Protein AF-A0A8S9LBD4-F1 (afdb_monomer)

Radius of gyration: 28.99 Å; Cα contacts (8 Å, |Δi|>4): 837; chains: 1; bounding box: 68×79×69 Å

Structure (mmCIF, N/CA/C/O backbone):
data_AF-A0A8S9LBD4-F1
#
_entry.id   AF-A0A8S9LBD4-F1
#
loop_
_atom_site.group_PDB
_atom_site.id
_atom_site.type_symbol
_atom_site.label_atom_id
_atom_site.label_alt_id
_atom_site.label_comp_id
_atom_site.label_asym_id
_atom_site.label_entity_id
_atom_site.label_seq_id
_atom_site.pdbx_PDB_ins_code
_atom_site.Cartn_x
_atom_site.Cartn_y
_atom_site.Cartn_z
_atom_site.occupancy
_atom_site.B_iso_or_equiv
_atom_site.auth_seq_id
_atom_site.auth_comp_id
_atom_site.auth_asym_id
_atom_site.auth_atom_id
_atom_site.pdbx_PDB_model_num
ATOM 1 N N . MET A 1 1 ? -2.105 35.391 16.575 1.00 26.83 1 MET A N 1
ATOM 2 C CA . MET A 1 1 ? -0.748 35.578 17.140 1.00 26.83 1 MET A CA 1
ATOM 3 C C . MET A 1 1 ? 0.187 34.602 16.438 1.00 26.83 1 MET A C 1
ATOM 5 O O . MET A 1 1 ? -0.119 33.423 16.373 1.00 26.83 1 MET A O 1
ATOM 9 N N . SER A 1 2 ? 1.217 35.132 15.777 1.00 24.03 2 SER A N 1
ATOM 10 C CA . SER A 1 2 ? 1.951 34.497 14.670 1.00 24.03 2 SER A CA 1
ATOM 11 C C . SER A 1 2 ? 3.018 33.499 15.145 1.00 24.03 2 SER A C 1
ATOM 13 O O . SER A 1 2 ? 4.108 33.903 15.542 1.00 24.03 2 SER A O 1
ATOM 15 N N . SER A 1 3 ? 2.739 32.202 15.018 1.00 24.92 3 SER A N 1
ATOM 16 C CA . SER A 1 3 ? 3.696 31.099 15.156 1.00 24.92 3 SER A CA 1
ATOM 17 C C . SER A 1 3 ? 4.493 30.901 13.858 1.00 24.92 3 SER A C 1
ATOM 19 O O . SER A 1 3 ? 3.936 30.475 12.848 1.00 24.92 3 SER A O 1
ATOM 21 N N . LYS A 1 4 ? 5.800 31.189 13.864 1.00 27.20 4 LYS A N 1
ATOM 22 C CA . LYS A 1 4 ? 6.712 30.855 12.754 1.00 27.20 4 LYS A CA 1
ATOM 23 C C . LYS A 1 4 ? 7.588 29.658 13.120 1.00 27.20 4 LYS A C 1
ATOM 25 O O . LYS A 1 4 ? 8.697 29.818 13.617 1.00 27.20 4 LYS A O 1
ATOM 30 N N . GLU A 1 5 ? 7.110 28.459 12.808 1.00 26.88 5 GLU A N 1
ATOM 31 C CA . GLU A 1 5 ? 7.973 27.298 12.575 1.00 26.88 5 GLU A CA 1
ATOM 32 C C . GLU A 1 5 ? 8.529 27.398 11.143 1.00 26.88 5 GLU A C 1
ATOM 34 O O . GLU A 1 5 ? 7.774 27.359 10.175 1.00 26.88 5 GLU A O 1
ATOM 39 N N . THR A 1 6 ? 9.847 27.552 10.971 1.00 31.50 6 THR A N 1
ATOM 40 C CA . THR A 1 6 ? 10.478 27.497 9.638 1.00 31.50 6 THR A CA 1
ATOM 41 C C . THR A 1 6 ? 11.090 26.119 9.400 1.00 31.50 6 THR A C 1
ATOM 43 O O . THR A 1 6 ? 12.230 25.822 9.760 1.00 31.50 6 THR A O 1
ATOM 46 N N . SER A 1 7 ? 10.307 25.252 8.760 1.00 35.59 7 SER A N 1
ATOM 47 C CA . SER A 1 7 ? 10.798 24.042 8.105 1.00 35.59 7 SER A CA 1
ATOM 48 C C . SER A 1 7 ? 11.838 24.414 7.033 1.00 35.59 7 SER A C 1
ATOM 50 O O . SER A 1 7 ? 11.731 25.431 6.346 1.00 35.59 7 SER A O 1
ATOM 52 N N . LYS A 1 8 ? 12.905 23.613 6.889 1.00 43.72 8 LYS A N 1
ATOM 53 C CA . LYS A 1 8 ? 13.851 23.773 5.771 1.00 43.72 8 LYS A CA 1
ATOM 54 C C . LYS A 1 8 ? 13.081 23.471 4.485 1.00 43.72 8 LYS A C 1
ATOM 56 O O . LYS A 1 8 ? 12.710 22.323 4.278 1.00 43.72 8 LYS A O 1
ATOM 61 N N . THR A 1 9 ? 12.847 24.471 3.643 1.00 56.12 9 THR A N 1
ATOM 62 C CA . THR A 1 9 ? 12.199 24.262 2.344 1.00 56.12 9 THR A CA 1
ATOM 63 C C . THR A 1 9 ? 13.124 23.460 1.431 1.00 56.12 9 THR A C 1
ATOM 65 O O . THR A 1 9 ? 14.187 23.942 1.031 1.00 56.12 9 THR A O 1
ATOM 68 N N . GLU A 1 10 ? 12.741 22.224 1.129 1.00 59.53 10 GLU A N 1
ATOM 69 C CA . GLU A 1 10 ? 13.382 21.409 0.103 1.00 59.53 10 GLU A CA 1
ATOM 70 C C . GLU A 1 10 ? 12.871 21.866 -1.269 1.00 59.53 10 GLU A C 1
ATOM 72 O O . GLU A 1 10 ? 11.694 21.721 -1.589 1.00 59.53 10 GLU A O 1
ATOM 77 N N . TRP A 1 11 ? 13.746 22.503 -2.049 1.00 63.91 11 TRP A N 1
ATOM 78 C CA . TRP A 1 11 ? 13.403 23.013 -3.376 1.00 63.91 11 TRP A CA 1
ATOM 79 C C . TRP A 1 11 ? 13.355 21.866 -4.380 1.00 63.91 11 T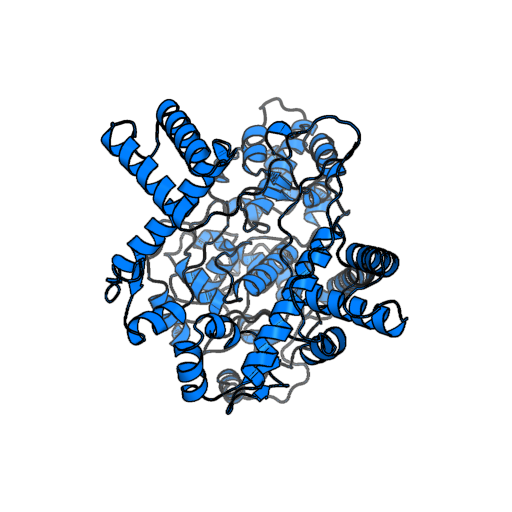RP A C 1
ATOM 81 O O . TRP A 1 11 ? 14.366 21.200 -4.605 1.00 63.91 11 TRP A O 1
ATOM 91 N N . THR A 1 12 ? 12.189 21.661 -4.987 1.00 71.31 12 THR A N 1
ATOM 92 C CA . THR A 1 12 ? 12.002 20.688 -6.068 1.00 71.31 12 THR A CA 1
ATOM 93 C C . THR A 1 12 ? 12.305 21.327 -7.431 1.00 71.31 12 THR A C 1
ATOM 95 O O . THR A 1 12 ? 12.162 22.543 -7.573 1.00 71.31 12 THR A O 1
ATOM 98 N N . PRO A 1 13 ? 12.643 20.540 -8.471 1.00 62.47 13 PRO A N 1
ATOM 99 C CA . PRO A 1 13 ? 12.842 21.072 -9.824 1.00 62.47 13 PRO A CA 1
ATOM 100 C C . PRO A 1 13 ? 11.643 21.871 -10.365 1.00 62.47 13 PRO A C 1
ATOM 102 O O . PRO A 1 13 ? 11.821 22.834 -11.100 1.00 62.47 13 PRO A O 1
ATOM 105 N N . VAL A 1 14 ? 10.417 21.525 -9.953 1.00 57.00 14 VAL A N 1
ATOM 106 C CA . VAL A 1 14 ? 9.185 22.239 -10.344 1.00 57.00 14 VAL A CA 1
ATOM 107 C C . VAL A 1 14 ? 9.097 23.619 -9.683 1.00 57.00 14 VAL A C 1
ATOM 109 O O . VAL A 1 14 ? 8.653 24.583 -10.306 1.00 57.00 14 VAL A O 1
ATOM 112 N N . MET A 1 15 ? 9.548 23.737 -8.429 1.00 73.38 15 MET A N 1
ATOM 113 C CA . MET A 1 15 ? 9.652 25.027 -7.740 1.00 73.38 15 MET A CA 1
ATOM 114 C C . MET A 1 15 ? 10.699 25.926 -8.396 1.00 73.38 15 MET A C 1
ATOM 116 O O . MET A 1 15 ? 10.463 27.124 -8.533 1.00 73.38 15 MET A O 1
ATOM 120 N N . ASP A 1 16 ? 11.821 25.352 -8.834 1.00 73.25 16 ASP A N 1
ATOM 121 C CA . ASP A 1 16 ? 12.862 26.083 -9.558 1.00 73.25 16 ASP A CA 1
ATOM 122 C C . ASP A 1 16 ? 12.362 26.623 -10.894 1.00 73.25 16 ASP A C 1
ATOM 124 O O . ASP A 1 16 ? 12.447 27.824 -11.125 1.00 73.25 16 ASP A O 1
ATOM 128 N N . GLN A 1 17 ? 11.766 25.768 -11.727 1.00 65.44 17 GLN A N 1
ATOM 129 C CA . GLN A 1 17 ? 11.216 26.168 -13.025 1.00 65.44 17 GLN A CA 1
ATOM 130 C C . GLN A 1 17 ? 10.155 27.263 -12.888 1.00 65.44 17 GLN A C 1
ATOM 132 O O . GLN A 1 17 ? 10.180 28.251 -13.621 1.00 65.44 17 GLN A O 1
ATOM 137 N N . TYR A 1 18 ? 9.241 27.136 -11.919 1.00 76.12 18 TYR A N 1
ATOM 138 C CA . TYR A 1 18 ? 8.234 28.175 -11.725 1.00 76.12 18 TYR A CA 1
ATOM 139 C C . TYR A 1 18 ? 8.850 29.485 -11.241 1.00 76.12 18 TYR A C 1
ATOM 141 O O . TYR A 1 18 ? 8.509 30.547 -11.754 1.00 76.12 18 TYR A O 1
ATOM 149 N N . PHE A 1 19 ? 9.782 29.428 -10.292 1.00 82.44 19 PHE A N 1
ATOM 150 C CA . PHE A 1 19 ? 10.445 30.630 -9.809 1.00 82.44 19 PHE A CA 1
ATOM 151 C C . PHE A 1 19 ? 11.251 31.328 -10.917 1.00 82.44 19 PHE A C 1
ATOM 153 O O . PHE A 1 19 ? 11.205 32.551 -11.013 1.00 82.44 19 PHE A O 1
ATOM 160 N N . ILE A 1 20 ? 11.902 30.566 -11.801 1.00 74.88 20 ILE A N 1
ATOM 161 C CA . ILE A 1 20 ? 12.574 31.069 -13.011 1.00 74.88 20 ILE A CA 1
ATOM 162 C C . ILE A 1 20 ? 11.575 31.750 -13.954 1.00 74.88 20 ILE A C 1
ATOM 164 O O . ILE A 1 20 ? 11.807 32.888 -14.358 1.00 74.88 20 ILE A O 1
ATOM 168 N N . SER A 1 21 ? 10.418 31.133 -14.216 1.00 70.06 21 SER A N 1
ATOM 169 C CA . SER A 1 21 ? 9.375 31.746 -15.054 1.00 70.06 21 SER A CA 1
ATOM 170 C C . SER A 1 21 ? 8.825 33.056 -14.475 1.00 70.06 21 SER A C 1
ATOM 172 O O . SER A 1 21 ? 8.585 34.007 -15.214 1.00 70.06 21 SER A O 1
ATOM 174 N N . LEU A 1 22 ? 8.687 33.145 -13.145 1.00 78.38 22 LEU A N 1
ATOM 175 C CA . LEU A 1 22 ? 8.265 34.371 -12.466 1.00 78.38 22 LEU A CA 1
ATOM 176 C C . LEU A 1 22 ? 9.316 35.480 -12.600 1.00 78.38 22 LEU A C 1
ATOM 178 O O . LEU A 1 22 ? 8.964 36.641 -12.786 1.00 78.38 22 LEU A O 1
ATOM 182 N N . MET A 1 23 ? 10.603 35.132 -12.537 1.00 82.12 23 MET A N 1
ATOM 183 C CA . MET A 1 23 ? 11.691 36.088 -12.753 1.00 82.12 23 MET A CA 1
ATOM 184 C C . MET A 1 23 ? 11.703 36.620 -14.189 1.00 82.12 23 MET A C 1
ATOM 186 O O . MET A 1 23 ? 11.861 37.825 -14.376 1.00 82.12 23 MET A O 1
ATOM 190 N N . LEU A 1 24 ? 11.481 35.759 -15.185 1.00 71.31 24 LEU A N 1
ATOM 191 C CA . LEU A 1 24 ? 11.379 36.159 -16.592 1.00 71.31 24 LEU A CA 1
ATOM 192 C C . LEU A 1 24 ? 10.167 37.064 -16.861 1.00 71.31 24 LEU A C 1
ATOM 194 O O . LEU A 1 24 ? 10.316 38.089 -17.521 1.00 71.31 24 LEU A O 1
ATOM 198 N N . ASP A 1 25 ? 8.994 36.752 -16.300 1.00 69.50 25 ASP A N 1
ATOM 199 C CA . ASP A 1 25 ? 7.799 37.610 -16.401 1.00 69.50 25 ASP A CA 1
ATOM 200 C C . ASP A 1 25 ? 8.057 39.007 -15.810 1.00 69.50 25 ASP A C 1
ATOM 202 O O . ASP A 1 25 ? 7.722 40.023 -16.419 1.00 69.50 25 ASP A O 1
ATOM 206 N N . GLN A 1 26 ? 8.728 39.086 -14.658 1.00 76.62 26 GLN A N 1
ATOM 207 C CA . GLN A 1 26 ? 9.081 40.371 -14.051 1.00 76.62 26 GLN A CA 1
ATOM 208 C C . GLN A 1 26 ? 10.144 41.144 -14.845 1.00 76.62 26 GLN A C 1
ATOM 210 O O . GLN A 1 26 ? 10.111 42.375 -14.852 1.00 76.62 26 GLN A O 1
ATOM 215 N N . ILE A 1 27 ? 11.059 40.453 -15.534 1.00 72.44 27 ILE A N 1
ATOM 216 C CA . ILE A 1 27 ? 11.998 41.074 -16.482 1.00 72.44 27 ILE A CA 1
ATOM 217 C C . ILE A 1 27 ? 11.238 41.655 -17.679 1.00 72.44 27 ILE A C 1
ATOM 219 O O . ILE A 1 27 ? 11.457 42.816 -18.017 1.00 72.44 27 ILE A O 1
ATOM 223 N N . GLY A 1 28 ? 10.298 40.902 -18.263 1.00 61.56 28 GLY A N 1
ATOM 224 C CA . GLY A 1 28 ? 9.462 41.363 -19.380 1.00 61.56 28 GLY A CA 1
ATOM 225 C C . GLY A 1 28 ? 8.595 42.581 -19.039 1.00 61.56 28 GLY A C 1
ATOM 226 O O . GLY A 1 28 ? 8.307 43.400 -19.906 1.00 61.56 28 GLY A O 1
ATOM 227 N N . ARG A 1 29 ? 8.238 42.750 -17.760 1.00 70.38 29 ARG A N 1
ATOM 228 C CA . ARG A 1 29 ? 7.522 43.927 -17.232 1.00 70.38 29 ARG A CA 1
ATOM 229 C C . ARG A 1 29 ? 8.433 45.108 -16.871 1.00 70.38 29 ARG A C 1
ATOM 231 O O . ARG A 1 29 ? 7.943 46.106 -16.355 1.00 70.38 29 ARG A O 1
ATOM 238 N N . GLY A 1 30 ? 9.746 44.997 -17.085 1.00 70.81 30 GLY A N 1
ATOM 239 C CA . GLY A 1 30 ? 10.717 46.050 -16.771 1.00 70.81 30 GLY A CA 1
ATOM 240 C C . GLY A 1 30 ? 11.035 46.209 -15.279 1.00 70.81 30 GLY A C 1
ATOM 241 O O . GLY A 1 30 ? 11.653 47.191 -14.879 1.00 70.81 30 GLY A O 1
ATOM 242 N N . ASN A 1 31 ? 10.663 45.246 -14.429 1.00 74.75 31 ASN A N 1
ATOM 243 C CA . ASN A 1 31 ? 10.801 45.362 -12.971 1.00 74.75 31 ASN A CA 1
ATOM 244 C C . ASN A 1 31 ? 12.176 44.922 -12.427 1.00 74.75 31 ASN A C 1
ATOM 246 O O . ASN A 1 31 ? 12.338 44.719 -11.213 1.00 74.75 31 ASN A O 1
ATOM 250 N N . LYS A 1 32 ? 13.169 44.766 -13.310 1.00 78.06 32 LYS A N 1
ATOM 251 C CA . LYS A 1 32 ? 14.560 44.447 -12.975 1.00 78.06 32 LYS A CA 1
ATOM 252 C C . LYS A 1 32 ? 15.476 45.567 -13.459 1.00 78.06 32 LYS A C 1
ATOM 254 O O . LYS A 1 32 ? 15.553 45.829 -14.654 1.00 78.06 32 LYS A O 1
ATOM 259 N N . THR A 1 33 ? 16.204 46.184 -12.533 1.00 66.69 33 THR A N 1
ATOM 260 C CA . THR A 1 33 ? 17.199 47.223 -12.823 1.00 66.69 33 THR A CA 1
ATOM 261 C C . THR A 1 33 ? 18.586 46.718 -12.438 1.00 66.69 33 THR A C 1
ATOM 263 O O . THR A 1 33 ? 18.824 46.275 -11.311 1.00 66.69 33 THR A O 1
ATOM 266 N N . GLY A 1 34 ? 19.513 46.709 -13.400 1.00 67.31 34 GLY A N 1
ATOM 267 C CA . GLY A 1 34 ? 20.832 46.097 -13.216 1.00 67.31 34 GLY A CA 1
ATOM 268 C C . GLY A 1 34 ? 20.711 44.644 -12.739 1.00 67.31 34 GLY A C 1
ATOM 269 O O . GLY A 1 34 ? 20.073 43.817 -13.392 1.00 67.31 34 GLY A O 1
ATOM 270 N N . ASN A 1 35 ? 21.265 44.336 -11.564 1.00 66.31 35 ASN A N 1
ATOM 271 C CA . ASN A 1 35 ? 21.275 42.985 -10.985 1.00 66.31 35 ASN A CA 1
ATOM 272 C C . ASN A 1 35 ? 20.148 42.702 -9.973 1.00 66.31 35 ASN A C 1
ATOM 274 O O . ASN A 1 35 ? 20.094 41.597 -9.423 1.00 66.31 35 ASN A O 1
ATOM 278 N N . ALA A 1 36 ? 19.239 43.654 -9.736 1.00 72.94 36 ALA A N 1
ATOM 279 C CA . ALA A 1 36 ? 18.235 43.559 -8.680 1.00 72.94 36 ALA A CA 1
ATOM 280 C C . ALA A 1 36 ? 16.794 43.681 -9.204 1.00 72.94 36 ALA A C 1
ATOM 282 O O . ALA A 1 36 ? 16.464 44.541 -10.015 1.00 72.94 36 ALA A O 1
ATOM 283 N N . PHE A 1 37 ? 15.913 42.822 -8.688 1.00 80.81 37 PHE A N 1
ATOM 284 C CA . PHE A 1 37 ? 14.464 42.969 -8.843 1.00 80.81 37 PHE A CA 1
ATOM 285 C C . PHE A 1 37 ? 13.914 44.001 -7.856 1.00 80.81 37 PHE A C 1
ATOM 287 O O . PHE A 1 37 ? 14.336 44.038 -6.692 1.00 80.81 37 PHE A O 1
ATOM 294 N N . SER A 1 38 ? 12.930 44.789 -8.296 1.00 80.38 38 SER A N 1
ATOM 295 C CA . SER A 1 38 ? 12.268 45.790 -7.458 1.00 80.38 38 SER A CA 1
ATOM 296 C C . SER A 1 38 ? 11.583 45.165 -6.232 1.00 80.38 38 SER A C 1
ATOM 298 O O . SER A 1 38 ? 11.265 43.970 -6.179 1.00 80.38 38 SER A O 1
ATOM 300 N N . LYS A 1 39 ? 11.322 45.981 -5.200 1.00 80.50 39 LYS A N 1
ATOM 301 C CA . LYS A 1 39 ? 10.609 45.524 -3.992 1.00 80.50 39 LYS A CA 1
ATOM 302 C C . LYS A 1 39 ? 9.214 44.986 -4.328 1.00 80.50 39 LYS A C 1
ATOM 304 O O . LYS A 1 39 ? 8.790 44.026 -3.678 1.00 80.50 39 LYS A O 1
ATOM 309 N N . GLN A 1 40 ? 8.556 45.580 -5.329 1.00 74.88 40 GLN A N 1
ATOM 310 C CA . GLN A 1 40 ? 7.250 45.161 -5.830 1.00 74.88 40 GLN A CA 1
ATOM 311 C C . GLN A 1 40 ? 7.341 43.817 -6.558 1.00 74.88 40 GLN A C 1
ATOM 313 O O . GLN A 1 40 ? 6.625 42.898 -6.178 1.00 74.88 40 GLN A O 1
ATOM 318 N N . ALA A 1 41 ? 8.323 43.631 -7.446 1.00 76.56 41 ALA A N 1
ATOM 319 C CA . ALA A 1 41 ? 8.556 42.346 -8.109 1.00 76.56 41 ALA A CA 1
ATOM 320 C C . ALA A 1 41 ? 8.779 41.204 -7.107 1.00 76.56 41 ALA A C 1
ATOM 322 O O . ALA A 1 41 ? 8.206 40.130 -7.242 1.00 76.56 41 ALA A O 1
ATOM 323 N N . TRP A 1 42 ? 9.547 41.429 -6.034 1.00 83.94 42 TRP A N 1
ATOM 324 C CA . TRP A 1 42 ? 9.699 40.427 -4.969 1.00 83.94 42 TRP A CA 1
ATOM 325 C C . TRP A 1 42 ? 8.411 40.150 -4.184 1.00 83.94 42 TRP A C 1
ATOM 327 O O . TRP A 1 42 ? 8.286 39.078 -3.592 1.00 83.94 42 TRP A O 1
ATOM 337 N N . THR A 1 43 ? 7.493 41.116 -4.090 1.00 82.44 43 THR A N 1
ATOM 338 C CA . THR A 1 43 ? 6.165 40.906 -3.491 1.00 82.44 43 THR A CA 1
ATOM 339 C C . THR A 1 43 ? 5.301 40.059 -4.413 1.00 82.44 43 THR A C 1
ATOM 341 O O . THR A 1 43 ? 4.760 39.056 -3.957 1.00 82.44 43 THR A O 1
ATOM 344 N N . ASP A 1 44 ? 5.250 40.410 -5.695 1.00 75.69 44 ASP A N 1
ATOM 345 C CA . ASP A 1 44 ? 4.396 39.761 -6.689 1.00 75.69 44 ASP A CA 1
ATOM 346 C C . ASP A 1 44 ? 4.857 38.326 -6.954 1.00 75.69 44 ASP A C 1
ATOM 348 O O . ASP A 1 44 ? 4.060 37.392 -6.879 1.00 75.69 44 ASP A O 1
ATOM 352 N N . MET A 1 45 ? 6.168 38.119 -7.130 1.00 85.50 45 MET A N 1
ATOM 353 C CA . MET A 1 45 ? 6.746 36.780 -7.253 1.00 85.50 45 MET A CA 1
ATOM 354 C C . MET A 1 45 ? 6.460 35.927 -6.018 1.00 85.50 45 MET A C 1
ATOM 356 O O . MET A 1 45 ? 6.149 34.752 -6.159 1.00 85.50 45 MET A O 1
ATOM 360 N N . LEU A 1 46 ? 6.535 36.489 -4.804 1.00 85.56 46 LEU A N 1
ATOM 361 C CA . LEU A 1 46 ? 6.230 35.727 -3.592 1.00 85.56 46 LEU A CA 1
ATOM 362 C C . LEU A 1 46 ? 4.743 35.372 -3.499 1.00 85.56 46 LEU A C 1
ATOM 364 O O . LEU A 1 46 ? 4.418 34.248 -3.125 1.00 85.56 46 LEU A O 1
ATOM 368 N N . ALA A 1 47 ? 3.855 36.313 -3.824 1.00 80.62 47 ALA A N 1
ATOM 369 C CA . ALA A 1 47 ? 2.414 36.090 -3.803 1.00 80.62 47 ALA A CA 1
ATOM 370 C C . ALA A 1 47 ? 2.021 34.977 -4.785 1.00 80.62 47 ALA A C 1
ATOM 372 O O . ALA A 1 47 ? 1.335 34.030 -4.401 1.00 80.62 47 ALA A O 1
ATOM 373 N N . LEU A 1 48 ? 2.540 35.032 -6.014 1.00 74.81 48 LEU A N 1
ATOM 374 C CA . LEU A 1 48 ? 2.317 34.010 -7.038 1.00 74.81 48 LEU A CA 1
ATOM 375 C C . LEU A 1 48 ? 2.961 32.666 -6.660 1.00 74.81 48 LEU A C 1
ATOM 377 O O . LEU A 1 48 ? 2.335 31.616 -6.801 1.00 74.81 48 LEU A O 1
ATOM 381 N N . PHE A 1 49 ? 4.178 32.681 -6.108 1.00 80.38 49 PHE A N 1
ATOM 382 C CA . PHE A 1 49 ? 4.873 31.473 -5.654 1.00 80.38 49 PHE A CA 1
ATOM 383 C C . PHE A 1 49 ? 4.139 30.766 -4.505 1.00 80.38 49 PHE A C 1
ATOM 385 O O . PHE A 1 49 ? 3.952 29.550 -4.551 1.00 80.38 49 PHE A O 1
ATOM 392 N N . ASN A 1 50 ? 3.669 31.512 -3.500 1.00 81.12 50 ASN A N 1
ATOM 393 C CA . ASN A 1 50 ? 2.900 30.959 -2.380 1.00 81.12 50 ASN A CA 1
ATOM 394 C C . ASN A 1 50 ? 1.499 30.508 -2.806 1.00 81.12 50 ASN A C 1
ATOM 396 O O . ASN A 1 50 ? 1.025 29.489 -2.309 1.00 81.12 50 ASN A O 1
ATOM 400 N N . SER A 1 51 ? 0.868 31.218 -3.749 1.00 78.56 51 SER A N 1
ATOM 401 C CA . SER A 1 51 ? -0.406 30.808 -4.350 1.00 78.56 51 SER A CA 1
ATOM 402 C C . SER A 1 51 ? -0.285 29.445 -5.043 1.00 78.56 51 SER A C 1
ATOM 404 O O . SER A 1 51 ? -1.118 28.566 -4.835 1.00 78.56 51 SER A O 1
ATOM 406 N N . ARG A 1 52 ? 0.808 29.211 -5.786 1.00 66.50 52 ARG A N 1
ATOM 407 C CA . ARG A 1 52 ? 1.026 27.943 -6.503 1.00 66.50 52 ARG A CA 1
ATOM 408 C C . ARG A 1 52 ? 1.417 26.770 -5.605 1.00 66.50 52 ARG A C 1
ATOM 410 O O . ARG A 1 52 ? 1.036 25.641 -5.897 1.00 66.50 52 ARG A O 1
ATOM 417 N N . PHE A 1 53 ? 2.215 27.004 -4.565 1.00 75.00 53 PHE A N 1
ATOM 418 C CA . PHE A 1 53 ? 2.791 25.924 -3.752 1.00 75.00 53 PHE A CA 1
ATOM 419 C C . PHE A 1 53 ? 2.196 25.807 -2.341 1.00 75.00 53 PHE A C 1
ATOM 421 O O . PHE A 1 53 ? 2.724 25.048 -1.532 1.00 75.00 53 PHE A O 1
ATOM 428 N N . SER A 1 54 ? 1.115 26.546 -2.049 1.00 58.41 54 SER A N 1
ATOM 429 C CA . SER A 1 54 ? 0.330 26.516 -0.797 1.00 58.41 54 SER A CA 1
ATOM 430 C C . SER A 1 54 ? 1.166 26.563 0.494 1.00 58.41 54 SER A C 1
ATOM 432 O O . SER A 1 54 ? 0.739 26.088 1.544 1.00 58.41 54 SER A O 1
ATOM 434 N N . GLY A 1 55 ? 2.375 27.125 0.426 1.00 60.09 55 GLY A N 1
ATOM 435 C CA . GLY A 1 55 ? 3.304 27.239 1.544 1.00 60.09 55 GLY A CA 1
ATOM 436 C C . GLY A 1 55 ? 3.404 28.678 2.033 1.00 60.09 55 GLY A C 1
ATOM 437 O O . GLY A 1 55 ? 3.372 29.618 1.242 1.00 60.09 55 GLY A O 1
ATOM 438 N N . GLN A 1 56 ? 3.573 28.872 3.343 1.00 63.34 56 GLN A N 1
ATOM 439 C CA . GLN A 1 56 ? 3.857 30.189 3.924 1.00 63.34 56 GLN A CA 1
ATOM 440 C C . GLN A 1 56 ? 5.343 30.556 3.750 1.00 63.34 56 GLN A C 1
ATOM 442 O O . GLN A 1 56 ? 6.069 30.771 4.725 1.00 63.34 56 GLN A O 1
ATOM 447 N N . TYR A 1 57 ? 5.840 30.591 2.507 1.00 72.81 57 TYR A N 1
ATOM 448 C CA . TYR A 1 57 ? 7.232 30.964 2.262 1.00 72.81 57 TYR A CA 1
ATOM 449 C C . TYR A 1 57 ? 7.417 32.470 2.460 1.00 72.81 57 TYR A C 1
ATOM 451 O O . TYR A 1 57 ? 6.555 33.287 2.135 1.00 72.81 57 TYR A O 1
ATOM 459 N N . GLY A 1 58 ? 8.563 32.853 3.020 1.00 72.62 58 GLY A N 1
ATOM 460 C CA . GLY A 1 58 ? 8.959 34.254 3.141 1.00 72.62 58 GLY A CA 1
ATOM 461 C C . GLY A 1 58 ? 9.851 34.690 1.980 1.00 72.62 58 GLY A C 1
ATOM 462 O O . GLY A 1 58 ? 10.558 33.869 1.396 1.00 72.62 58 GLY A O 1
ATOM 463 N N . LYS A 1 59 ? 9.938 36.005 1.718 1.00 72.75 59 LYS A N 1
ATOM 464 C CA . LYS A 1 59 ? 10.846 36.579 0.695 1.00 72.75 59 LYS A CA 1
ATOM 465 C C . LYS A 1 59 ? 12.298 36.103 0.847 1.00 72.75 59 LYS A C 1
ATOM 467 O O . LYS A 1 59 ? 13.008 35.960 -0.142 1.00 72.75 59 LYS A O 1
ATOM 472 N N . ARG A 1 60 ? 12.736 35.821 2.082 1.00 71.75 60 ARG A N 1
ATOM 473 C CA . ARG A 1 60 ? 14.073 35.280 2.391 1.00 71.75 60 ARG A CA 1
ATOM 474 C C . ARG A 1 60 ? 14.329 33.910 1.740 1.00 71.75 60 ARG A C 1
ATOM 476 O O . ARG A 1 60 ? 15.455 33.655 1.331 1.00 71.75 60 ARG A O 1
ATOM 483 N N . VAL A 1 61 ? 13.305 33.062 1.596 1.00 75.50 61 VAL A N 1
ATOM 484 C CA . VAL A 1 61 ? 13.418 31.724 0.985 1.00 75.50 61 VAL A CA 1
ATOM 485 C C . VAL A 1 61 ? 13.666 31.836 -0.521 1.00 75.50 61 VAL A C 1
ATOM 487 O O . VAL A 1 61 ? 14.605 31.226 -1.030 1.00 75.50 61 VAL A O 1
ATOM 490 N N . LEU A 1 62 ? 12.890 32.675 -1.215 1.00 73.00 62 LEU A N 1
ATOM 491 C CA . LEU A 1 62 ? 13.058 32.931 -2.650 1.00 73.00 62 LEU A CA 1
ATOM 492 C C . LEU A 1 62 ? 14.390 33.636 -2.942 1.00 73.00 62 LEU A C 1
ATOM 494 O O . LEU A 1 62 ? 15.101 33.241 -3.860 1.00 73.00 62 LEU A O 1
ATOM 498 N N . ARG A 1 63 ? 14.796 34.613 -2.117 1.00 78.19 63 ARG A N 1
ATOM 499 C CA . ARG A 1 63 ? 16.104 35.286 -2.255 1.00 78.19 63 ARG A CA 1
ATOM 500 C C . ARG A 1 63 ? 17.281 34.335 -2.061 1.00 78.19 63 ARG A C 1
ATOM 502 O O . ARG A 1 63 ? 18.238 34.372 -2.828 1.00 78.19 63 ARG A O 1
ATOM 509 N N . HIS A 1 64 ? 17.209 33.452 -1.065 1.00 75.69 64 HIS A N 1
ATOM 510 C CA . HIS A 1 64 ? 18.250 32.447 -0.864 1.00 75.69 64 HIS A CA 1
ATOM 511 C C . HIS A 1 64 ? 18.365 31.517 -2.077 1.00 75.69 64 HIS A C 1
ATOM 513 O O . HIS A 1 64 ? 19.472 31.179 -2.500 1.00 75.69 64 HIS A O 1
ATOM 519 N N . ARG A 1 65 ? 17.231 31.142 -2.680 1.00 81.69 65 ARG A N 1
ATOM 520 C CA . ARG A 1 65 ? 17.244 30.324 -3.890 1.00 81.69 65 ARG A CA 1
ATOM 521 C C . ARG A 1 65 ? 17.758 31.073 -5.114 1.00 81.69 65 ARG A C 1
ATOM 523 O O . ARG A 1 65 ? 18.556 30.502 -5.848 1.00 81.69 65 ARG A O 1
ATOM 530 N N . TYR A 1 66 ? 17.377 32.333 -5.293 1.00 80.94 66 TYR A N 1
ATOM 531 C CA . TYR A 1 66 ? 17.894 33.208 -6.347 1.00 80.94 66 TYR A CA 1
ATOM 532 C C . TYR A 1 66 ? 19.423 33.269 -6.335 1.00 80.94 66 TYR A C 1
ATOM 534 O O . TYR A 1 66 ? 20.058 33.025 -7.356 1.00 80.94 66 TYR A O 1
ATOM 542 N N . ASN A 1 67 ? 20.022 33.471 -5.158 1.00 78.44 67 ASN A N 1
ATOM 543 C CA . ASN A 1 67 ? 21.479 33.492 -5.010 1.00 78.44 67 ASN A CA 1
ATOM 544 C C . ASN A 1 67 ? 22.118 32.144 -5.379 1.00 78.44 67 ASN A C 1
ATOM 546 O O . ASN A 1 67 ? 23.193 32.100 -5.972 1.00 78.44 67 ASN A O 1
ATOM 550 N N . LYS A 1 68 ? 21.446 31.034 -5.057 1.00 77.81 68 LYS A N 1
ATOM 551 C CA . LYS A 1 68 ? 21.912 29.686 -5.395 1.00 77.81 68 LYS A CA 1
ATOM 552 C C . LYS A 1 68 ? 21.830 29.397 -6.900 1.00 77.81 68 LYS A C 1
ATOM 554 O O . LYS A 1 68 ? 22.767 28.821 -7.437 1.00 77.81 68 LYS A O 1
ATOM 559 N N . LEU A 1 69 ? 20.759 29.826 -7.571 1.00 73.94 69 LEU A N 1
ATOM 560 C CA . LEU A 1 69 ? 20.613 29.731 -9.031 1.00 73.94 69 LEU A CA 1
ATOM 561 C C . LEU A 1 69 ? 21.623 30.630 -9.760 1.00 73.94 69 LEU A C 1
ATOM 563 O O . LEU A 1 69 ? 22.246 30.185 -10.716 1.00 73.94 69 LEU A O 1
ATOM 567 N N . SER A 1 70 ? 21.859 31.844 -9.253 1.00 76.75 70 SER A N 1
ATOM 568 C CA . SER A 1 70 ? 22.903 32.756 -9.745 1.00 76.75 70 SER A CA 1
ATOM 569 C C . SER A 1 70 ? 24.294 32.121 -9.648 1.00 76.75 70 SER A C 1
ATOM 571 O O . SER A 1 70 ? 25.071 32.171 -10.599 1.00 76.75 70 SER A O 1
ATOM 573 N N . LYS A 1 71 ? 24.597 31.441 -8.531 1.00 80.25 71 LYS A N 1
ATOM 574 C CA . LYS A 1 71 ? 25.847 30.684 -8.379 1.00 80.25 71 LYS A CA 1
ATOM 575 C C . LYS A 1 71 ? 25.954 29.535 -9.387 1.00 80.25 71 LYS A C 1
ATOM 577 O O . LYS A 1 71 ? 27.001 29.386 -10.000 1.00 80.25 71 LYS A O 1
ATOM 582 N N . TYR A 1 72 ? 24.887 28.760 -9.587 1.00 74.94 72 TYR A N 1
ATOM 583 C CA . TYR A 1 72 ? 24.887 27.683 -10.584 1.00 74.94 72 TYR A CA 1
ATOM 584 C C . TYR A 1 72 ? 25.142 28.201 -11.995 1.00 74.94 72 TYR A C 1
ATOM 586 O O . TYR A 1 72 ? 25.987 27.648 -12.685 1.00 74.94 72 TYR A O 1
ATOM 594 N N . HIS A 1 73 ? 24.500 29.301 -12.387 1.00 75.94 73 HIS A N 1
ATOM 595 C CA . HIS A 1 73 ? 24.754 29.935 -13.676 1.00 75.94 73 HIS A CA 1
ATOM 596 C C . HIS A 1 73 ? 26.227 30.357 -13.843 1.00 75.94 73 HIS A C 1
ATOM 598 O O . HIS A 1 73 ? 26.829 30.070 -14.874 1.00 75.94 73 HIS A O 1
ATOM 604 N N . LYS A 1 74 ? 26.836 30.974 -12.816 1.00 79.38 74 LYS A N 1
ATOM 605 C CA . LYS A 1 74 ? 28.259 31.370 -12.841 1.00 79.38 74 LYS A CA 1
ATOM 606 C C . LYS A 1 74 ? 29.203 30.181 -12.962 1.00 79.38 74 LYS A C 1
ATOM 608 O O . LYS A 1 74 ? 30.086 30.196 -13.813 1.00 79.38 74 LYS A O 1
ATOM 613 N N . ASP A 1 75 ? 29.009 29.169 -12.119 1.00 77.75 75 ASP A N 1
ATOM 614 C CA . ASP A 1 75 ? 29.859 27.979 -12.097 1.00 77.75 75 ASP A CA 1
ATOM 615 C C . ASP A 1 75 ? 29.761 27.234 -13.443 1.00 77.75 75 ASP A C 1
ATOM 617 O O . ASP A 1 75 ? 30.775 26.835 -14.005 1.00 77.75 75 ASP A O 1
ATOM 621 N N . MET A 1 76 ? 28.557 27.118 -14.013 1.00 74.00 76 MET A N 1
ATOM 622 C CA . MET A 1 76 ? 28.345 26.495 -15.324 1.00 74.00 76 MET A CA 1
ATOM 623 C C . MET A 1 76 ? 28.951 27.308 -16.466 1.00 74.00 76 MET A C 1
ATOM 625 O O . MET A 1 76 ? 29.622 26.738 -17.319 1.00 74.00 76 MET A O 1
ATOM 629 N N . GLY A 1 77 ? 28.776 28.632 -16.459 1.00 76.00 77 GLY A N 1
ATOM 630 C CA . GLY A 1 77 ? 29.397 29.508 -17.450 1.00 76.00 77 GLY A CA 1
ATOM 631 C C . GLY A 1 77 ? 30.927 29.468 -17.400 1.00 76.00 77 GLY A C 1
ATOM 632 O O . GLY A 1 77 ? 31.573 29.657 -18.422 1.00 76.00 77 GLY A O 1
ATOM 633 N N . ALA A 1 78 ? 31.525 29.192 -16.237 1.00 80.88 78 ALA A N 1
ATOM 634 C CA . ALA A 1 78 ? 32.967 28.984 -16.119 1.00 80.88 78 ALA A CA 1
ATOM 635 C C . ALA A 1 78 ? 33.425 27.630 -16.691 1.00 80.88 78 ALA A C 1
ATOM 637 O O . ALA A 1 78 ? 34.510 27.562 -17.264 1.00 80.88 78 ALA A O 1
ATOM 638 N N . ILE A 1 79 ? 32.606 26.578 -16.560 1.00 81.19 79 ILE A N 1
ATOM 639 C CA . ILE A 1 79 ? 32.884 25.240 -17.111 1.00 81.19 79 ILE A CA 1
ATOM 640 C C . ILE A 1 79 ? 32.709 25.232 -18.634 1.00 81.19 79 ILE A C 1
ATOM 642 O O . ILE A 1 79 ? 33.584 24.756 -19.342 1.00 81.19 79 ILE A O 1
ATOM 646 N N . LEU A 1 80 ? 31.618 25.804 -19.151 1.00 79.12 80 LEU A N 1
ATOM 647 C CA . LEU A 1 80 ? 31.315 25.843 -20.590 1.00 79.12 80 LEU A CA 1
ATOM 648 C C . LEU A 1 80 ? 32.272 26.733 -21.400 1.00 79.12 80 LEU A C 1
ATOM 650 O O . LEU A 1 80 ? 32.288 26.660 -22.622 1.00 79.12 80 LEU A O 1
ATOM 654 N N . LYS A 1 81 ? 33.074 27.569 -20.729 1.00 81.88 81 LYS A N 1
ATOM 655 C CA . LYS A 1 81 ? 34.165 28.341 -21.344 1.00 81.88 81 LYS A CA 1
ATOM 656 C C . LYS A 1 81 ? 35.465 27.547 -21.500 1.00 81.88 81 LYS A C 1
ATOM 658 O O . LYS A 1 81 ? 36.399 28.075 -22.091 1.00 81.88 81 LYS A O 1
ATOM 663 N N . GLN A 1 82 ? 35.559 26.349 -20.922 1.00 81.50 82 GLN A N 1
ATOM 664 C CA . GLN A 1 82 ? 36.732 25.489 -21.060 1.00 81.50 82 GLN A CA 1
ATOM 665 C C . GLN A 1 82 ? 36.634 24.654 -22.334 1.00 81.50 82 GLN A C 1
ATOM 667 O O . GLN A 1 82 ? 35.562 24.149 -22.675 1.00 81.50 82 GLN A O 1
ATOM 672 N N . ASP A 1 83 ? 37.769 24.459 -22.998 1.00 76.19 83 ASP A N 1
ATOM 673 C CA . ASP A 1 83 ? 37.834 23.673 -24.225 1.00 76.19 83 ASP A CA 1
ATOM 674 C C . ASP A 1 83 ? 37.414 22.215 -23.974 1.00 76.19 83 ASP A C 1
ATOM 676 O O . ASP A 1 83 ? 37.850 21.567 -23.019 1.00 76.19 83 ASP A O 1
ATOM 680 N N . GLY A 1 84 ? 36.540 21.697 -24.841 1.00 77.69 84 GLY A N 1
ATOM 681 C CA . GLY A 1 84 ? 36.014 20.330 -24.760 1.00 77.69 84 GLY A CA 1
ATOM 682 C C . GLY A 1 84 ? 34.729 20.166 -23.940 1.00 77.69 84 GLY A C 1
ATOM 683 O O . GLY A 1 84 ? 34.208 19.053 -23.872 1.00 77.69 84 GLY A O 1
ATOM 684 N N . PHE A 1 85 ? 34.186 21.241 -23.358 1.00 82.50 85 PHE A N 1
ATOM 685 C CA . PHE A 1 85 ? 32.867 21.242 -22.721 1.00 82.50 85 PHE A CA 1
ATOM 686 C C . PHE A 1 85 ? 31.800 21.861 -23.625 1.00 82.50 85 PHE A C 1
ATOM 688 O O . PHE A 1 85 ? 32.016 22.879 -24.273 1.00 82.50 85 PHE A O 1
ATOM 695 N N . SER A 1 86 ? 30.617 21.254 -23.641 1.00 78.00 86 SER A N 1
ATOM 696 C CA . SER A 1 86 ? 29.454 21.709 -24.405 1.00 78.00 86 SER A CA 1
ATOM 697 C C . SER A 1 86 ? 28.173 21.565 -23.586 1.00 78.00 86 SER A C 1
ATOM 699 O O . SER A 1 86 ? 28.141 20.889 -22.554 1.00 78.00 86 SER A O 1
ATOM 701 N N . TRP A 1 87 ? 27.106 22.232 -24.018 1.00 79.44 87 TRP A N 1
ATOM 702 C CA . TRP A 1 87 ? 25.786 22.070 -23.421 1.00 79.44 87 TRP A CA 1
ATOM 703 C C . TRP A 1 87 ? 24.981 21.031 -24.205 1.00 79.44 87 TRP A C 1
ATOM 705 O O . TRP A 1 87 ? 24.768 21.192 -25.405 1.00 79.44 87 TRP A O 1
ATOM 715 N N . ASP A 1 88 ? 24.515 19.982 -23.527 1.00 70.88 88 ASP A N 1
ATOM 716 C CA . ASP A 1 88 ? 23.583 19.014 -24.103 1.00 70.88 88 ASP A CA 1
ATOM 717 C C . ASP A 1 88 ? 22.147 19.496 -23.870 1.00 70.88 88 ASP A C 1
ATOM 719 O O . ASP A 1 88 ? 21.605 19.414 -22.761 1.00 70.88 88 ASP A O 1
ATOM 723 N N . GLU A 1 89 ? 21.516 19.996 -24.934 1.00 59.59 89 GLU A N 1
ATOM 724 C CA . GLU A 1 89 ? 20.133 20.475 -24.900 1.00 59.59 89 GLU A CA 1
ATOM 725 C C . GLU A 1 89 ? 19.113 19.360 -24.621 1.00 59.59 89 GLU A C 1
ATOM 727 O O . GLU A 1 89 ? 18.068 19.625 -24.022 1.00 59.59 89 GLU A O 1
ATOM 732 N N . THR A 1 90 ? 19.412 18.111 -24.989 1.00 57.84 90 THR A N 1
ATOM 733 C CA . THR A 1 90 ? 18.509 16.963 -24.812 1.00 57.84 90 THR A CA 1
ATOM 734 C C . THR A 1 90 ? 18.511 16.479 -23.363 1.00 57.84 90 THR A C 1
ATOM 736 O O . THR A 1 90 ? 17.459 16.166 -22.801 1.00 57.84 90 THR A O 1
ATOM 739 N N . LEU A 1 91 ? 19.687 16.447 -22.732 1.00 55.06 91 LEU A N 1
ATOM 740 C CA . LEU A 1 91 ? 19.872 15.994 -21.350 1.00 55.06 91 LEU A CA 1
ATOM 741 C C . LEU A 1 91 ? 19.850 17.142 -20.321 1.00 55.06 91 LEU A C 1
ATOM 743 O O . LEU A 1 91 ? 19.760 16.892 -19.111 1.00 55.06 91 LEU A O 1
ATOM 747 N N . GLN A 1 92 ? 19.866 18.397 -20.788 1.00 59.38 92 GLN A N 1
ATOM 748 C CA . GLN A 1 92 ? 19.905 19.622 -19.978 1.00 59.38 92 GLN A CA 1
ATOM 749 C C . GLN A 1 92 ? 21.056 19.590 -18.960 1.00 59.38 92 GLN A C 1
ATOM 751 O O . GLN A 1 92 ? 20.857 19.774 -17.751 1.00 59.38 92 GLN A O 1
ATOM 756 N N . MET A 1 93 ? 22.260 19.285 -19.447 1.00 75.56 93 MET A N 1
ATOM 757 C CA . MET A 1 93 ? 23.472 19.173 -18.637 1.00 75.56 93 MET A CA 1
ATOM 758 C C . MET A 1 93 ? 24.735 19.493 -19.444 1.00 75.56 93 MET A C 1
ATOM 760 O O . MET A 1 93 ? 24.709 19.561 -20.668 1.00 75.56 93 MET A O 1
ATOM 764 N N . ILE A 1 94 ? 25.854 19.680 -18.742 1.00 74.69 94 ILE A N 1
ATOM 765 C CA . ILE A 1 94 ? 27.160 19.901 -19.369 1.00 74.69 94 ILE A CA 1
ATOM 766 C C . ILE A 1 94 ? 27.710 18.556 -19.861 1.00 74.69 94 ILE A C 1
ATOM 768 O O . ILE A 1 94 ? 27.892 17.634 -19.062 1.00 74.69 94 ILE A O 1
ATOM 772 N N . ALA A 1 95 ? 28.001 18.471 -21.155 1.00 75.19 95 ALA A N 1
ATOM 773 C CA . ALA A 1 95 ? 28.565 17.307 -21.821 1.00 75.19 95 ALA A CA 1
ATOM 774 C C . ALA A 1 95 ? 30.029 17.547 -22.203 1.00 75.19 95 ALA A C 1
ATOM 776 O O . ALA A 1 95 ? 30.392 18.599 -22.728 1.00 75.19 95 ALA A O 1
ATOM 777 N N . ALA A 1 96 ? 30.863 16.554 -21.921 1.00 80.62 96 ALA A N 1
ATOM 778 C CA . ALA A 1 96 ? 32.263 16.483 -22.317 1.00 80.62 96 ALA A CA 1
ATOM 779 C C . ALA A 1 96 ? 32.719 15.026 -22.211 1.00 80.62 96 ALA A C 1
ATOM 781 O O . ALA A 1 96 ? 32.129 14.254 -21.446 1.00 80.62 96 ALA A O 1
ATOM 782 N N . ASP A 1 97 ? 33.790 14.671 -22.915 1.00 77.56 97 ASP A N 1
ATOM 783 C CA . ASP A 1 97 ? 34.405 13.354 -22.783 1.00 77.56 97 ASP A CA 1
ATOM 784 C C . ASP A 1 97 ? 34.968 13.136 -21.374 1.00 77.56 97 ASP A C 1
ATOM 786 O O . ASP A 1 97 ? 35.394 14.066 -20.680 1.00 77.56 97 ASP A O 1
ATOM 790 N N . ASP A 1 98 ? 35.025 11.876 -20.948 1.00 74.25 98 ASP A N 1
ATOM 791 C CA . ASP A 1 98 ? 35.461 11.521 -19.597 1.00 74.25 98 ASP A CA 1
ATOM 792 C C . ASP A 1 98 ? 36.890 11.989 -19.291 1.00 74.25 98 ASP A C 1
ATOM 794 O O . ASP A 1 98 ? 37.179 12.390 -18.162 1.00 74.25 98 ASP A O 1
ATOM 798 N N . ALA A 1 99 ? 37.773 12.004 -20.293 1.00 73.94 99 ALA A N 1
ATOM 799 C CA . ALA A 1 99 ? 39.131 12.529 -20.157 1.00 73.94 99 ALA A CA 1
ATOM 800 C C . ALA A 1 99 ? 39.141 14.037 -19.841 1.00 73.94 99 ALA A C 1
ATOM 802 O O . ALA A 1 99 ? 39.891 14.483 -18.970 1.00 73.94 99 ALA A O 1
ATOM 803 N N . VAL A 1 100 ? 38.254 14.801 -20.486 1.00 77.00 100 VAL A N 1
ATOM 804 C CA . VAL A 1 100 ? 38.103 16.251 -20.308 1.00 77.00 100 VAL A CA 1
ATOM 805 C C . VAL A 1 100 ? 37.522 16.558 -18.922 1.00 77.00 100 VAL A C 1
ATOM 807 O O . VAL A 1 100 ? 38.081 17.367 -18.176 1.00 77.00 100 VAL A O 1
ATOM 810 N N . TRP A 1 101 ? 36.482 15.826 -18.500 1.00 80.56 101 TRP A N 1
ATOM 811 C CA . TRP A 1 101 ? 35.934 15.925 -17.140 1.00 80.56 101 TRP A CA 1
ATOM 812 C C . TRP A 1 101 ? 36.962 15.573 -16.064 1.00 80.56 101 TRP A C 1
ATOM 814 O O . TRP A 1 101 ? 37.041 16.258 -15.045 1.00 80.56 101 TRP A O 1
ATOM 824 N N . ASN A 1 102 ? 37.739 14.506 -16.258 1.00 78.94 102 ASN A N 1
ATOM 825 C CA . ASN A 1 102 ? 38.720 14.055 -15.273 1.00 78.94 102 ASN A CA 1
ATOM 826 C C . ASN A 1 102 ? 39.873 15.057 -15.117 1.00 78.94 102 ASN A C 1
ATOM 828 O O . ASN A 1 102 ? 40.294 15.316 -13.988 1.00 78.94 102 ASN A O 1
ATOM 832 N N . SER A 1 103 ? 40.336 15.662 -16.216 1.00 79.12 103 SER A N 1
ATOM 833 C CA . SER A 1 103 ? 41.341 16.730 -16.172 1.00 79.12 103 SER A CA 1
ATOM 834 C C . SER A 1 103 ? 40.803 17.972 -15.455 1.00 79.12 103 SER A C 1
ATOM 836 O O . SER A 1 103 ? 41.421 18.457 -14.510 1.00 79.12 103 SER A O 1
ATOM 838 N N . TYR A 1 104 ? 39.597 18.426 -15.811 1.00 75.19 104 TYR A N 1
ATOM 839 C CA . TYR A 1 104 ? 38.972 19.593 -15.185 1.00 75.19 104 TYR A CA 1
ATOM 840 C C . TYR A 1 104 ? 38.690 19.390 -13.689 1.00 75.19 104 TYR A C 1
ATOM 842 O O . TYR A 1 104 ? 38.940 20.278 -12.880 1.00 75.19 104 TYR A O 1
ATOM 850 N N . ILE A 1 105 ? 38.204 18.212 -13.280 1.00 79.19 105 ILE A N 1
ATOM 851 C CA . ILE A 1 105 ? 37.898 17.909 -11.869 1.00 79.19 105 ILE A CA 1
ATOM 852 C C . ILE A 1 105 ? 39.172 17.811 -11.022 1.00 79.19 105 ILE A C 1
ATOM 854 O O . ILE A 1 105 ? 39.137 18.149 -9.837 1.00 79.19 105 ILE A O 1
ATOM 858 N N . LYS A 1 106 ? 40.290 17.369 -11.609 1.00 78.62 106 LYS A N 1
ATOM 859 C CA . LYS A 1 106 ? 41.587 17.320 -10.924 1.00 78.62 106 LYS A CA 1
ATOM 860 C C . LYS A 1 106 ? 42.044 18.715 -10.485 1.00 78.62 106 LYS A C 1
ATOM 862 O O . LYS A 1 106 ? 42.593 18.850 -9.395 1.00 78.62 106 LYS A O 1
ATOM 867 N N . GLU A 1 107 ? 41.778 19.732 -11.300 1.00 67.62 107 GLU A N 1
ATOM 868 C CA . GLU A 1 107 ? 42.140 21.131 -11.026 1.00 67.62 107 GLU A CA 1
ATOM 869 C C . GLU A 1 107 ? 41.022 21.900 -10.301 1.00 67.62 107 GLU A C 1
ATOM 871 O O . GLU A 1 107 ? 41.284 22.788 -9.488 1.00 67.62 107 GLU A O 1
ATOM 876 N N . HIS A 1 108 ? 39.764 21.500 -10.510 1.00 74.69 108 HIS A N 1
ATOM 877 C CA . HIS A 1 108 ? 38.575 22.105 -9.916 1.00 74.69 108 HIS A CA 1
ATOM 878 C C . HIS A 1 108 ? 37.668 21.043 -9.265 1.00 74.69 108 HIS A C 1
ATOM 880 O O . HIS A 1 108 ? 36.629 20.673 -9.824 1.00 74.69 108 HIS A O 1
ATOM 886 N N . PRO A 1 109 ? 37.981 20.585 -8.034 1.00 72.50 109 PRO A N 1
ATOM 887 C CA . PRO A 1 109 ? 37.271 19.478 -7.378 1.00 72.50 109 PRO A CA 1
ATOM 888 C C . PRO A 1 109 ? 35.754 19.675 -7.229 1.00 72.50 109 PRO A C 1
ATOM 890 O O . PRO A 1 109 ? 34.983 18.713 -7.264 1.00 72.50 109 PRO A O 1
ATOM 893 N N . LEU A 1 110 ? 35.294 20.927 -7.109 1.00 63.94 110 LEU A N 1
ATOM 894 C CA . LEU A 1 110 ? 33.866 21.265 -7.031 1.00 63.94 110 LEU A CA 1
ATOM 895 C C . LEU A 1 110 ? 33.111 21.016 -8.351 1.00 63.94 110 LEU A C 1
ATOM 897 O O . LEU A 1 110 ? 31.888 20.840 -8.319 1.00 63.94 110 LEU A O 1
ATOM 901 N N . GLY A 1 111 ? 33.823 20.918 -9.479 1.00 62.38 111 GLY A N 1
ATOM 902 C CA . GLY A 1 111 ? 33.292 20.601 -10.807 1.00 62.38 111 GLY A CA 1
ATOM 903 C C . GLY A 1 111 ? 32.592 19.242 -10.877 1.00 62.38 111 GLY A C 1
ATOM 904 O O . GLY A 1 111 ? 31.610 19.090 -11.604 1.00 62.38 111 GLY A O 1
ATOM 905 N N . ARG A 1 112 ? 32.985 18.278 -10.025 1.00 71.06 112 ARG A N 1
ATOM 906 C CA . ARG A 1 112 ? 32.348 16.946 -9.943 1.00 71.06 112 ARG A CA 1
ATOM 907 C C . ARG A 1 112 ? 30.848 17.030 -9.647 1.00 71.06 112 ARG A C 1
ATOM 909 O O . ARG A 1 112 ? 30.081 16.178 -10.086 1.00 71.06 112 ARG A O 1
ATOM 916 N N . THR A 1 113 ? 30.420 18.080 -8.945 1.00 68.31 113 THR A N 1
ATOM 917 C CA . THR A 1 113 ? 29.011 18.330 -8.602 1.00 68.31 113 THR A CA 1
ATOM 918 C C . THR A 1 113 ? 28.137 18.625 -9.826 1.00 68.31 113 THR A C 1
ATOM 920 O O . THR A 1 113 ? 26.915 18.529 -9.723 1.00 68.31 113 THR A O 1
ATOM 923 N N . TYR A 1 114 ? 28.740 18.993 -10.961 1.00 70.88 114 TYR A N 1
ATOM 924 C CA . TYR A 1 114 ? 28.044 19.382 -12.189 1.00 70.88 114 TYR A CA 1
ATOM 925 C C . TYR A 1 114 ? 28.051 18.283 -13.267 1.00 70.88 114 TYR A C 1
ATOM 927 O O . TYR A 1 114 ? 27.151 18.270 -14.098 1.00 70.88 114 TYR A O 1
ATOM 935 N N . ARG A 1 115 ? 28.961 17.297 -13.184 1.00 68.88 115 ARG A N 1
ATOM 936 C CA . ARG A 1 115 ? 29.117 16.202 -14.169 1.00 68.88 115 ARG A CA 1
ATOM 937 C C . ARG A 1 115 ? 27.863 15.352 -14.396 1.00 68.88 115 ARG A C 1
ATOM 939 O O . ARG A 1 115 ? 27.628 14.899 -15.501 1.00 68.88 115 ARG A O 1
ATOM 946 N N . MET A 1 116 ? 27.057 15.133 -13.357 1.00 57.28 116 MET A N 1
ATOM 947 C CA . MET A 1 116 ? 25.831 14.312 -13.422 1.00 57.28 116 MET A CA 1
ATOM 948 C C . MET A 1 116 ? 24.567 15.123 -13.121 1.00 57.28 116 MET A C 1
ATOM 950 O O . MET A 1 116 ? 23.512 14.568 -12.802 1.00 57.28 116 MET A O 1
ATOM 954 N N . ARG A 1 117 ? 24.679 16.454 -13.119 1.00 59.03 117 ARG A N 1
ATOM 955 C CA . ARG A 1 117 ? 23.610 17.324 -12.641 1.00 59.03 117 ARG A CA 1
ATOM 956 C C . ARG A 1 117 ? 22.807 17.865 -13.813 1.00 59.03 117 ARG A C 1
ATOM 958 O O . ARG A 1 117 ? 23.219 18.822 -14.453 1.00 59.03 117 ARG A O 1
ATOM 965 N N . SER A 1 118 ? 21.626 17.288 -14.019 1.00 56.47 118 SER A N 1
ATOM 966 C CA . SER A 1 118 ? 20.612 17.883 -14.890 1.00 56.47 118 SER A CA 1
ATOM 967 C C . SER A 1 118 ? 20.037 19.135 -14.223 1.00 56.47 118 SER A C 1
ATOM 969 O O . SER A 1 118 ? 19.573 19.089 -13.075 1.00 56.47 118 SER A O 1
ATOM 971 N N . LEU A 1 119 ? 20.112 20.263 -14.925 1.00 60.50 119 LEU A N 1
ATOM 972 C CA . LEU A 1 119 ? 19.572 21.555 -14.507 1.00 60.50 119 LEU A CA 1
ATOM 973 C C . LEU A 1 119 ? 18.721 22.105 -15.655 1.00 60.50 119 LEU A C 1
ATOM 975 O O . LEU A 1 119 ? 19.234 22.833 -16.502 1.00 60.50 119 LEU A O 1
ATOM 979 N N . PRO A 1 120 ? 17.422 21.760 -15.692 1.00 51.16 120 PRO A N 1
ATOM 980 C CA . PRO A 1 120 ? 16.502 22.331 -16.665 1.00 51.16 120 PRO A CA 1
ATOM 981 C C . PRO A 1 120 ? 16.531 23.862 -16.590 1.00 51.16 120 PRO A C 1
ATOM 983 O O . PRO A 1 120 ? 16.607 24.399 -15.481 1.00 51.16 120 PRO A O 1
ATOM 986 N N . SER A 1 121 ? 16.411 24.536 -17.739 1.00 56.69 121 SER A N 1
ATOM 987 C CA . SER A 1 121 ? 16.318 26.004 -17.854 1.00 56.69 121 SER A CA 1
ATOM 988 C C . SER A 1 121 ? 17.643 26.779 -17.744 1.00 56.69 121 SER A C 1
ATOM 990 O O . SER A 1 121 ? 17.632 27.940 -17.343 1.00 56.69 121 SER A O 1
ATOM 992 N N . TYR A 1 122 ? 18.790 26.199 -18.126 1.00 64.06 122 TYR A N 1
ATOM 993 C CA . TYR A 1 122 ? 20.063 26.948 -18.185 1.00 64.06 122 TYR A CA 1
ATOM 994 C C . TYR A 1 122 ? 19.979 28.194 -19.086 1.00 64.06 122 TYR A C 1
ATOM 996 O O . TYR A 1 122 ? 20.341 29.279 -18.637 1.00 64.06 122 TYR A O 1
ATOM 1004 N N . ASN A 1 123 ? 19.390 28.068 -20.279 1.00 62.81 123 ASN A N 1
ATOM 1005 C CA . ASN A 1 123 ? 19.186 29.186 -21.213 1.00 62.81 123 ASN A CA 1
ATOM 1006 C C . ASN A 1 123 ? 18.312 30.303 -20.598 1.00 62.81 123 ASN A C 1
ATOM 1008 O O . ASN A 1 123 ? 18.549 31.488 -20.813 1.00 62.81 123 ASN A O 1
ATOM 1012 N N . ASP A 1 124 ? 17.337 29.945 -19.756 1.00 63.88 124 ASP A N 1
ATOM 1013 C CA . ASP A 1 124 ? 16.515 30.920 -19.029 1.00 63.88 124 ASP A CA 1
ATOM 1014 C C . ASP A 1 124 ? 17.313 31.621 -17.917 1.00 63.88 124 ASP A C 1
ATOM 1016 O O . ASP A 1 124 ? 17.129 32.810 -17.660 1.00 63.88 124 ASP A O 1
ATOM 1020 N N . LEU A 1 125 ? 18.212 30.896 -17.239 1.00 71.38 125 LEU A N 1
ATOM 1021 C CA . LEU A 1 125 ? 19.115 31.478 -16.244 1.00 71.38 125 LEU A CA 1
ATOM 1022 C C . LEU A 1 125 ? 20.118 32.431 -16.895 1.00 71.38 125 LEU A C 1
ATOM 1024 O O . LEU A 1 125 ? 20.428 33.463 -16.300 1.00 71.38 125 LEU A O 1
ATOM 1028 N N . GLU A 1 126 ? 20.575 32.120 -18.105 1.00 67.31 126 GLU A N 1
ATOM 1029 C CA . GLU A 1 126 ? 21.400 33.013 -18.912 1.00 67.31 126 GLU A CA 1
ATOM 1030 C C . GLU A 1 126 ? 20.657 34.318 -19.209 1.00 67.31 126 GLU A C 1
ATOM 1032 O O . GLU A 1 126 ? 21.154 35.389 -18.869 1.00 67.31 126 GLU A O 1
ATOM 1037 N N . LEU A 1 127 ? 19.402 34.264 -19.661 1.00 67.88 127 LEU A N 1
ATOM 1038 C CA . LEU A 1 127 ? 18.573 35.464 -19.856 1.00 67.88 127 LEU A CA 1
ATOM 1039 C C . LEU A 1 127 ? 18.359 36.284 -18.565 1.00 67.88 127 LEU A C 1
ATOM 1041 O O . LEU A 1 127 ? 18.273 37.512 -18.607 1.00 67.88 127 LEU A O 1
ATOM 1045 N N . ILE A 1 128 ? 18.298 35.633 -17.399 1.00 70.62 128 ILE A N 1
ATOM 1046 C CA . ILE A 1 128 ? 18.120 36.306 -16.099 1.00 70.62 128 ILE A CA 1
ATOM 1047 C C . ILE A 1 128 ? 19.428 36.943 -15.591 1.00 70.62 128 ILE A C 1
ATOM 1049 O O . ILE A 1 128 ? 19.390 37.987 -14.920 1.00 70.62 128 ILE A O 1
ATOM 1053 N N . PHE A 1 129 ? 20.582 36.327 -15.877 1.00 77.25 129 PHE A N 1
ATOM 1054 C CA . PHE A 1 129 ? 21.864 36.628 -15.229 1.00 77.25 129 PHE A CA 1
ATOM 1055 C C . PHE A 1 129 ? 22.997 37.105 -16.156 1.00 77.25 129 PHE A C 1
ATOM 1057 O O . PHE A 1 129 ? 24.027 37.525 -15.625 1.00 77.25 129 PHE A O 1
ATOM 1064 N N . ALA A 1 130 ? 22.832 37.104 -17.482 1.00 57.44 130 ALA A N 1
ATOM 1065 C CA . ALA A 1 130 ? 23.885 37.409 -18.465 1.00 57.44 130 ALA A CA 1
ATOM 1066 C C . ALA A 1 130 ? 24.559 38.786 -18.293 1.00 57.44 130 ALA A C 1
ATOM 1068 O O . ALA A 1 130 ? 25.732 38.933 -18.619 1.00 57.44 130 ALA A O 1
ATOM 1069 N N . ASN A 1 131 ? 23.882 39.778 -17.704 1.00 51.84 131 ASN A N 1
ATOM 1070 C CA . ASN A 1 131 ? 24.413 41.145 -17.551 1.00 51.84 131 ASN A CA 1
ATOM 1071 C C . ASN A 1 131 ? 25.152 41.416 -16.221 1.00 51.84 131 ASN A C 1
ATOM 1073 O O . ASN A 1 131 ? 25.250 42.566 -15.787 1.00 51.84 131 ASN A O 1
ATOM 1077 N N . GLN A 1 132 ? 25.679 40.391 -15.543 1.00 50.84 132 GLN A N 1
ATOM 1078 C CA . GLN A 1 132 ? 26.493 40.598 -14.339 1.00 50.84 132 GLN A CA 1
ATOM 1079 C C . GLN A 1 132 ? 27.924 41.027 -14.699 1.00 50.84 132 GLN A C 1
ATOM 1081 O O . GLN A 1 132 ? 28.808 40.189 -14.853 1.00 50.84 132 GLN A O 1
ATOM 1086 N N . VAL A 1 133 ? 28.167 42.337 -14.800 1.00 36.44 133 VAL A N 1
ATOM 1087 C CA . VAL A 1 133 ? 29.532 42.877 -14.915 1.00 36.44 133 VAL A CA 1
ATOM 1088 C C . VAL A 1 133 ? 30.305 42.603 -13.620 1.00 36.44 133 VAL A C 1
ATOM 1090 O O . VAL A 1 133 ? 29.800 42.803 -12.514 1.00 36.44 133 VAL A O 1
ATOM 1093 N N . GLN A 1 134 ? 31.529 42.107 -13.775 1.00 40.25 134 GLN A N 1
ATOM 1094 C CA . GLN A 1 134 ? 32.421 41.683 -12.703 1.00 40.25 134 GLN A CA 1
ATOM 1095 C C . GLN A 1 134 ? 33.055 42.915 -12.033 1.00 40.25 134 GLN A C 1
ATOM 1097 O O . GLN A 1 134 ? 33.946 43.546 -12.592 1.00 40.25 134 GLN A O 1
ATOM 1102 N N . GLY A 1 135 ? 32.569 43.271 -10.843 1.00 27.47 135 GLY A N 1
ATOM 1103 C CA . GLY A 1 135 ? 33.063 44.378 -10.021 1.00 27.47 135 GLY A CA 1
ATOM 1104 C C . GLY A 1 135 ? 32.852 44.078 -8.534 1.00 27.47 135 GLY A C 1
ATOM 1105 O O . GLY A 1 135 ? 31.907 43.376 -8.189 1.00 27.47 135 GLY A O 1
ATOM 1106 N N . LYS A 1 136 ? 33.801 44.543 -7.713 1.00 29.77 136 LYS A N 1
ATOM 1107 C CA . LYS A 1 136 ? 34.045 44.258 -6.285 1.00 29.77 136 LYS A CA 1
ATOM 1108 C C . LYS A 1 136 ? 32.807 44.199 -5.379 1.00 29.77 136 LYS A C 1
ATOM 1110 O O . LYS A 1 136 ? 31.798 44.839 -5.638 1.00 29.77 136 LYS A O 1
ATOM 1115 N N . ASP A 1 137 ? 32.969 43.449 -4.283 1.00 36.66 137 ASP A N 1
ATOM 1116 C CA . ASP A 1 137 ? 32.101 43.415 -3.104 1.00 36.66 137 ASP A CA 1
ATOM 1117 C C . ASP A 1 137 ? 31.770 44.827 -2.593 1.00 36.66 137 ASP A C 1
ATOM 1119 O O . ASP A 1 137 ? 32.435 45.351 -1.702 1.00 36.66 137 ASP A O 1
ATOM 1123 N N . ASP A 1 138 ? 30.708 45.427 -3.119 1.00 27.75 138 ASP A N 1
ATOM 1124 C CA . ASP A 1 138 ? 30.067 46.566 -2.478 1.00 27.75 138 ASP A CA 1
ATOM 1125 C C . ASP A 1 138 ? 29.026 46.021 -1.501 1.00 27.75 138 ASP A C 1
ATOM 1127 O O . ASP A 1 138 ? 27.876 45.709 -1.834 1.00 27.75 138 ASP A O 1
ATOM 1131 N N . ALA A 1 139 ? 29.484 45.859 -0.260 1.00 36.94 139 ALA A N 1
ATOM 1132 C CA . ALA A 1 139 ? 28.620 45.780 0.899 1.00 36.94 139 ALA A CA 1
ATOM 1133 C C . ALA A 1 139 ? 27.665 46.983 0.878 1.00 36.94 139 ALA A C 1
ATOM 1135 O O . ALA A 1 139 ? 28.093 48.136 0.874 1.00 36.94 139 ALA A O 1
ATOM 1136 N N . VAL A 1 140 ? 26.359 46.718 0.865 1.00 30.94 140 VAL A N 1
ATOM 1137 C CA . VAL A 1 140 ? 25.368 47.771 1.108 1.00 30.94 140 VAL A CA 1
ATOM 1138 C C . VAL A 1 140 ? 25.451 48.143 2.596 1.00 30.94 140 VAL A C 1
ATOM 1140 O O . VAL A 1 140 ? 25.447 47.220 3.416 1.00 30.94 140 VAL A O 1
ATOM 1143 N N . PRO A 1 141 ? 25.544 49.438 2.959 1.00 28.81 141 PRO A N 1
ATOM 1144 C CA . PRO A 1 141 ? 25.901 49.858 4.310 1.00 28.81 141 PRO A CA 1
ATOM 1145 C C . PRO A 1 141 ? 24.820 49.530 5.336 1.00 28.81 141 PRO A C 1
ATOM 1147 O O . PRO A 1 141 ? 23.621 49.652 5.070 1.00 28.81 141 PRO A O 1
ATOM 1150 N N . ASP A 1 142 ? 25.291 49.149 6.518 1.00 30.48 142 ASP A N 1
ATOM 1151 C CA . ASP A 1 142 ? 24.529 49.027 7.751 1.00 30.48 142 ASP A CA 1
ATOM 1152 C C . ASP A 1 142 ? 24.611 50.364 8.502 1.00 30.48 142 ASP A C 1
ATOM 1154 O O . ASP A 1 142 ? 25.709 50.824 8.810 1.00 30.48 142 ASP A O 1
ATOM 1158 N N . GLU A 1 143 ? 23.469 50.979 8.810 1.00 26.48 143 GLU A N 1
ATOM 1159 C CA . GLU A 1 143 ? 23.379 51.975 9.880 1.00 26.48 143 GLU A CA 1
ATOM 1160 C C . GLU A 1 143 ? 22.224 51.617 10.826 1.00 26.48 143 GLU A C 1
ATOM 1162 O O . GLU A 1 143 ? 21.034 51.786 10.549 1.00 26.48 143 GLU A O 1
ATOM 1167 N N . THR A 1 144 ? 22.652 51.078 11.969 1.00 28.08 144 THR A N 1
ATOM 1168 C CA . THR A 1 144 ? 22.062 51.159 13.318 1.00 28.08 144 THR A CA 1
ATOM 1169 C C . THR A 1 144 ? 21.588 52.591 13.656 1.00 28.08 144 THR A C 1
ATOM 1171 O O . THR A 1 144 ? 22.085 53.545 13.082 1.00 28.08 144 THR A O 1
ATOM 1174 N N . ASN A 1 145 ? 20.699 52.919 14.597 1.00 27.98 145 ASN A N 1
ATOM 1175 C CA . ASN A 1 145 ? 19.907 52.237 15.618 1.00 27.98 145 ASN A CA 1
ATOM 1176 C C . ASN A 1 145 ? 18.901 53.285 16.144 1.00 27.98 145 ASN A C 1
ATOM 1178 O O . ASN A 1 145 ? 19.281 54.441 16.309 1.00 27.98 145 ASN A O 1
ATOM 1182 N N . ALA A 1 146 ? 17.697 52.876 16.551 1.00 23.72 146 ALA A N 1
ATOM 1183 C CA . ALA A 1 146 ? 17.047 53.459 17.730 1.00 23.72 146 ALA A CA 1
ATOM 1184 C C . ALA A 1 146 ? 15.988 52.501 18.304 1.00 23.72 146 ALA A C 1
ATOM 1186 O O . ALA A 1 146 ? 14.880 52.382 17.786 1.00 23.72 146 ALA A O 1
ATOM 1187 N N . SER A 1 147 ? 16.380 51.895 19.430 1.00 24.80 147 SER A N 1
ATOM 1188 C CA . SER A 1 147 ? 15.549 51.512 20.583 1.00 24.80 147 SER A CA 1
ATOM 1189 C C . SER A 1 147 ? 14.808 50.154 20.574 1.00 24.80 147 SER A C 1
ATOM 1191 O O . SER A 1 147 ? 13.831 49.938 19.869 1.00 24.80 147 SER A O 1
ATOM 1193 N N . GLN A 1 148 ? 15.334 49.279 21.452 1.00 31.09 148 GLN A N 1
ATOM 1194 C CA . GLN A 1 148 ? 14.917 47.968 22.013 1.00 31.09 148 GLN A CA 1
ATOM 1195 C C . GLN A 1 148 ? 13.392 47.717 22.213 1.00 31.09 148 GLN A C 1
ATOM 1197 O O . GLN A 1 148 ? 12.660 48.702 22.256 1.00 31.09 148 GLN A O 1
ATOM 1202 N N . PRO A 1 149 ? 12.885 46.466 22.464 1.00 37.66 149 PRO A N 1
ATOM 1203 C CA . PRO A 1 149 ? 13.570 45.310 23.088 1.00 37.66 149 PRO A CA 1
ATOM 1204 C C . PRO A 1 149 ? 13.266 43.876 22.559 1.00 37.66 149 PRO A C 1
ATOM 1206 O O . PRO A 1 149 ? 12.291 43.613 21.868 1.00 37.66 149 PRO A O 1
ATOM 1209 N N . GLN A 1 150 ? 14.119 42.945 23.021 1.00 32.62 150 GLN A N 1
ATOM 1210 C CA . GLN A 1 150 ? 13.899 41.517 23.337 1.00 32.62 150 GLN A CA 1
ATOM 1211 C C . GLN A 1 150 ? 13.300 40.541 22.301 1.00 32.62 150 GLN A C 1
ATOM 1213 O O . GLN A 1 150 ? 12.111 40.548 22.011 1.00 32.62 150 GLN A O 1
ATOM 1218 N N . SER A 1 151 ? 14.112 39.542 21.929 1.00 26.81 151 SER A N 1
ATOM 1219 C CA . SER A 1 151 ? 13.762 38.106 21.905 1.00 26.81 151 SER A CA 1
ATOM 1220 C C . SER A 1 151 ? 14.962 37.317 21.369 1.00 26.81 151 SER A C 1
ATOM 1222 O O . SER A 1 151 ? 15.479 37.620 20.295 1.00 26.81 151 SER A O 1
ATOM 1224 N N . SER A 1 152 ? 15.444 36.335 22.131 1.00 32.34 152 SER A N 1
ATOM 1225 C CA . SER A 1 152 ? 16.560 35.460 21.766 1.00 32.34 152 SER A CA 1
ATOM 1226 C C . SER A 1 152 ? 16.156 34.499 20.641 1.00 32.34 152 SER A C 1
ATOM 1228 O O . SER A 1 152 ? 15.680 33.383 20.854 1.00 32.34 152 SER A O 1
ATOM 1230 N N . ASP A 1 153 ? 16.346 34.969 19.412 1.00 26.81 153 ASP A N 1
ATOM 1231 C CA . ASP A 1 153 ? 16.084 34.251 18.169 1.00 26.81 153 ASP A CA 1
ATOM 1232 C C . ASP A 1 153 ? 17.109 33.109 18.005 1.00 26.81 153 ASP A C 1
ATOM 1234 O O . ASP A 1 153 ? 18.304 33.334 17.795 1.00 26.81 153 ASP A O 1
ATOM 1238 N N . ARG A 1 154 ? 16.666 31.852 18.161 1.00 35.28 154 ARG A N 1
ATOM 1239 C CA . ARG A 1 154 ? 17.516 30.657 18.010 1.00 35.28 154 ARG A CA 1
ATOM 1240 C C . ARG A 1 154 ? 17.958 30.507 16.552 1.00 35.28 154 ARG A C 1
ATOM 1242 O O . ARG A 1 154 ? 17.252 29.942 15.716 1.00 35.28 154 ARG A O 1
ATOM 1249 N N . THR A 1 155 ? 19.165 30.973 16.269 1.00 33.94 155 THR A N 1
ATOM 1250 C CA . THR A 1 155 ? 19.903 30.779 15.022 1.00 33.94 155 THR A CA 1
ATOM 1251 C C . THR A 1 155 ? 20.099 29.292 14.710 1.00 33.94 155 THR A C 1
ATOM 1253 O O . THR A 1 155 ? 20.518 28.487 15.541 1.00 33.94 155 THR A O 1
ATOM 1256 N N . ARG A 1 156 ? 19.806 28.905 13.464 1.00 39.28 156 ARG A N 1
ATOM 1257 C CA . ARG A 1 156 ? 20.089 27.568 12.934 1.00 39.28 156 ARG A CA 1
ATOM 1258 C C . ARG A 1 156 ? 21.603 27.391 12.783 1.00 39.28 156 ARG A C 1
ATOM 1260 O O . ARG A 1 156 ? 22.198 28.004 11.903 1.00 39.28 156 ARG A O 1
ATOM 1267 N N . THR A 1 157 ? 22.202 26.534 13.606 1.00 44.31 157 THR A N 1
ATOM 1268 C CA . THR A 1 157 ? 23.648 26.260 13.607 1.00 44.31 157 THR A CA 1
ATOM 1269 C C . THR A 1 157 ? 24.120 25.616 12.304 1.00 44.31 157 THR A C 1
ATOM 1271 O O . THR A 1 157 ? 23.647 24.538 11.929 1.00 44.31 157 THR A O 1
ATOM 1274 N N . PHE A 1 158 ? 25.086 26.246 11.638 1.00 41.59 158 PHE A N 1
ATOM 1275 C CA . PHE A 1 158 ? 25.867 25.637 10.564 1.00 41.59 158 PHE A CA 1
ATOM 1276 C C . PHE A 1 158 ? 27.076 24.936 11.184 1.00 41.59 158 PHE A C 1
ATOM 1278 O O . PHE A 1 158 ? 27.957 25.591 11.724 1.00 41.59 158 PHE A O 1
ATOM 1285 N N . TRP A 1 159 ? 27.090 23.604 11.137 1.00 48.78 159 TRP A N 1
ATOM 1286 C CA . TRP A 1 159 ? 28.215 22.807 11.623 1.00 48.78 159 TRP A CA 1
ATOM 1287 C C . TRP A 1 159 ? 29.335 22.801 10.588 1.00 48.78 159 TRP A C 1
ATOM 1289 O O . TRP A 1 159 ? 29.097 22.470 9.425 1.00 48.78 159 TRP A O 1
ATOM 1299 N N . THR A 1 160 ? 30.535 23.170 11.020 1.00 51.00 160 THR A N 1
ATOM 1300 C CA . THR A 1 160 ? 31.758 23.141 10.213 1.00 51.00 160 THR A CA 1
ATOM 1301 C C . THR A 1 160 ? 32.644 21.962 10.640 1.00 51.00 160 THR A C 1
ATOM 1303 O O . THR A 1 160 ? 32.530 21.507 11.779 1.00 51.00 160 THR A O 1
ATOM 1306 N N . PRO A 1 161 ? 33.557 21.470 9.784 1.00 50.12 161 PRO A N 1
ATOM 1307 C CA . PRO A 1 161 ? 34.485 20.404 10.173 1.00 50.12 161 PRO A CA 1
ATOM 1308 C C . PRO A 1 161 ? 35.298 20.703 11.456 1.00 50.12 161 PRO A C 1
ATOM 1310 O O . PRO A 1 161 ? 35.400 19.820 12.303 1.00 50.12 161 PRO A O 1
ATOM 1313 N N . PRO A 1 162 ? 35.779 21.942 11.711 1.00 50.72 162 PRO A N 1
ATOM 1314 C CA . PRO A 1 162 ? 36.402 22.289 12.995 1.00 50.72 162 PRO A CA 1
ATOM 1315 C C . PRO A 1 162 ? 35.471 22.156 14.211 1.00 50.72 162 PRO A C 1
ATOM 1317 O O . PRO A 1 162 ? 35.917 21.772 15.292 1.00 50.72 162 PRO A O 1
ATOM 1320 N N . MET A 1 163 ? 34.177 22.456 14.047 1.00 65.06 163 MET A N 1
ATOM 1321 C CA . MET A 1 163 ? 33.165 22.264 15.091 1.00 65.06 163 MET A CA 1
ATOM 1322 C C . MET A 1 163 ? 32.904 20.783 15.365 1.00 65.06 163 MET A C 1
ATOM 1324 O O . MET A 1 163 ? 32.732 20.398 16.518 1.00 65.06 163 MET A O 1
ATOM 1328 N N . ASP A 1 164 ? 32.894 19.947 14.326 1.00 60.31 164 ASP A N 1
ATOM 1329 C CA . ASP A 1 164 ? 32.761 18.498 14.485 1.00 60.31 164 ASP A CA 1
ATOM 1330 C C . ASP A 1 164 ? 33.942 17.896 15.227 1.00 60.31 164 ASP A C 1
ATOM 1332 O O . ASP A 1 164 ? 33.732 17.188 16.209 1.00 60.31 164 ASP A O 1
ATOM 1336 N N . ASN A 1 165 ? 35.161 18.234 14.805 1.00 61.47 165 ASN A N 1
ATOM 1337 C CA . ASN A 1 165 ? 36.382 17.737 15.428 1.00 61.47 165 ASN A CA 1
ATOM 1338 C C . ASN A 1 165 ? 36.424 18.113 16.909 1.00 61.47 165 ASN A C 1
ATOM 1340 O O . ASN A 1 165 ? 36.607 17.249 17.757 1.00 61.47 165 ASN A O 1
ATOM 1344 N N . TYR A 1 166 ? 36.102 19.365 17.245 1.00 71.31 166 TYR A N 1
ATOM 1345 C CA . TYR A 1 166 ? 36.093 19.765 18.647 1.00 71.31 166 TYR A CA 1
ATOM 1346 C C . TYR A 1 166 ? 34.986 19.103 19.472 1.00 71.31 166 TYR A C 1
ATOM 1348 O O . TYR A 1 166 ? 35.194 18.781 20.638 1.00 71.31 166 TYR A O 1
ATOM 1356 N N . LEU A 1 167 ? 33.797 18.883 18.899 1.00 76.75 167 LEU A N 1
ATOM 1357 C CA . LEU A 1 167 ? 32.762 18.124 19.599 1.00 76.75 167 LEU A CA 1
ATOM 1358 C C . LEU A 1 167 ? 33.209 16.674 19.836 1.00 76.75 167 LEU A C 1
ATOM 1360 O O . LEU A 1 167 ? 32.909 16.120 20.890 1.00 76.75 167 LEU A O 1
ATOM 1364 N N . ILE A 1 168 ? 33.904 16.063 18.874 1.00 74.88 168 ILE A N 1
ATOM 1365 C CA . ILE A 1 168 ? 34.464 14.713 18.999 1.00 74.88 168 ILE A CA 1
ATOM 1366 C C . ILE A 1 168 ? 35.517 14.672 20.112 1.00 74.88 168 ILE A C 1
ATOM 1368 O O . ILE A 1 168 ? 35.431 13.782 20.956 1.00 74.88 168 ILE A O 1
ATOM 1372 N N . ASP A 1 169 ? 36.414 15.658 20.183 1.00 74.44 169 ASP A N 1
ATOM 1373 C CA . ASP A 1 169 ? 37.412 15.780 21.256 1.00 74.44 169 ASP A CA 1
ATOM 1374 C C . ASP A 1 169 ? 36.740 15.880 22.632 1.00 74.44 169 ASP A C 1
ATOM 1376 O O . ASP A 1 169 ? 37.051 15.124 23.549 1.00 74.44 169 ASP A O 1
ATOM 1380 N N . LEU A 1 170 ? 35.727 16.743 22.761 1.00 83.44 170 LEU A N 1
ATOM 1381 C CA . LEU A 1 170 ? 34.960 16.889 24.000 1.00 83.44 170 LEU A CA 1
ATOM 1382 C C . LEU A 1 170 ? 34.249 15.589 24.405 1.00 83.44 170 LEU A C 1
ATOM 1384 O O . LEU A 1 170 ? 34.206 15.239 25.586 1.00 83.44 170 LEU A O 1
ATOM 1388 N N . LEU A 1 171 ? 33.683 14.860 23.439 1.00 82.88 171 LEU A N 1
ATOM 1389 C CA . LEU A 1 171 ? 33.059 13.558 23.685 1.00 82.88 171 LEU A CA 1
ATOM 1390 C C . LEU A 1 171 ? 34.098 12.524 24.131 1.00 82.88 171 LEU A C 1
ATOM 1392 O O . LEU A 1 171 ? 33.813 11.737 25.033 1.00 82.88 171 LEU A O 1
ATOM 1396 N N . TYR A 1 172 ? 35.280 12.525 23.517 1.00 77.44 172 TYR A N 1
ATOM 1397 C CA . TYR A 1 172 ? 36.394 11.642 23.849 1.00 77.44 172 TYR A CA 1
ATOM 1398 C C . TYR A 1 172 ? 36.923 11.909 25.266 1.00 77.44 172 TYR A C 1
ATOM 1400 O O . TYR A 1 172 ? 37.027 10.982 26.071 1.00 77.44 172 TYR A O 1
ATOM 1408 N N . ASP A 1 173 ? 37.114 13.174 25.633 1.00 81.19 173 ASP A N 1
ATOM 1409 C CA . ASP A 1 173 ? 37.525 13.583 26.978 1.00 81.19 173 ASP A CA 1
ATOM 1410 C C . ASP A 1 173 ? 36.526 13.134 28.050 1.00 81.19 173 ASP A C 1
ATOM 1412 O O . ASP A 1 173 ? 36.910 12.646 29.114 1.00 81.19 173 ASP A O 1
ATOM 1416 N N . GLN A 1 174 ? 35.224 13.245 27.771 1.00 84.69 174 GLN A N 1
ATOM 1417 C CA . GLN A 1 174 ? 34.186 12.782 28.695 1.00 84.69 174 GLN A CA 1
ATOM 1418 C C . GLN A 1 174 ? 34.136 11.253 28.822 1.00 84.69 174 GLN A C 1
ATOM 1420 O O . GLN A 1 174 ? 33.759 10.745 29.880 1.00 84.69 174 GLN A O 1
ATOM 1425 N N . VAL A 1 175 ? 34.525 10.507 27.781 1.00 78.81 175 VAL A N 1
ATOM 1426 C CA . VAL A 1 175 ? 34.708 9.049 27.879 1.00 78.81 175 VAL A CA 1
ATOM 1427 C C . VAL A 1 175 ? 35.886 8.724 28.797 1.00 78.81 175 VAL A C 1
ATOM 1429 O O . VAL A 1 175 ? 35.722 7.901 29.695 1.00 78.81 175 VAL A O 1
ATOM 1432 N N . ASN A 1 176 ? 37.023 9.408 28.642 1.00 78.81 176 ASN A N 1
ATOM 1433 C CA . ASN A 1 176 ? 38.214 9.192 29.474 1.00 78.81 176 ASN A CA 1
ATOM 1434 C C . ASN A 1 176 ? 37.985 9.553 30.949 1.00 78.81 176 ASN A C 1
ATOM 1436 O O . ASN A 1 176 ? 38.533 8.909 31.838 1.00 78.81 176 ASN A O 1
ATOM 1440 N N . LYS A 1 177 ? 37.113 10.531 31.221 1.00 81.94 177 LYS A N 1
ATOM 1441 C CA . LYS A 1 177 ? 36.663 10.896 32.576 1.00 81.94 177 LYS A CA 1
ATOM 1442 C C . LYS A 1 177 ? 35.680 9.891 33.204 1.00 81.94 177 LYS A C 1
ATOM 1444 O O . LYS A 1 177 ? 35.231 10.111 34.323 1.00 81.94 177 LYS A O 1
ATOM 1449 N N . GLY A 1 178 ? 35.296 8.819 32.501 1.00 81.19 178 GLY A N 1
ATOM 1450 C CA . GLY A 1 178 ? 34.349 7.812 32.999 1.00 81.19 178 GLY A CA 1
ATOM 1451 C C . GLY A 1 178 ? 32.882 8.261 32.996 1.00 81.19 178 GLY A C 1
ATOM 1452 O O . GLY A 1 178 ? 32.013 7.570 33.520 1.00 81.19 178 GLY A O 1
ATOM 1453 N N . ASN A 1 179 ? 32.559 9.389 32.357 1.00 82.75 179 ASN A N 1
ATOM 1454 C CA . ASN A 1 179 ? 31.229 10.004 32.407 1.00 82.75 179 ASN A CA 1
ATOM 1455 C C . ASN A 1 179 ? 30.227 9.418 31.388 1.00 82.75 179 ASN A C 1
ATOM 1457 O O . ASN A 1 179 ? 29.205 10.035 31.045 1.00 82.75 179 ASN A O 1
ATOM 1461 N N . ARG A 1 180 ? 30.507 8.211 30.885 1.00 79.06 180 ARG A N 1
ATOM 1462 C CA . ARG A 1 180 ? 29.675 7.483 29.925 1.00 79.06 180 ARG A CA 1
ATOM 1463 C C . ARG A 1 180 ? 29.166 6.185 30.546 1.00 79.06 180 ARG A C 1
ATOM 1465 O O . ARG A 1 180 ? 29.940 5.284 30.842 1.00 79.06 180 ARG A O 1
ATOM 1472 N N . VAL A 1 181 ? 27.844 6.061 30.644 1.00 69.56 181 VAL A N 1
ATOM 1473 C CA . VAL A 1 181 ? 27.162 4.847 31.113 1.00 69.56 181 VAL A CA 1
ATOM 1474 C C . VAL A 1 181 ? 26.523 4.163 29.905 1.00 69.56 181 VAL A C 1
ATOM 1476 O O . VAL A 1 181 ? 25.610 4.702 29.270 1.00 69.56 181 VAL A O 1
ATOM 1479 N N . GLY A 1 182 ? 27.055 2.998 29.527 1.00 66.44 182 GLY A N 1
ATOM 1480 C CA . GLY A 1 182 ? 26.648 2.269 28.324 1.00 66.44 182 GLY A CA 1
ATOM 1481 C C . GLY A 1 182 ? 26.829 3.094 27.041 1.00 66.44 182 GLY A C 1
ATOM 1482 O O . GLY A 1 182 ? 27.939 3.442 26.631 1.00 66.44 182 GLY A O 1
ATOM 1483 N N . GLN A 1 183 ? 25.724 3.421 26.368 1.00 65.12 183 GLN A N 1
ATOM 1484 C CA . GLN A 1 183 ? 25.733 4.208 25.126 1.00 65.12 183 GLN A CA 1
ATOM 1485 C C . GLN A 1 183 ? 25.357 5.687 25.321 1.00 65.12 183 GLN A C 1
ATOM 1487 O O . GLN A 1 183 ? 25.085 6.378 24.338 1.00 65.12 183 GLN A O 1
ATOM 1492 N N . THR A 1 184 ? 25.329 6.182 26.561 1.00 67.44 184 THR A N 1
ATOM 1493 C CA . THR A 1 184 ? 24.867 7.542 26.883 1.00 67.44 184 THR A CA 1
ATOM 1494 C C . THR A 1 184 ? 25.798 8.271 27.850 1.00 67.44 184 THR A C 1
ATOM 1496 O O . THR A 1 184 ? 26.295 7.680 28.804 1.00 67.44 184 THR A O 1
ATOM 1499 N N . PHE A 1 185 ? 26.004 9.571 27.625 1.00 78.81 185 PHE A N 1
ATOM 1500 C CA . PHE A 1 185 ? 26.717 10.458 28.554 1.00 78.81 185 PHE A CA 1
ATOM 1501 C C . PHE A 1 185 ? 25.779 10.996 29.637 1.00 78.81 185 PHE A C 1
ATOM 1503 O O . PHE A 1 185 ? 24.629 11.347 29.338 1.00 78.81 185 PHE A O 1
ATOM 1510 N N . ILE A 1 186 ? 26.287 11.105 30.868 1.00 81.12 186 ILE A N 1
ATOM 1511 C CA . ILE A 1 186 ? 25.546 11.656 32.010 1.00 81.12 186 ILE A CA 1
ATOM 1512 C C . ILE A 1 186 ? 25.237 13.150 31.826 1.00 81.12 186 ILE A C 1
ATOM 1514 O O . ILE A 1 186 ? 25.819 13.854 30.998 1.00 81.12 186 ILE A O 1
ATOM 1518 N N . THR A 1 187 ? 24.271 13.656 32.592 1.00 82.38 187 THR A N 1
ATOM 1519 C CA . THR A 1 187 ? 23.769 15.029 32.441 1.00 82.38 187 THR A CA 1
ATOM 1520 C C . THR A 1 187 ? 24.846 16.088 32.678 1.00 82.38 187 THR A C 1
ATOM 1522 O O . THR A 1 187 ? 24.863 17.058 31.917 1.00 82.38 187 THR A O 1
ATOM 1525 N N . SER A 1 188 ? 25.725 15.892 33.667 1.00 82.19 188 SER A N 1
ATOM 1526 C CA . SER A 1 188 ? 26.840 16.795 33.991 1.00 82.19 188 SER A CA 1
ATOM 1527 C C . SER A 1 188 ? 27.851 16.890 32.848 1.00 82.19 188 SER A C 1
ATOM 1529 O O . SER A 1 188 ? 28.180 17.999 32.439 1.00 82.19 188 SER A O 1
ATOM 1531 N N . ALA A 1 189 ? 28.227 15.760 32.242 1.00 83.56 189 ALA A N 1
ATOM 1532 C CA . ALA A 1 189 ? 29.121 15.714 31.083 1.00 83.56 189 ALA A CA 1
ATOM 1533 C C . ALA A 1 189 ? 28.589 16.516 29.894 1.00 83.56 189 ALA A C 1
ATOM 1535 O O . ALA A 1 189 ? 29.322 17.269 29.265 1.00 83.56 189 ALA A O 1
ATOM 1536 N N . TRP A 1 190 ? 27.288 16.414 29.599 1.00 85.06 190 TRP A N 1
ATOM 1537 C CA . TRP A 1 190 ? 26.690 17.246 28.552 1.00 85.06 190 TRP A CA 1
ATOM 1538 C C . TRP A 1 190 ? 26.760 18.735 28.868 1.00 85.06 190 TRP A C 1
ATOM 1540 O O . TRP A 1 190 ? 26.957 19.522 27.952 1.00 85.06 190 TRP A O 1
ATOM 1550 N N . ASN A 1 191 ? 26.559 19.123 30.126 1.00 85.44 191 ASN A N 1
ATOM 1551 C CA . ASN A 1 191 ? 26.591 20.530 30.507 1.00 85.44 191 ASN A CA 1
ATOM 1552 C C . ASN A 1 191 ? 28.014 21.092 30.374 1.00 85.44 191 ASN A C 1
ATOM 1554 O O . ASN A 1 191 ? 28.175 22.165 29.807 1.00 85.44 191 ASN A O 1
ATOM 1558 N N . GLU A 1 192 ? 29.030 20.335 30.796 1.00 86.38 192 GLU A N 1
ATOM 1559 C CA . GLU A 1 192 ? 30.442 20.696 30.619 1.00 86.38 192 GLU A CA 1
ATOM 1560 C C . GLU A 1 192 ? 30.806 20.830 29.132 1.00 86.38 192 GLU A C 1
ATOM 1562 O O . GLU A 1 192 ? 31.318 21.867 28.721 1.00 86.38 192 GLU A O 1
ATOM 1567 N N . MET A 1 193 ? 30.443 19.842 28.301 1.00 87.88 193 MET A N 1
ATOM 1568 C CA . MET A 1 193 ? 30.697 19.898 26.855 1.00 87.88 193 MET A CA 1
ATOM 1569 C C . MET A 1 193 ? 30.029 21.104 26.187 1.00 87.88 193 MET A C 1
ATOM 1571 O O . MET A 1 193 ? 30.633 21.721 25.320 1.00 87.88 193 MET A O 1
ATOM 1575 N N . ILE A 1 194 ? 28.800 21.463 26.574 1.00 87.19 194 ILE A N 1
ATOM 1576 C CA . ILE A 1 194 ? 28.108 22.638 26.018 1.00 87.19 194 ILE A CA 1
ATOM 1577 C C . ILE A 1 194 ? 28.837 23.921 26.397 1.00 87.19 194 ILE A C 1
ATOM 1579 O O . ILE A 1 194 ? 29.045 24.765 25.530 1.00 87.19 194 ILE A O 1
ATOM 1583 N N . THR A 1 195 ? 29.230 24.060 27.665 1.00 87.94 195 THR A N 1
ATOM 1584 C CA . THR A 1 195 ? 29.980 25.227 28.136 1.00 87.94 195 THR A CA 1
ATOM 1585 C C . THR A 1 195 ? 31.281 25.369 27.352 1.00 87.94 195 THR A C 1
ATOM 1587 O O . THR A 1 195 ? 31.510 26.413 26.752 1.00 87.94 195 THR A O 1
ATOM 1590 N N . SER A 1 196 ? 32.085 24.306 27.258 1.00 84.25 196 SER A N 1
ATOM 1591 C CA . SER A 1 196 ? 33.348 24.325 26.510 1.00 84.25 196 SER A CA 1
ATOM 1592 C C . SER A 1 196 ? 33.148 24.603 25.016 1.00 84.25 196 SER A C 1
ATOM 1594 O O . SER A 1 196 ? 33.882 25.396 24.429 1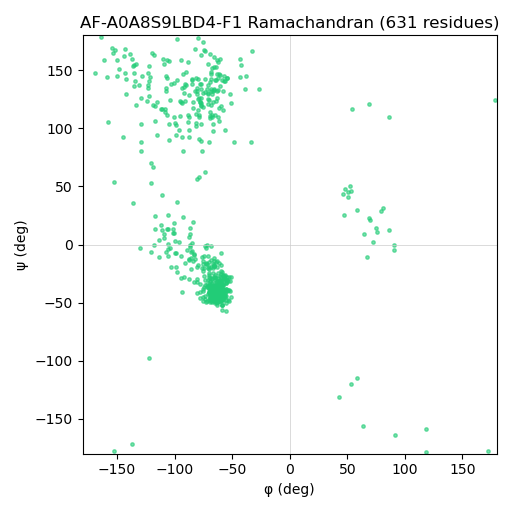.00 84.25 196 SER A O 1
ATOM 1596 N N . PHE A 1 197 ? 32.131 23.997 24.397 1.00 83.56 197 PHE A N 1
ATOM 1597 C CA . PHE A 1 197 ? 31.807 24.193 22.983 1.00 83.56 197 PHE A CA 1
ATOM 1598 C C . PHE A 1 197 ? 31.393 25.634 22.669 1.00 83.56 197 PHE A C 1
ATOM 1600 O O . PHE A 1 197 ? 31.879 26.229 21.707 1.00 83.56 197 PHE A O 1
ATOM 1607 N N . ASN A 1 198 ? 30.516 26.203 23.494 1.00 84.00 198 ASN A N 1
ATOM 1608 C CA . ASN A 1 198 ? 30.019 27.563 23.324 1.00 84.00 198 ASN A CA 1
ATOM 1609 C C . ASN A 1 198 ? 31.118 28.603 23.555 1.00 84.00 198 ASN A C 1
ATOM 1611 O O . ASN A 1 198 ? 31.215 29.544 22.772 1.00 84.00 198 ASN A O 1
ATOM 1615 N N . THR A 1 199 ? 31.984 28.391 24.552 1.00 88.25 199 THR A N 1
ATOM 1616 C CA . THR A 1 199 ? 33.151 29.249 24.795 1.00 88.25 199 THR A CA 1
ATOM 1617 C C . THR A 1 199 ? 34.126 29.227 23.618 1.00 88.25 199 THR A C 1
ATOM 1619 O O . THR A 1 199 ? 34.587 30.284 23.205 1.00 88.25 199 THR A O 1
ATOM 1622 N N . LYS A 1 200 ? 34.426 28.054 23.035 1.00 76.88 200 LYS A N 1
ATOM 1623 C CA . LYS A 1 200 ? 35.407 27.959 21.937 1.00 76.88 200 LYS A CA 1
ATOM 1624 C C . LYS A 1 200 ? 34.938 28.604 20.631 1.00 76.88 200 LYS A C 1
ATOM 1626 O O . LYS A 1 200 ? 35.760 29.138 19.896 1.00 76.88 200 LYS A O 1
ATOM 1631 N N . PHE A 1 201 ? 33.649 28.509 20.315 1.00 75.31 201 PHE A N 1
ATOM 1632 C CA . PHE A 1 201 ? 33.097 28.999 19.046 1.00 75.31 201 PHE A CA 1
ATOM 1633 C C . PHE A 1 201 ? 32.273 30.280 19.192 1.00 75.31 201 PHE A C 1
ATOM 1635 O O . PHE A 1 201 ? 31.520 30.606 18.277 1.00 75.31 201 PHE A O 1
ATOM 1642 N N . GLU A 1 202 ? 32.363 30.953 20.345 1.00 74.19 202 GLU A N 1
ATOM 1643 C CA . GLU A 1 202 ? 31.595 32.166 20.672 1.00 74.19 202 GLU A CA 1
ATOM 1644 C C . GLU A 1 202 ? 30.104 32.019 20.320 1.00 74.19 202 GLU A C 1
ATOM 1646 O O . GLU A 1 202 ? 29.464 32.882 19.720 1.00 74.19 202 GLU A O 1
ATOM 1651 N N . SER A 1 203 ? 29.547 30.855 20.657 1.00 71.94 203 SER A N 1
ATOM 1652 C CA . SER A 1 203 ? 28.217 30.433 20.223 1.00 71.94 203 SER A CA 1
ATOM 1653 C C . SER A 1 203 ? 27.271 30.228 21.403 1.00 71.94 203 SER A C 1
ATOM 1655 O O . SER A 1 203 ? 27.686 30.121 22.552 1.00 71.94 203 SER A O 1
ATOM 1657 N N . GLN A 1 204 ? 25.964 30.188 21.134 1.00 70.75 204 GLN A N 1
ATOM 1658 C CA . GLN A 1 204 ? 24.928 29.980 22.155 1.00 70.75 204 GLN A CA 1
ATOM 1659 C C . GLN A 1 204 ? 24.097 28.731 21.847 1.00 70.75 204 GLN A C 1
ATOM 1661 O O . GLN A 1 204 ? 22.870 28.776 21.724 1.00 70.75 204 GLN A O 1
ATOM 1666 N N . HIS A 1 205 ? 24.758 27.591 21.649 1.00 71.44 205 HIS A N 1
ATOM 1667 C CA . HIS A 1 205 ? 24.065 26.353 21.316 1.00 71.44 205 HIS A CA 1
ATOM 1668 C C . HIS A 1 205 ? 23.479 25.667 22.548 1.00 71.44 205 HIS A C 1
ATOM 1670 O O . HIS A 1 205 ? 24.126 25.512 23.584 1.00 71.44 205 HIS A O 1
ATOM 1676 N N . GLY A 1 206 ? 22.227 25.226 22.407 1.00 72.88 206 GLY A N 1
ATOM 1677 C CA . GLY A 1 206 ? 21.532 24.425 23.406 1.00 72.88 206 GLY A CA 1
ATOM 1678 C C . GLY A 1 206 ? 21.969 22.958 23.404 1.00 72.88 206 GLY A C 1
ATOM 1679 O O . GLY A 1 206 ? 22.532 22.435 22.438 1.00 72.88 206 GLY A O 1
ATOM 1680 N N . LYS A 1 207 ? 21.642 22.254 24.493 1.00 75.44 207 LYS A N 1
ATOM 1681 C CA . LYS A 1 207 ? 21.924 20.819 24.691 1.00 75.44 207 LYS A CA 1
ATOM 1682 C C . LYS A 1 207 ? 21.371 19.923 23.584 1.00 75.44 207 LYS A C 1
ATOM 1684 O O . LYS A 1 207 ? 21.948 18.886 23.268 1.00 75.44 207 LYS A O 1
ATOM 1689 N N . ASP A 1 208 ? 20.238 20.302 23.013 1.00 67.06 208 ASP A N 1
ATOM 1690 C CA . ASP A 1 208 ? 19.574 19.626 21.904 1.00 67.06 208 ASP A CA 1
ATOM 1691 C C . ASP A 1 208 ? 20.380 19.700 20.599 1.00 67.06 208 ASP A C 1
ATOM 1693 O O . ASP A 1 208 ? 20.440 18.707 19.872 1.00 67.06 208 ASP A O 1
ATOM 1697 N N . VAL A 1 209 ? 21.060 20.819 20.333 1.00 66.56 209 VAL A N 1
ATOM 1698 C CA . VAL A 1 209 ? 21.874 21.029 19.124 1.00 66.56 209 VAL A CA 1
ATOM 1699 C C . VAL A 1 209 ? 23.064 20.063 19.097 1.00 66.56 209 VAL A C 1
ATOM 1701 O O . VAL A 1 209 ? 23.231 19.321 18.125 1.00 66.56 209 VAL A O 1
ATOM 1704 N N . LEU A 1 210 ? 23.831 19.988 20.189 1.00 73.31 210 LEU A N 1
ATOM 1705 C CA . LEU A 1 210 ? 24.976 19.075 20.312 1.00 73.31 210 LEU A CA 1
ATOM 1706 C C . LEU A 1 210 ? 24.532 17.604 20.365 1.00 73.31 210 LEU A C 1
ATOM 1708 O O . LEU A 1 210 ? 25.134 16.755 19.708 1.00 73.31 210 LEU A O 1
ATOM 1712 N N . LYS A 1 211 ? 23.428 17.283 21.059 1.00 73.81 211 LYS A N 1
ATOM 1713 C CA . LYS A 1 211 ? 22.870 15.916 21.070 1.00 73.81 211 LYS A CA 1
ATOM 1714 C C . LYS A 1 211 ? 22.412 15.458 19.686 1.00 73.81 211 LYS A C 1
ATOM 1716 O O . LYS A 1 211 ? 22.604 14.295 19.327 1.00 73.81 211 LYS A O 1
ATOM 1721 N N . ASN A 1 212 ? 21.797 16.343 18.905 1.00 62.41 212 ASN A N 1
ATOM 1722 C CA . ASN A 1 212 ? 21.389 16.034 17.537 1.00 62.41 212 ASN A CA 1
ATOM 1723 C C . ASN A 1 212 ? 22.603 15.826 16.626 1.00 62.41 212 ASN A C 1
ATOM 1725 O O . ASN A 1 212 ? 22.586 14.903 15.807 1.00 62.41 212 ASN A O 1
ATOM 1729 N N . ARG A 1 213 ? 23.671 16.616 16.805 1.00 73.38 213 ARG A N 1
ATOM 1730 C CA . ARG A 1 213 ? 24.920 16.414 16.067 1.00 73.38 213 ARG A CA 1
ATOM 1731 C C . ARG A 1 213 ? 25.605 15.102 16.439 1.00 73.38 213 ARG A C 1
ATOM 1733 O O . ARG A 1 213 ? 25.939 14.335 15.545 1.00 73.38 213 ARG A O 1
ATOM 1740 N N . TYR A 1 214 ? 25.673 14.768 17.725 1.00 71.25 214 TYR A N 1
ATOM 1741 C CA . TYR A 1 214 ? 26.161 13.472 18.205 1.00 71.25 214 TYR A CA 1
ATOM 1742 C C . TYR A 1 214 ? 25.408 12.285 17.578 1.00 71.25 214 TYR A C 1
ATOM 1744 O O . TYR A 1 214 ? 26.029 11.341 17.093 1.00 71.25 214 TYR A O 1
ATOM 1752 N N . LYS A 1 215 ? 24.069 12.341 17.492 1.00 65.88 215 LYS A N 1
ATOM 1753 C CA . LYS A 1 215 ? 23.269 11.308 16.800 1.00 65.88 215 LYS A CA 1
ATOM 1754 C C . LYS A 1 215 ? 23.600 11.190 15.310 1.00 65.88 215 LYS A C 1
ATOM 1756 O O . LYS A 1 215 ? 23.418 10.124 14.727 1.00 65.88 215 LYS A O 1
ATOM 1761 N N . HIS A 1 216 ? 23.996 12.281 14.663 1.00 58.09 216 HIS A N 1
ATOM 1762 C CA . HIS A 1 216 ? 24.415 12.264 13.265 1.00 58.09 216 HIS A CA 1
ATOM 1763 C C . HIS A 1 216 ? 25.818 11.670 13.106 1.00 58.09 216 HIS A C 1
ATOM 1765 O O . HIS A 1 216 ? 25.962 10.736 12.328 1.00 58.09 216 HIS A O 1
ATOM 1771 N N . LEU A 1 217 ? 26.796 12.118 13.900 1.00 59.22 217 LEU A N 1
ATOM 1772 C CA . LEU A 1 217 ? 28.158 11.568 13.912 1.00 59.22 217 LEU A CA 1
ATOM 1773 C C . LEU A 1 217 ? 28.162 10.067 14.221 1.00 59.22 217 LEU A C 1
ATOM 1775 O O . LEU A 1 217 ? 28.854 9.294 13.573 1.00 59.22 217 LEU A O 1
ATOM 1779 N N . ARG A 1 218 ? 27.301 9.622 15.143 1.00 61.78 218 ARG A N 1
ATOM 1780 C CA . ARG A 1 218 ? 27.128 8.199 15.450 1.00 61.78 218 ARG A CA 1
ATOM 1781 C C . ARG A 1 218 ? 26.561 7.387 14.279 1.00 61.78 218 ARG A C 1
ATOM 1783 O O . ARG A 1 218 ? 26.942 6.235 14.115 1.00 61.78 218 ARG A O 1
ATOM 1790 N N . ARG A 1 219 ? 25.647 7.959 13.484 1.00 58.69 219 ARG A N 1
ATOM 1791 C CA . ARG A 1 219 ? 25.150 7.304 12.261 1.00 58.69 219 ARG A CA 1
ATOM 1792 C C . ARG A 1 219 ? 26.261 7.188 11.224 1.00 58.69 219 ARG A C 1
ATOM 1794 O O . ARG A 1 219 ? 26.493 6.088 10.756 1.00 58.69 219 ARG A O 1
ATOM 1801 N N . LEU A 1 220 ? 26.997 8.275 10.985 1.00 49.69 220 LEU A N 1
ATOM 1802 C CA . LEU A 1 220 ? 28.148 8.272 10.079 1.00 49.69 220 LEU A CA 1
ATOM 1803 C C . LEU A 1 220 ? 29.203 7.239 10.493 1.00 49.69 220 LEU A C 1
ATOM 1805 O O . LEU A 1 220 ? 29.676 6.496 9.647 1.00 49.69 220 LEU A O 1
ATOM 1809 N N . TYR A 1 221 ? 29.522 7.135 11.786 1.00 63.22 221 TYR A N 1
ATOM 1810 C CA . TYR A 1 221 ? 30.431 6.104 12.291 1.00 63.22 221 TYR A CA 1
ATOM 1811 C C . TYR A 1 221 ? 29.916 4.689 12.014 1.00 63.22 221 TYR A C 1
ATOM 1813 O O . TYR A 1 221 ? 30.692 3.837 11.604 1.00 63.22 221 TYR A O 1
ATOM 1821 N N . ASN A 1 222 ? 28.623 4.425 12.222 1.00 57.72 222 ASN A N 1
ATOM 1822 C CA . ASN A 1 222 ? 28.052 3.111 11.932 1.00 57.72 222 ASN A CA 1
ATOM 1823 C C . ASN A 1 222 ? 28.082 2.797 10.429 1.00 57.72 222 ASN A C 1
ATOM 1825 O O . ASN A 1 222 ? 28.374 1.664 10.069 1.00 57.72 222 ASN A O 1
ATOM 1829 N N . ASP A 1 223 ? 27.809 3.788 9.576 1.00 51.16 223 ASP A N 1
ATOM 1830 C CA . ASP A 1 223 ? 27.857 3.641 8.118 1.00 51.16 223 ASP A CA 1
ATOM 1831 C C . ASP A 1 223 ? 29.299 3.356 7.652 1.00 51.16 223 ASP A C 1
ATOM 1833 O O . ASP A 1 223 ? 29.538 2.424 6.891 1.00 51.16 223 ASP A O 1
ATOM 1837 N N . ILE A 1 224 ? 30.279 4.103 8.175 1.00 56.03 224 ILE A N 1
ATOM 1838 C CA . ILE A 1 224 ? 31.715 3.903 7.916 1.00 56.03 224 ILE A CA 1
ATOM 1839 C C . ILE A 1 224 ? 32.175 2.537 8.423 1.00 56.03 224 ILE A C 1
ATOM 1841 O O . ILE A 1 224 ? 32.839 1.804 7.702 1.00 56.03 224 ILE A O 1
ATOM 1845 N N . ARG A 1 225 ? 31.808 2.173 9.653 1.00 61.78 225 ARG A N 1
ATOM 1846 C CA . ARG A 1 225 ? 32.153 0.883 10.250 1.00 61.78 225 ARG A CA 1
ATOM 1847 C C . ARG A 1 225 ? 31.601 -0.272 9.422 1.00 61.78 225 ARG A C 1
ATOM 1849 O O . ARG A 1 225 ? 32.333 -1.215 9.173 1.00 61.78 225 ARG A O 1
ATOM 1856 N N . PHE A 1 226 ? 30.345 -0.183 8.992 1.00 57.59 226 PHE A N 1
ATOM 1857 C CA . PHE A 1 226 ? 29.725 -1.207 8.158 1.00 57.59 226 PHE A CA 1
ATOM 1858 C C . PHE A 1 226 ? 30.461 -1.372 6.825 1.00 57.59 226 PHE A C 1
ATOM 1860 O O . PHE A 1 226 ? 30.709 -2.500 6.416 1.00 57.59 226 PHE A O 1
ATOM 1867 N N . LEU A 1 227 ? 30.851 -0.265 6.181 1.00 54.94 227 LEU A N 1
ATOM 1868 C CA . LEU A 1 227 ? 31.665 -0.305 4.964 1.00 54.94 227 LEU A CA 1
ATOM 1869 C C . LEU A 1 227 ? 33.024 -0.967 5.213 1.00 54.94 227 LEU A C 1
ATOM 1871 O O . LEU A 1 227 ? 33.421 -1.819 4.437 1.00 54.94 227 LEU A O 1
ATOM 1875 N N . LEU A 1 228 ? 33.709 -0.620 6.306 1.00 66.25 228 LEU A N 1
ATOM 1876 C CA . LEU A 1 228 ? 35.010 -1.200 6.671 1.00 66.25 228 LEU A CA 1
ATOM 1877 C C . LEU A 1 228 ? 34.932 -2.673 7.117 1.00 66.25 228 LEU A C 1
ATOM 1879 O O . LEU A 1 228 ? 35.963 -3.330 7.204 1.00 66.25 228 LEU A O 1
ATOM 1883 N N . GLU A 1 229 ? 33.736 -3.182 7.421 1.00 71.75 229 GLU A N 1
ATOM 1884 C CA . GLU A 1 229 ? 33.477 -4.606 7.678 1.00 71.75 229 GLU A CA 1
ATOM 1885 C C . GLU A 1 229 ? 33.274 -5.407 6.371 1.00 71.75 229 GLU A C 1
ATOM 1887 O O . GLU A 1 229 ? 33.202 -6.632 6.431 1.00 71.75 229 GLU A O 1
ATOM 1892 N N . GLN A 1 230 ? 33.176 -4.747 5.206 1.00 60.69 230 GLN A N 1
ATOM 1893 C CA . GLN A 1 230 ? 33.074 -5.398 3.893 1.00 60.69 230 GLN A CA 1
ATOM 1894 C C . GLN A 1 230 ? 34.451 -5.590 3.241 1.00 60.69 230 GLN A C 1
ATOM 1896 O O . GLN A 1 230 ? 35.335 -4.737 3.352 1.00 60.69 230 GLN A O 1
ATOM 1901 N N . ASP A 1 231 ? 34.602 -6.674 2.478 1.00 70.38 231 ASP A N 1
ATOM 1902 C CA . ASP A 1 231 ? 35.833 -6.960 1.740 1.00 70.38 231 ASP A CA 1
ATOM 1903 C C . ASP A 1 231 ? 36.117 -5.887 0.673 1.00 70.38 231 ASP A C 1
ATOM 1905 O O . ASP A 1 231 ? 35.251 -5.509 -0.116 1.00 70.38 231 ASP A O 1
ATOM 1909 N N . GLY A 1 232 ? 37.359 -5.394 0.643 1.00 72.12 232 GLY A N 1
ATOM 1910 C CA . GLY A 1 232 ? 37.831 -4.420 -0.350 1.00 72.12 232 GLY A CA 1
ATOM 1911 C C . GLY A 1 232 ? 37.666 -2.943 0.031 1.00 72.12 232 GLY A C 1
ATOM 1912 O O . GLY A 1 232 ? 38.173 -2.083 -0.691 1.00 72.12 232 GLY A O 1
ATOM 1913 N N . PHE A 1 233 ? 37.033 -2.631 1.166 1.00 71.69 233 PHE A N 1
ATOM 1914 C CA . PHE A 1 233 ? 36.964 -1.273 1.715 1.00 71.69 233 PHE A CA 1
ATOM 1915 C C . PHE A 1 233 ? 38.025 -1.052 2.803 1.00 71.69 233 PHE A C 1
ATOM 1917 O O . PHE A 1 233 ? 38.302 -1.918 3.627 1.00 71.69 233 PHE A O 1
ATOM 1924 N N . SER A 1 234 ? 38.624 0.138 2.828 1.00 67.25 234 SER A N 1
ATOM 1925 C CA . SER A 1 234 ? 39.660 0.522 3.795 1.00 67.25 234 SER A CA 1
ATOM 1926 C C . SER A 1 234 ? 39.540 1.996 4.190 1.00 67.25 234 SER A C 1
ATOM 1928 O O . SER A 1 234 ? 38.857 2.772 3.526 1.00 67.25 234 SER A O 1
ATOM 1930 N N . TRP A 1 235 ? 40.160 2.400 5.301 1.00 75.88 235 TRP A N 1
ATOM 1931 C CA . TRP A 1 235 ? 40.146 3.795 5.754 1.00 75.88 235 TRP A CA 1
ATOM 1932 C C . TRP A 1 235 ? 41.379 4.544 5.241 1.00 75.88 235 TRP A C 1
ATOM 1934 O O . TRP A 1 235 ? 42.509 4.173 5.559 1.00 75.88 235 TRP A O 1
ATOM 1944 N N . ASP A 1 236 ? 41.173 5.628 4.492 1.00 60.38 236 ASP A N 1
ATOM 1945 C CA . ASP A 1 236 ? 42.236 6.555 4.106 1.00 60.38 236 ASP A CA 1
ATOM 1946 C C . ASP A 1 236 ? 42.404 7.626 5.187 1.00 60.38 236 ASP A C 1
ATOM 1948 O O . ASP A 1 236 ? 41.693 8.633 5.221 1.00 60.38 236 ASP A O 1
ATOM 1952 N N . ALA A 1 237 ? 43.391 7.417 6.058 1.00 49.97 237 ALA A N 1
ATOM 1953 C CA . ALA A 1 237 ? 43.719 8.331 7.148 1.00 49.97 237 ALA A CA 1
ATOM 1954 C C . ALA A 1 237 ? 44.239 9.706 6.684 1.00 49.97 237 ALA A C 1
ATOM 1956 O O . ALA A 1 237 ? 44.300 10.628 7.489 1.00 49.97 237 ALA A O 1
ATOM 1957 N N . ARG A 1 238 ? 44.631 9.875 5.410 1.00 43.22 238 ARG A N 1
ATOM 1958 C CA . ARG A 1 238 ? 45.051 11.184 4.873 1.00 43.22 238 ARG A CA 1
ATOM 1959 C C . ARG A 1 238 ? 43.870 12.014 4.379 1.00 43.22 238 ARG A C 1
ATOM 1961 O O . ARG A 1 238 ? 44.005 13.225 4.230 1.00 43.22 238 ARG A O 1
ATOM 1968 N N . ARG A 1 239 ? 42.744 11.365 4.074 1.00 40.09 239 ARG A N 1
ATOM 1969 C CA . ARG A 1 239 ? 41.546 11.990 3.493 1.00 40.09 239 ARG A CA 1
ATOM 1970 C C . ARG A 1 239 ? 40.309 11.893 4.390 1.00 40.09 239 ARG A C 1
ATOM 1972 O O . ARG A 1 239 ? 39.258 12.387 3.995 1.00 40.09 239 ARG A O 1
ATOM 1979 N N . ASP A 1 240 ? 40.437 11.263 5.558 1.00 46.22 240 ASP A N 1
ATOM 1980 C CA . ASP A 1 240 ? 39.362 10.986 6.517 1.00 46.22 240 ASP A CA 1
ATOM 1981 C C . ASP A 1 240 ? 38.114 10.370 5.871 1.00 46.22 240 ASP A C 1
ATOM 1983 O O . ASP A 1 240 ? 36.977 10.806 6.082 1.00 46.22 240 ASP A O 1
ATOM 1987 N N . MET A 1 241 ? 38.320 9.346 5.041 1.00 49.09 241 MET A N 1
ATOM 1988 C CA . MET A 1 241 ? 37.223 8.691 4.336 1.00 49.09 241 MET A CA 1
ATOM 1989 C C . MET A 1 241 ? 37.483 7.214 4.061 1.00 49.09 241 MET A C 1
ATOM 1991 O O . MET A 1 241 ? 38.622 6.758 4.002 1.00 49.09 241 MET A O 1
ATOM 1995 N N . VAL A 1 242 ? 36.401 6.473 3.828 1.00 47.12 242 VAL A N 1
ATOM 1996 C CA . VAL A 1 242 ? 36.480 5.104 3.319 1.00 47.12 242 VAL A CA 1
ATOM 1997 C C . VAL A 1 242 ? 36.860 5.140 1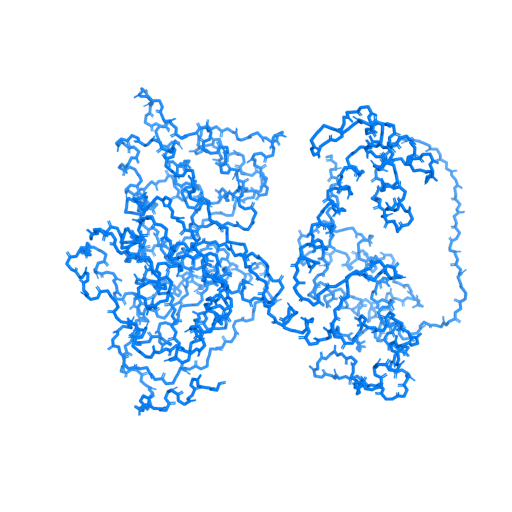.838 1.00 47.12 242 VAL A C 1
ATOM 1999 O O . VAL A 1 242 ? 36.247 5.868 1.053 1.00 47.12 242 VAL A O 1
ATOM 2002 N N . VAL A 1 243 ? 37.849 4.338 1.460 1.00 53.06 243 VAL A N 1
ATOM 2003 C CA . VAL A 1 243 ? 38.321 4.145 0.089 1.00 53.06 243 VAL A CA 1
ATOM 2004 C C . VAL A 1 243 ? 38.253 2.670 -0.291 1.00 53.06 243 VAL A C 1
ATOM 2006 O O . VAL A 1 243 ? 38.425 1.783 0.543 1.00 53.06 243 VAL A O 1
ATOM 2009 N N . ALA A 1 244 ? 37.996 2.421 -1.566 1.00 62.12 244 ALA A N 1
ATOM 2010 C CA . ALA A 1 244 ? 37.998 1.109 -2.195 1.00 62.12 244 ALA A CA 1
ATOM 2011 C C . ALA A 1 244 ? 38.327 1.311 -3.680 1.00 62.12 244 ALA A C 1
ATOM 2013 O O . ALA A 1 244 ? 38.263 2.445 -4.169 1.00 62.12 244 ALA A O 1
ATOM 2014 N N . ASP A 1 245 ? 38.685 0.239 -4.381 1.00 66.50 245 ASP A N 1
ATOM 2015 C CA . ASP A 1 245 ? 38.835 0.281 -5.836 1.00 66.50 245 ASP A CA 1
ATOM 2016 C C . ASP A 1 245 ? 37.480 0.529 -6.516 1.00 66.50 245 ASP A C 1
ATOM 2018 O O . ASP A 1 245 ? 36.426 0.164 -5.988 1.00 66.50 245 ASP A O 1
ATOM 2022 N N . ASP A 1 246 ? 37.495 1.126 -7.704 1.00 46.44 246 ASP A N 1
ATOM 2023 C CA . ASP A 1 246 ? 36.284 1.370 -8.485 1.00 46.44 246 ASP A CA 1
ATOM 2024 C C . ASP A 1 246 ? 35.531 0.060 -8.783 1.00 46.44 246 ASP A C 1
ATOM 2026 O O . ASP A 1 246 ? 34.306 0.039 -8.732 1.00 46.44 246 ASP A O 1
ATOM 2030 N N . SER A 1 247 ? 36.221 -1.065 -8.993 1.00 57.31 247 SER A N 1
ATOM 2031 C CA . SER A 1 247 ? 35.594 -2.387 -9.164 1.00 57.31 247 SER A CA 1
ATOM 2032 C C . SER A 1 247 ? 34.868 -2.910 -7.916 1.00 57.31 247 SER A C 1
ATOM 2034 O O . SER A 1 247 ? 33.997 -3.768 -8.044 1.00 57.31 247 SER A O 1
ATOM 2036 N N . VAL A 1 248 ? 35.167 -2.366 -6.731 1.00 58.81 248 VAL A N 1
ATOM 2037 C CA . VAL A 1 248 ? 34.478 -2.644 -5.457 1.00 58.81 248 VAL A CA 1
ATOM 2038 C C . VAL A 1 248 ? 33.369 -1.610 -5.211 1.00 58.81 248 VAL A C 1
ATOM 2040 O O . VAL A 1 248 ? 32.253 -1.957 -4.819 1.00 58.81 248 VAL A O 1
ATOM 2043 N N . TRP A 1 249 ? 33.630 -0.334 -5.520 1.00 51.06 249 TRP A N 1
ATOM 2044 C CA . TRP A 1 249 ? 32.650 0.750 -5.415 1.00 51.06 249 TRP A CA 1
ATOM 2045 C C . TRP A 1 249 ? 31.506 0.627 -6.428 1.00 51.06 249 TRP A C 1
ATOM 2047 O O . TRP A 1 249 ? 30.360 0.884 -6.069 1.00 51.06 249 TRP A O 1
ATOM 2057 N N . TYR A 1 250 ? 31.769 0.252 -7.683 1.00 47.56 250 TYR A N 1
ATOM 2058 C CA . TYR A 1 250 ? 30.767 0.222 -8.752 1.00 47.56 250 TYR A CA 1
ATOM 2059 C C . TYR A 1 250 ? 29.649 -0.795 -8.503 1.00 47.56 250 TYR A C 1
ATOM 2061 O O . TYR A 1 250 ? 28.497 -0.391 -8.638 1.00 47.56 250 TYR A O 1
ATOM 2069 N N . PRO A 1 251 ? 29.902 -2.057 -8.109 1.00 51.47 251 PRO A N 1
ATOM 2070 C CA . PRO A 1 251 ? 28.841 -2.980 -7.706 1.00 51.47 251 PRO A CA 1
ATOM 2071 C C . PRO A 1 251 ? 28.048 -2.449 -6.507 1.00 51.47 251 PRO A C 1
ATOM 2073 O O . PRO A 1 251 ? 26.823 -2.407 -6.565 1.00 51.47 251 PRO A O 1
ATOM 2076 N N . TYR A 1 252 ? 28.725 -1.913 -5.485 1.00 49.34 252 TYR A N 1
ATOM 2077 C CA . TYR A 1 252 ? 28.081 -1.341 -4.296 1.00 49.34 252 TYR A CA 1
ATOM 2078 C C . TYR A 1 252 ? 27.214 -0.098 -4.598 1.00 49.34 252 TYR A C 1
ATOM 2080 O O . TYR A 1 252 ? 26.164 0.099 -3.991 1.00 49.34 252 TYR A O 1
ATOM 2088 N N . ILE A 1 253 ? 27.629 0.751 -5.546 1.00 48.09 253 ILE A N 1
ATOM 2089 C CA . ILE A 1 253 ? 26.910 1.970 -5.968 1.00 48.09 253 ILE A CA 1
ATOM 2090 C C . ILE A 1 253 ? 25.817 1.657 -7.005 1.00 48.09 253 ILE A C 1
ATOM 2092 O O . ILE A 1 253 ? 24.799 2.354 -7.066 1.00 48.09 253 ILE A O 1
ATOM 2096 N N . LYS A 1 254 ? 26.024 0.644 -7.856 1.00 48.09 254 LYS A N 1
ATOM 2097 C CA . LYS A 1 254 ? 25.089 0.231 -8.915 1.00 48.09 254 LYS A CA 1
ATOM 2098 C C . LYS A 1 254 ? 23.965 -0.639 -8.362 1.00 48.09 254 LYS A C 1
ATOM 2100 O O . LYS A 1 254 ? 22.848 -0.570 -8.878 1.00 48.09 254 LYS A O 1
ATOM 2105 N N . GLU A 1 255 ? 24.224 -1.397 -7.304 1.00 57.09 255 GLU A N 1
ATOM 2106 C CA . GLU A 1 255 ? 23.199 -2.139 -6.594 1.00 57.09 255 GLU A CA 1
ATOM 2107 C C . GLU A 1 255 ? 22.430 -1.250 -5.623 1.00 57.09 255 GLU A C 1
ATOM 2109 O O . GLU A 1 255 ? 22.963 -0.519 -4.791 1.00 57.09 255 GLU A O 1
ATOM 2114 N N . ARG A 1 256 ? 21.108 -1.316 -5.730 1.00 68.81 256 ARG A N 1
ATOM 2115 C CA . ARG A 1 256 ? 20.222 -0.640 -4.800 1.00 68.81 256 ARG A CA 1
ATOM 2116 C C . ARG A 1 256 ? 20.346 -1.286 -3.413 1.00 68.81 256 ARG A C 1
ATOM 2118 O O . ARG A 1 256 ? 20.198 -2.493 -3.280 1.00 68.81 256 ARG A O 1
ATOM 2125 N N . GLY A 1 257 ? 20.549 -0.502 -2.360 1.00 71.75 257 GLY A N 1
ATOM 2126 C CA . GLY A 1 257 ? 20.517 -1.040 -0.995 1.00 71.75 257 GLY A CA 1
ATOM 2127 C C . GLY A 1 257 ? 19.147 -1.622 -0.604 1.00 71.75 257 GLY A C 1
ATOM 2128 O O . GLY A 1 257 ? 18.111 -1.235 -1.154 1.00 71.75 257 GLY A O 1
ATOM 2129 N N . LEU A 1 258 ? 19.143 -2.521 0.385 1.00 83.56 258 LEU A N 1
ATOM 2130 C CA . LEU A 1 258 ? 17.937 -3.135 0.952 1.00 83.56 258 LEU A CA 1
ATOM 2131 C C . LEU A 1 258 ? 16.901 -2.079 1.372 1.00 83.56 258 LEU A C 1
ATOM 2133 O O . LEU A 1 258 ? 17.213 -1.152 2.127 1.00 83.56 258 LEU A O 1
ATOM 2137 N N . LEU A 1 259 ? 15.646 -2.245 0.943 1.00 88.81 259 LEU A N 1
ATOM 2138 C CA . LEU A 1 259 ? 14.564 -1.375 1.384 1.00 88.81 259 LEU A CA 1
ATOM 2139 C C . LEU A 1 259 ? 14.106 -1.716 2.787 1.00 88.81 259 LEU A C 1
ATOM 2141 O O . LEU A 1 259 ? 13.860 -2.869 3.150 1.00 88.81 259 LEU A O 1
ATOM 2145 N N . ARG A 1 260 ? 13.870 -0.664 3.566 1.00 87.25 260 ARG A N 1
ATOM 2146 C CA . ARG A 1 260 ? 13.147 -0.797 4.820 1.00 87.25 260 ARG A CA 1
ATOM 2147 C C . ARG A 1 260 ? 11.649 -0.899 4.533 1.00 87.25 260 ARG A C 1
ATOM 2149 O O . ARG A 1 260 ? 11.020 0.069 4.102 1.00 87.25 260 ARG A O 1
ATOM 2156 N N . CYS A 1 261 ? 11.100 -2.080 4.790 1.00 90.06 261 CYS A N 1
ATOM 2157 C CA . CYS A 1 261 ? 9.674 -2.370 4.697 1.00 90.06 261 CYS A CA 1
ATOM 2158 C C . CYS A 1 261 ? 8.935 -1.809 5.920 1.00 90.06 261 CYS A C 1
ATOM 2160 O O . CYS A 1 261 ? 9.319 -2.089 7.056 1.00 90.06 261 CYS A O 1
ATOM 2162 N N . GLN A 1 262 ? 7.904 -0.998 5.683 1.00 87.56 262 GLN A N 1
ATOM 2163 C CA . GLN A 1 262 ? 7.096 -0.340 6.712 1.00 87.56 262 GLN A CA 1
ATOM 2164 C C . GLN A 1 262 ? 5.660 -0.865 6.662 1.00 87.56 262 GLN A C 1
ATOM 2166 O O . GLN A 1 262 ? 4.827 -0.377 5.898 1.00 87.56 262 GLN A O 1
ATOM 2171 N N . GLU A 1 263 ? 5.390 -1.866 7.495 1.00 85.50 263 GLU A N 1
ATOM 2172 C CA . GLU A 1 263 ? 4.057 -2.376 7.810 1.00 85.50 263 GLU A CA 1
ATOM 2173 C C . GLU A 1 263 ? 4.043 -2.733 9.305 1.00 85.50 263 GLU A C 1
ATOM 2175 O O . GLU A 1 263 ? 4.957 -3.390 9.807 1.00 85.50 263 GLU A O 1
ATOM 2180 N N . HIS A 1 264 ? 3.046 -2.261 10.053 1.00 84.88 264 HIS A N 1
ATOM 2181 C CA . HIS A 1 264 ? 3.087 -2.211 11.522 1.00 84.88 264 HIS A CA 1
ATOM 2182 C C . HIS A 1 264 ? 2.115 -3.192 12.172 1.00 84.88 264 HIS A C 1
ATOM 2184 O O . HIS A 1 264 ? 1.443 -2.880 13.154 1.00 84.88 264 HIS A O 1
ATOM 2190 N N . THR A 1 265 ? 2.057 -4.406 11.636 1.00 86.81 265 THR A N 1
ATOM 2191 C CA . THR A 1 265 ? 1.111 -5.442 12.068 1.00 86.81 265 THR A CA 1
ATOM 2192 C C . THR A 1 265 ? 1.477 -6.092 13.403 1.00 86.81 265 THR A C 1
ATOM 2194 O O . THR A 1 265 ? 0.639 -6.758 14.006 1.00 86.81 265 THR A O 1
ATOM 2197 N N . SER A 1 266 ? 2.704 -5.899 13.903 1.00 83.88 266 SER A N 1
ATOM 2198 C CA . SER A 1 266 ? 3.256 -6.636 15.050 1.00 83.88 266 SER A CA 1
ATOM 2199 C C . SER A 1 266 ? 2.441 -6.516 16.335 1.00 83.88 266 SER A C 1
ATOM 2201 O O . SER A 1 266 ? 2.456 -7.444 17.135 1.00 83.88 266 SER A O 1
ATOM 2203 N N . LEU A 1 267 ? 1.699 -5.424 16.531 1.00 88.69 267 LEU A N 1
ATOM 2204 C CA . LEU A 1 267 ? 0.882 -5.197 17.727 1.00 88.69 267 LEU A CA 1
ATOM 2205 C C . LEU A 1 267 ? -0.610 -5.507 17.519 1.00 88.69 267 LEU A C 1
ATOM 2207 O O . LEU A 1 267 ? -1.388 -5.340 18.458 1.00 88.69 267 LEU A O 1
ATOM 2211 N N . LEU A 1 268 ? -1.027 -5.993 16.340 1.00 90.31 268 LEU A N 1
ATOM 2212 C CA . LEU A 1 268 ? -2.432 -6.349 16.081 1.00 90.31 268 LEU A CA 1
ATOM 2213 C C . LEU A 1 268 ? -2.943 -7.437 17.032 1.00 90.31 268 LEU A C 1
ATOM 2215 O O . LEU A 1 268 ? -4.091 -7.377 17.455 1.00 90.31 268 LEU A O 1
ATOM 2219 N N . HIS A 1 269 ? -2.085 -8.382 17.427 1.00 89.25 269 HIS A N 1
ATOM 2220 C CA . HIS A 1 269 ? -2.441 -9.457 18.362 1.00 89.25 269 HIS A CA 1
ATOM 2221 C C . HIS A 1 269 ? -2.801 -8.962 19.776 1.00 89.25 269 HIS A C 1
ATOM 2223 O O . HIS A 1 269 ? -3.335 -9.730 20.566 1.00 89.25 269 HIS A O 1
ATOM 2229 N N . GLN A 1 270 ? -2.483 -7.708 20.117 1.00 93.00 270 GLN A N 1
ATOM 2230 C CA . GLN A 1 270 ? -2.758 -7.129 21.438 1.00 93.00 270 GLN A CA 1
ATOM 2231 C C . GLN A 1 270 ? -4.135 -6.463 21.526 1.00 93.00 270 GLN A C 1
ATOM 2233 O O . GLN A 1 270 ? -4.495 -5.972 22.591 1.00 93.00 270 GLN A O 1
ATOM 2238 N N . TRP A 1 271 ? -4.882 -6.393 20.424 1.00 96.38 271 TRP A N 1
ATOM 2239 C CA . TRP A 1 271 ? -6.251 -5.889 20.426 1.00 96.38 271 TRP A CA 1
ATOM 2240 C C . TRP A 1 271 ? -7.211 -7.010 20.819 1.00 96.38 271 TRP A C 1
ATOM 2242 O O . TRP A 1 271 ? -7.254 -8.046 20.157 1.00 96.38 271 TRP A O 1
ATOM 2252 N N . LYS A 1 272 ? -7.992 -6.790 21.879 1.00 95.50 272 LYS A N 1
ATOM 2253 C CA . LYS A 1 272 ? -9.018 -7.722 22.356 1.00 95.50 272 LYS A CA 1
ATOM 2254 C C . LYS A 1 272 ? -10.385 -7.178 21.965 1.00 95.50 272 LYS A C 1
ATOM 2256 O O . LYS A 1 272 ? -10.861 -6.212 22.555 1.00 95.50 272 LYS A O 1
ATOM 2261 N N . LEU A 1 273 ? -10.977 -7.771 20.933 1.00 96.69 273 LEU A N 1
ATOM 2262 C CA . LEU A 1 273 ? -12.312 -7.402 20.470 1.00 96.69 273 LEU A CA 1
ATOM 2263 C C . LEU A 1 273 ? -13.366 -8.243 21.180 1.00 96.69 273 LEU A C 1
ATOM 2265 O O . LEU A 1 273 ? -13.205 -9.456 21.296 1.00 96.69 273 LEU A O 1
ATOM 2269 N N . THR A 1 274 ? -14.458 -7.605 21.589 1.00 96.94 274 THR A N 1
ATOM 2270 C CA . THR A 1 274 ? -15.669 -8.315 22.013 1.00 96.94 274 THR A CA 1
ATOM 2271 C C . THR A 1 274 ? -16.419 -8.886 20.803 1.00 96.94 274 THR A C 1
ATOM 2273 O O . THR A 1 274 ? -16.163 -8.510 19.650 1.00 96.94 274 THR A O 1
ATOM 2276 N N . ASP A 1 275 ? -17.386 -9.771 21.049 1.00 96.38 275 ASP A N 1
ATOM 2277 C CA . ASP A 1 275 ? -18.245 -10.321 19.992 1.00 96.38 275 ASP A CA 1
ATOM 2278 C C . ASP A 1 275 ? -19.011 -9.221 19.253 1.00 96.38 275 ASP A C 1
ATOM 2280 O O . ASP A 1 275 ? -19.141 -9.254 18.030 1.00 96.38 275 ASP A O 1
ATOM 2284 N N . GLU A 1 276 ? -19.471 -8.200 19.976 1.00 96.94 276 GLU A N 1
ATOM 2285 C CA . GLU A 1 276 ? -20.199 -7.087 19.373 1.00 96.94 276 GLU A CA 1
ATOM 2286 C C . GLU A 1 276 ? -19.291 -6.222 18.493 1.00 96.94 276 GLU A C 1
ATOM 2288 O O . GLU A 1 276 ? -19.657 -5.890 17.366 1.00 96.94 276 GLU A O 1
ATOM 2293 N N . GLN A 1 277 ? -18.064 -5.932 18.943 1.00 98.25 277 GLN A N 1
ATOM 2294 C CA . GLN A 1 277 ? -17.083 -5.258 18.089 1.00 98.25 277 GLN A CA 1
ATOM 2295 C C . GLN A 1 277 ? -16.778 -6.089 16.841 1.00 98.25 277 GLN A C 1
ATOM 2297 O O . GLN A 1 277 ? -16.672 -5.537 15.750 1.00 98.25 277 GLN A O 1
ATOM 2302 N N . THR A 1 278 ? -16.680 -7.413 16.980 1.00 98.12 278 THR A N 1
ATOM 2303 C CA . THR A 1 278 ? -16.444 -8.320 15.851 1.00 98.12 278 THR A CA 1
ATOM 2304 C C . THR A 1 278 ? -17.563 -8.227 14.814 1.00 98.12 278 THR A C 1
ATOM 2306 O O . THR A 1 278 ? -17.264 -8.039 13.637 1.00 98.12 278 THR A O 1
ATOM 2309 N N . LYS A 1 279 ? -18.837 -8.232 15.230 1.00 98.38 279 LYS A N 1
ATOM 2310 C CA . LYS A 1 279 ? -19.973 -8.036 14.310 1.00 98.38 279 LYS A CA 1
ATOM 2311 C C . LYS A 1 279 ? -19.914 -6.689 13.587 1.00 98.38 279 LYS A C 1
ATOM 2313 O O . LYS A 1 279 ? -20.199 -6.621 12.395 1.00 98.38 279 LYS A O 1
ATOM 2318 N N . LEU A 1 280 ? -19.538 -5.613 14.282 1.00 98.69 280 LEU A N 1
ATOM 2319 C CA . LEU A 1 280 ? -19.401 -4.285 13.670 1.00 98.69 280 LEU A CA 1
ATOM 2320 C C . LEU A 1 280 ? -18.222 -4.215 12.683 1.00 98.69 280 LEU A C 1
ATOM 2322 O O . LEU A 1 280 ? -18.328 -3.569 11.642 1.00 98.69 280 LEU A O 1
ATOM 2326 N N . VAL A 1 281 ? -17.113 -4.900 12.973 1.00 98.62 281 VAL A N 1
ATOM 2327 C CA . VAL A 1 281 ? -15.976 -5.039 12.045 1.00 98.62 281 VAL A CA 1
ATOM 2328 C C . VAL A 1 281 ? -16.369 -5.846 10.805 1.00 98.62 281 VAL A C 1
ATOM 2330 O O . VAL A 1 281 ? -15.969 -5.494 9.692 1.00 98.62 281 VAL A O 1
ATOM 2333 N N . ASP A 1 282 ? -17.167 -6.898 10.984 1.00 98.06 282 ASP A N 1
ATOM 2334 C CA . ASP A 1 282 ? -17.695 -7.709 9.888 1.00 98.06 282 ASP A CA 1
ATOM 2335 C C . ASP A 1 282 ? -18.633 -6.873 9.002 1.00 98.06 282 ASP A C 1
ATOM 2337 O O . ASP A 1 282 ? -18.455 -6.852 7.784 1.00 98.06 282 ASP A O 1
ATOM 2341 N N . LYS A 1 283 ? -19.541 -6.089 9.607 1.00 98.25 283 LYS A N 1
ATOM 2342 C CA . LYS A 1 283 ? -20.386 -5.107 8.902 1.00 98.25 283 LYS A CA 1
ATOM 2343 C C . LYS A 1 283 ? -19.575 -4.092 8.104 1.00 98.25 283 LYS A C 1
ATOM 2345 O O . LYS A 1 283 ? -19.941 -3.778 6.979 1.00 98.25 283 LYS A O 1
ATOM 2350 N N . ALA A 1 284 ? -18.450 -3.629 8.650 1.00 98.50 284 ALA A N 1
ATOM 2351 C CA . ALA A 1 284 ? -17.551 -2.697 7.974 1.00 98.50 284 ALA A CA 1
ATOM 2352 C C . ALA A 1 284 ? -16.740 -3.317 6.821 1.00 98.50 284 ALA A C 1
ATOM 2354 O O . ALA A 1 284 ? -15.984 -2.599 6.169 1.00 98.50 284 ALA A O 1
ATOM 2355 N N . GLY A 1 285 ? -16.869 -4.625 6.565 1.00 97.38 285 GLY A N 1
ATOM 2356 C CA . GLY A 1 285 ? -16.191 -5.319 5.467 1.00 97.38 285 GLY A CA 1
ATOM 2357 C C . GLY A 1 285 ? -14.775 -5.810 5.791 1.00 97.38 285 GLY A C 1
ATOM 2358 O O . GLY A 1 285 ? -14.045 -6.205 4.884 1.00 97.38 285 GLY A O 1
ATOM 2359 N N . PHE A 1 286 ? -14.368 -5.815 7.067 1.00 98.44 286 PHE A N 1
ATOM 2360 C CA . PHE A 1 286 ? -13.008 -6.193 7.492 1.00 98.44 286 PHE A CA 1
ATOM 2361 C C . PHE A 1 286 ? -12.934 -7.537 8.232 1.00 98.44 286 PHE A C 1
ATOM 2363 O O . PHE A 1 286 ? -11.861 -7.920 8.706 1.00 98.44 286 PHE A O 1
ATOM 2370 N N . GLY A 1 287 ? -14.043 -8.276 8.311 1.00 97.06 287 GLY A N 1
ATOM 2371 C CA . GLY A 1 287 ? -14.149 -9.523 9.075 1.00 97.06 287 GLY A CA 1
ATOM 2372 C C . GLY A 1 287 ? -13.187 -10.634 8.654 1.00 97.06 287 GLY A C 1
ATOM 2373 O O . GLY A 1 287 ? -12.552 -11.278 9.492 1.00 97.06 287 GLY A O 1
ATOM 2374 N N . LEU A 1 288 ? -13.010 -10.835 7.345 1.00 96.75 288 LEU A N 1
ATOM 2375 C CA . LEU A 1 288 ? -12.040 -11.802 6.820 1.00 96.75 288 LEU A CA 1
ATOM 2376 C C . LEU A 1 288 ? -10.609 -11.275 6.973 1.00 96.75 288 LEU A C 1
ATOM 2378 O O . LEU A 1 288 ? -9.735 -11.993 7.459 1.00 96.75 288 LEU A O 1
ATOM 2382 N N . PHE A 1 289 ? -10.396 -10.000 6.651 1.00 97.62 289 PHE A N 1
ATOM 2383 C CA . PHE A 1 289 ? -9.086 -9.356 6.690 1.00 97.62 289 PHE A CA 1
ATOM 2384 C C . PHE A 1 289 ? -8.446 -9.363 8.086 1.00 97.62 289 PHE A C 1
ATOM 2386 O O . PHE A 1 289 ? -7.269 -9.702 8.227 1.00 97.62 289 PHE A O 1
ATOM 2393 N N . ARG A 1 290 ? -9.217 -9.083 9.150 1.00 96.00 290 ARG A N 1
ATOM 2394 C CA . ARG A 1 290 ? -8.694 -9.075 10.531 1.00 96.00 290 ARG A CA 1
ATOM 2395 C C . ARG A 1 290 ? -8.089 -10.413 10.974 1.00 96.00 290 ARG A C 1
ATOM 2397 O O . ARG A 1 290 ? -7.256 -10.429 11.877 1.00 96.00 290 ARG A O 1
ATOM 2404 N N . ARG A 1 291 ? -8.489 -11.537 10.361 1.00 94.62 291 ARG A N 1
ATOM 2405 C CA . ARG A 1 291 ? -8.029 -12.890 10.733 1.00 94.62 291 ARG A CA 1
ATOM 2406 C C . ARG A 1 291 ? -6.564 -13.134 10.368 1.00 94.62 291 ARG A C 1
ATOM 2408 O O . ARG A 1 291 ? -5.910 -13.958 11.011 1.00 94.62 291 ARG A O 1
ATOM 2415 N N . ILE A 1 292 ? -6.039 -12.411 9.375 1.00 93.19 292 ILE A N 1
ATOM 2416 C CA . ILE A 1 292 ? -4.651 -12.542 8.906 1.00 93.19 292 ILE A CA 1
ATOM 2417 C C . ILE A 1 292 ? -3.686 -12.238 10.056 1.00 93.19 292 ILE A C 1
ATOM 2419 O O . ILE A 1 292 ? -2.825 -13.060 10.376 1.00 93.19 292 ILE A O 1
ATOM 2423 N N . GLY A 1 293 ? -3.916 -11.135 10.772 1.00 89.62 293 GLY A N 1
ATOM 2424 C CA . GLY A 1 293 ? -3.079 -10.718 11.895 1.00 89.62 293 GLY A CA 1
ATOM 2425 C C . GLY A 1 293 ? -1.639 -10.381 11.472 1.00 89.62 293 GLY A C 1
ATOM 2426 O O . GLY A 1 293 ? -1.403 -10.024 10.319 1.00 89.62 293 GLY A O 1
ATOM 2427 N N . PRO A 1 294 ? -0.665 -10.460 12.397 1.00 89.06 294 PRO A N 1
ATOM 2428 C CA . PRO A 1 294 ? 0.731 -10.163 12.095 1.00 89.06 294 PRO A CA 1
ATOM 2429 C C . PRO A 1 294 ? 1.356 -11.159 11.114 1.00 89.06 294 PRO A C 1
ATOM 2431 O O . PRO A 1 294 ? 1.250 -12.370 11.311 1.00 89.06 294 PRO A O 1
ATOM 2434 N N . MET A 1 295 ? 2.072 -10.640 10.113 1.00 86.06 295 MET A N 1
ATOM 2435 C CA . MET A 1 295 ? 2.889 -11.424 9.183 1.00 86.06 295 MET A CA 1
ATOM 2436 C C . MET A 1 295 ? 4.342 -10.953 9.210 1.00 86.06 295 MET A C 1
ATOM 2438 O O . MET A 1 295 ? 4.627 -9.759 9.308 1.00 86.06 295 MET A O 1
ATOM 2442 N N . THR A 1 296 ? 5.274 -11.902 9.136 1.00 86.94 296 THR A N 1
ATOM 2443 C CA . THR A 1 296 ? 6.699 -11.596 8.996 1.00 86.94 296 THR A CA 1
ATOM 2444 C C . THR A 1 296 ? 7.000 -11.263 7.541 1.00 86.94 296 THR A C 1
ATOM 2446 O O . THR A 1 296 ? 6.705 -12.055 6.644 1.00 86.94 296 THR A O 1
ATOM 2449 N N . LEU A 1 297 ? 7.596 -10.093 7.314 1.00 89.50 297 LEU A N 1
ATOM 2450 C CA . LEU A 1 297 ? 7.984 -9.644 5.983 1.00 89.50 297 LEU A CA 1
ATOM 2451 C C . LEU A 1 297 ? 9.419 -10.062 5.645 1.00 89.50 297 LEU A C 1
ATOM 2453 O O . LEU A 1 297 ? 10.329 -9.952 6.469 1.00 89.50 297 LEU A O 1
ATOM 2457 N N . ASN A 1 298 ? 9.614 -10.509 4.410 1.00 90.19 298 ASN A N 1
ATOM 2458 C CA . ASN A 1 298 ? 10.901 -10.774 3.795 1.00 90.19 298 ASN A CA 1
ATOM 2459 C C . ASN A 1 298 ? 11.348 -9.522 3.033 1.00 90.19 298 ASN A C 1
ATOM 2461 O O . ASN A 1 298 ? 11.011 -9.309 1.866 1.00 90.19 298 ASN A O 1
ATOM 2465 N N . ASN A 1 299 ? 12.107 -8.672 3.723 1.00 91.06 299 ASN A N 1
ATOM 2466 C CA . ASN A 1 299 ? 12.547 -7.392 3.176 1.00 91.06 299 ASN A CA 1
ATOM 2467 C C . ASN A 1 299 ? 13.418 -7.553 1.922 1.00 91.06 299 ASN A C 1
ATOM 2469 O O . ASN A 1 299 ? 13.348 -6.702 1.036 1.00 91.06 299 ASN A O 1
ATOM 2473 N N . SER A 1 300 ? 14.228 -8.615 1.842 1.00 91.19 300 SER A N 1
ATOM 2474 C CA . SER A 1 300 ? 15.104 -8.877 0.696 1.00 91.19 300 SER A CA 1
ATOM 2475 C C . SER A 1 300 ? 14.281 -9.214 -0.546 1.00 91.19 300 SER A C 1
ATOM 2477 O O . SER A 1 300 ? 14.444 -8.566 -1.577 1.00 91.19 300 SER A O 1
ATOM 2479 N N . LEU A 1 301 ? 13.319 -10.135 -0.426 1.00 93.19 301 LEU A N 1
ATOM 2480 C CA . LEU A 1 301 ? 12.417 -10.492 -1.524 1.00 93.19 301 LEU A CA 1
ATOM 2481 C C . LEU A 1 301 ? 11.596 -9.284 -1.989 1.00 93.19 301 LEU A C 1
A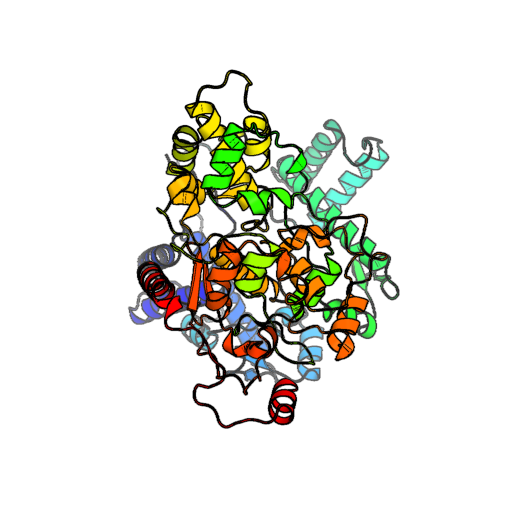TOM 2483 O O . LEU A 1 301 ? 11.560 -8.978 -3.179 1.00 93.19 301 LEU A O 1
ATOM 2487 N N . ILE A 1 302 ? 10.987 -8.547 -1.052 1.00 95.25 302 ILE A N 1
ATOM 2488 C CA . ILE A 1 302 ? 10.217 -7.337 -1.375 1.00 95.25 302 ILE A CA 1
ATOM 2489 C C . ILE A 1 302 ? 11.097 -6.316 -2.105 1.00 95.25 302 ILE A C 1
ATOM 2491 O O . ILE A 1 302 ? 10.667 -5.741 -3.102 1.00 95.25 302 ILE A O 1
ATOM 2495 N N . SER A 1 303 ? 12.334 -6.102 -1.651 1.00 93.62 303 SER A N 1
ATOM 2496 C CA . SER A 1 303 ? 13.256 -5.159 -2.295 1.00 93.62 303 SER A CA 1
ATOM 2497 C C . SER A 1 303 ? 13.580 -5.565 -3.734 1.00 93.62 303 SER A C 1
ATOM 2499 O O . SER A 1 303 ? 13.519 -4.713 -4.622 1.00 93.62 303 SER A O 1
ATOM 2501 N N . ALA A 1 304 ? 13.847 -6.852 -3.973 1.00 92.94 304 ALA A N 1
ATOM 2502 C CA . ALA A 1 304 ? 14.118 -7.382 -5.306 1.00 92.94 304 ALA A CA 1
ATOM 2503 C C . ALA A 1 304 ? 12.903 -7.232 -6.244 1.00 92.94 304 ALA A C 1
ATOM 2505 O O . ALA A 1 304 ? 13.045 -6.778 -7.380 1.00 92.94 304 ALA A O 1
ATOM 2506 N N . LEU A 1 305 ? 11.689 -7.511 -5.754 1.00 95.44 305 LEU A N 1
ATOM 2507 C CA . LEU A 1 305 ? 10.447 -7.336 -6.521 1.00 95.44 305 LEU A CA 1
ATOM 2508 C C . LEU A 1 305 ? 10.203 -5.872 -6.912 1.00 95.44 305 LEU A C 1
ATOM 2510 O O . LEU A 1 305 ? 9.820 -5.582 -8.045 1.00 95.44 305 LEU A O 1
ATOM 2514 N N . VAL A 1 306 ? 10.457 -4.927 -6.003 1.00 95.62 306 VAL A N 1
ATOM 2515 C CA . VAL A 1 306 ? 10.256 -3.489 -6.260 1.00 95.62 306 VAL A CA 1
ATOM 2516 C C . VAL A 1 306 ? 11.129 -2.984 -7.411 1.00 95.62 306 VAL A C 1
ATOM 2518 O O . VAL A 1 306 ? 10.718 -2.092 -8.152 1.00 95.62 306 VAL A O 1
ATOM 2521 N N . GLU A 1 307 ? 12.324 -3.541 -7.595 1.00 90.38 307 GLU A N 1
ATOM 2522 C CA . GLU A 1 307 ? 13.208 -3.191 -8.716 1.00 90.38 307 GLU A CA 1
ATOM 2523 C C . GLU A 1 307 ? 12.639 -3.609 -10.082 1.00 90.38 307 GLU A C 1
ATOM 2525 O O . GLU A 1 307 ? 12.963 -2.998 -11.103 1.00 90.38 307 GLU A O 1
ATOM 2530 N N . ARG A 1 308 ? 11.761 -4.619 -10.103 1.00 90.94 308 ARG A N 1
ATOM 2531 C CA . ARG A 1 308 ? 11.071 -5.093 -11.309 1.00 90.94 308 ARG A CA 1
ATOM 2532 C C . ARG A 1 308 ? 9.785 -4.307 -11.598 1.00 90.94 308 ARG A C 1
ATOM 2534 O O . ARG A 1 308 ? 9.198 -4.474 -12.660 1.00 90.94 308 ARG A O 1
ATOM 2541 N N . TRP A 1 309 ? 9.353 -3.411 -10.706 1.00 93.69 309 TRP A N 1
ATOM 2542 C CA . TRP A 1 309 ? 8.138 -2.613 -10.893 1.00 93.69 309 TRP A CA 1
ATOM 2543 C C . TRP A 1 309 ? 8.320 -1.466 -11.899 1.00 93.69 309 TRP A C 1
ATOM 2545 O O . TRP A 1 309 ? 9.227 -0.632 -11.771 1.00 93.69 309 TRP A O 1
ATOM 2555 N N . ARG A 1 310 ? 7.399 -1.356 -12.861 1.00 84.81 310 ARG A N 1
ATOM 2556 C CA . ARG A 1 310 ? 7.273 -0.226 -13.792 1.00 84.81 310 ARG A CA 1
ATOM 2557 C C . ARG A 1 310 ? 6.044 0.598 -13.447 1.00 84.81 310 ARG A C 1
ATOM 2559 O O . ARG A 1 310 ? 4.909 0.138 -13.529 1.00 84.81 310 ARG A O 1
ATOM 2566 N N . ARG A 1 311 ? 6.263 1.859 -13.071 1.00 84.38 311 ARG A N 1
ATOM 2567 C CA . ARG A 1 311 ? 5.175 2.755 -12.640 1.00 84.38 311 ARG A CA 1
ATOM 2568 C C . ARG A 1 311 ? 4.314 3.260 -13.792 1.00 84.38 311 ARG A C 1
ATOM 2570 O O . ARG A 1 311 ? 3.241 3.798 -13.561 1.00 84.38 311 ARG A O 1
ATOM 2577 N N . GLU A 1 312 ? 4.839 3.203 -15.010 1.00 78.75 312 GLU A N 1
ATOM 2578 C CA . GLU A 1 312 ? 4.159 3.649 -16.221 1.00 78.75 312 GLU A CA 1
ATOM 2579 C C . GLU A 1 312 ? 2.982 2.729 -16.546 1.00 78.75 312 GLU A C 1
ATOM 2581 O O . GLU A 1 312 ? 1.957 3.189 -17.041 1.00 78.75 312 GLU A O 1
ATOM 2586 N N . THR A 1 313 ? 3.145 1.442 -16.249 1.00 83.69 313 THR A N 1
ATOM 2587 C CA . THR A 1 313 ? 2.203 0.367 -16.565 1.00 83.69 313 THR A CA 1
ATOM 2588 C C . THR A 1 313 ? 1.574 -0.251 -15.322 1.00 83.69 313 THR A C 1
ATOM 2590 O O . THR A 1 313 ? 0.610 -0.989 -15.463 1.00 83.69 313 THR A O 1
ATOM 2593 N N . ASN A 1 314 ? 2.076 0.064 -14.121 1.00 92.44 314 ASN A N 1
ATOM 2594 C CA . ASN A 1 314 ? 1.685 -0.570 -12.860 1.00 92.44 314 ASN A CA 1
ATOM 2595 C C . ASN A 1 314 ? 1.792 -2.107 -12.920 1.00 92.44 314 ASN A C 1
ATOM 2597 O O . ASN A 1 314 ? 0.887 -2.834 -12.510 1.00 92.44 314 ASN A O 1
ATOM 2601 N N . THR A 1 315 ? 2.917 -2.589 -13.451 1.00 92.88 315 THR A N 1
ATOM 2602 C CA . THR A 1 315 ? 3.227 -4.015 -13.618 1.00 92.88 315 THR A CA 1
ATOM 2603 C C . THR A 1 315 ? 4.661 -4.317 -13.183 1.00 92.88 315 THR A C 1
ATOM 2605 O O . THR A 1 315 ? 5.543 -3.453 -13.218 1.00 92.88 315 THR A O 1
ATOM 2608 N N . PHE A 1 316 ? 4.912 -5.559 -12.782 1.00 94.62 316 PHE A N 1
ATOM 2609 C CA . PHE A 1 316 ? 6.247 -6.135 -12.686 1.00 94.62 316 PHE A CA 1
ATOM 2610 C C . PHE A 1 316 ? 6.693 -6.625 -14.059 1.00 94.62 316 PHE A C 1
ATOM 2612 O O . PHE A 1 316 ? 5.957 -7.325 -14.752 1.00 94.62 316 PHE A O 1
ATOM 2619 N N . HIS A 1 317 ? 7.915 -6.267 -14.430 1.00 86.56 317 HIS A N 1
ATOM 2620 C CA . HIS A 1 317 ? 8.578 -6.711 -15.648 1.00 86.56 317 HIS A CA 1
ATOM 2621 C C . HIS A 1 317 ? 9.535 -7.841 -15.281 1.00 86.56 317 HIS A C 1
ATOM 2623 O O . HIS A 1 317 ? 10.576 -7.599 -14.669 1.00 86.56 317 HIS A O 1
ATOM 2629 N N . LEU A 1 318 ? 9.135 -9.071 -15.602 1.00 86.88 318 LEU A N 1
ATOM 2630 C CA . LEU A 1 318 ? 9.915 -10.288 -15.379 1.00 86.88 318 LEU A CA 1
ATOM 2631 C C . LEU A 1 318 ? 10.390 -10.856 -16.730 1.00 86.88 318 LEU A C 1
ATOM 2633 O O . LEU A 1 318 ? 9.765 -10.569 -17.757 1.00 86.88 318 LEU A O 1
ATOM 2637 N N . PRO A 1 319 ? 11.433 -11.709 -16.757 1.00 80.50 319 PRO A N 1
ATOM 2638 C CA . PRO A 1 319 ? 11.931 -12.322 -17.996 1.00 80.50 319 PRO A CA 1
ATOM 2639 C C . PRO A 1 319 ? 10.852 -13.076 -18.784 1.00 80.50 319 PRO A C 1
ATOM 2641 O O . PRO A 1 319 ? 10.844 -13.084 -20.013 1.00 80.50 319 PRO A O 1
ATOM 2644 N N . LEU A 1 320 ? 9.902 -13.675 -18.062 1.00 83.75 320 LEU A N 1
ATOM 2645 C CA . LEU A 1 320 ? 8.809 -14.459 -18.630 1.00 83.75 320 LEU A CA 1
ATOM 2646 C C . LEU A 1 320 ? 7.590 -13.620 -19.016 1.00 83.75 320 LEU A C 1
ATOM 2648 O O . LEU A 1 320 ? 6.605 -14.164 -19.509 1.00 83.75 320 LEU A O 1
ATOM 2652 N N . GLY A 1 321 ? 7.632 -12.310 -18.793 1.00 84.31 321 GLY A N 1
ATOM 2653 C CA . GLY A 1 321 ? 6.613 -11.340 -19.163 1.00 84.31 321 GLY A CA 1
ATOM 2654 C C . GLY A 1 321 ? 5.980 -10.606 -17.995 1.00 84.31 321 GLY A C 1
ATOM 2655 O O . GLY A 1 321 ? 6.354 -10.772 -16.833 1.00 84.31 321 GLY A O 1
ATOM 2656 N N . GLU A 1 322 ? 5.031 -9.745 -18.331 1.00 90.19 322 GLU A N 1
ATOM 2657 C CA . GLU A 1 322 ? 4.447 -8.815 -17.377 1.00 90.19 322 GLU A CA 1
ATOM 2658 C C . GLU A 1 322 ? 3.430 -9.481 -16.454 1.00 90.19 322 GLU A C 1
ATOM 2660 O O . GLU A 1 322 ? 2.597 -10.289 -16.874 1.00 90.19 322 GLU A O 1
ATOM 2665 N N . THR A 1 323 ? 3.502 -9.100 -15.183 1.00 93.75 323 THR A N 1
ATOM 2666 C CA . THR A 1 323 ? 2.618 -9.570 -14.112 1.00 93.75 323 THR A CA 1
ATOM 2667 C C . THR A 1 323 ? 2.219 -8.385 -13.235 1.00 93.75 323 THR A C 1
ATOM 2669 O O . THR A 1 323 ? 2.904 -7.362 -13.219 1.00 93.75 323 THR A O 1
ATOM 2672 N N . THR A 1 324 ? 1.133 -8.481 -12.481 1.00 95.50 324 THR A N 1
ATOM 2673 C CA . THR A 1 324 ? 0.784 -7.481 -11.471 1.00 95.50 324 THR A CA 1
ATOM 2674 C C . THR A 1 324 ? -0.070 -8.082 -10.363 1.00 95.50 324 THR A C 1
ATOM 2676 O O . THR A 1 324 ? -0.552 -9.206 -10.460 1.00 95.50 324 THR A O 1
ATOM 2679 N N . ILE A 1 325 ? -0.261 -7.325 -9.289 1.00 97.44 325 ILE A N 1
ATOM 2680 C CA . ILE A 1 325 ? -1.269 -7.640 -8.277 1.00 97.44 325 ILE A CA 1
ATOM 2681 C C . ILE A 1 325 ? -2.582 -7.068 -8.799 1.00 97.44 325 ILE A C 1
ATOM 2683 O O . ILE A 1 325 ? -2.669 -5.859 -8.980 1.00 97.44 325 ILE A O 1
ATOM 2687 N N . THR A 1 326 ? -3.580 -7.896 -9.062 1.00 96.25 326 THR A N 1
ATOM 2688 C CA . THR A 1 326 ? -4.890 -7.472 -9.572 1.00 96.25 326 THR A CA 1
ATOM 2689 C C . THR A 1 326 ? -5.901 -7.368 -8.429 1.00 96.25 326 THR A C 1
ATOM 2691 O O . THR A 1 326 ? -5.601 -7.683 -7.270 1.00 96.25 326 THR A O 1
ATOM 2694 N N . LEU A 1 327 ? -7.123 -6.923 -8.733 1.00 97.38 327 LEU A N 1
ATOM 2695 C CA . LEU A 1 327 ? -8.212 -6.950 -7.754 1.00 97.38 327 LEU A CA 1
ATOM 2696 C C . LEU A 1 327 ? -8.518 -8.384 -7.278 1.00 97.38 327 LEU A C 1
ATOM 2698 O O . LEU A 1 327 ? -8.853 -8.562 -6.106 1.00 97.38 327 LEU A O 1
ATOM 2702 N N . ASP A 1 328 ? -8.318 -9.411 -8.109 1.00 96.06 328 ASP A N 1
ATOM 2703 C CA . ASP A 1 328 ? -8.537 -10.801 -7.689 1.00 96.06 328 ASP A CA 1
ATOM 2704 C C . ASP A 1 328 ? -7.599 -11.181 -6.550 1.00 96.06 328 ASP A C 1
ATOM 2706 O O . ASP A 1 328 ? -8.052 -11.695 -5.527 1.00 96.06 328 ASP A O 1
ATOM 2710 N N . GLU A 1 329 ? -6.310 -10.847 -6.646 1.00 96.25 329 GLU A N 1
ATOM 2711 C CA . GLU A 1 329 ? -5.386 -11.128 -5.551 1.00 96.25 329 GLU A CA 1
ATOM 2712 C C . GLU A 1 329 ? -5.733 -10.363 -4.284 1.00 96.25 329 GLU A C 1
ATOM 2714 O O . GLU A 1 329 ? -5.619 -10.921 -3.197 1.00 96.25 329 GLU A O 1
ATOM 2719 N N . VAL A 1 330 ? -6.232 -9.132 -4.378 1.00 97.75 330 VAL A N 1
ATOM 2720 C CA . VAL A 1 330 ? -6.692 -8.417 -3.183 1.00 97.75 330 VAL A CA 1
ATOM 2721 C C . VAL A 1 330 ? -7.845 -9.162 -2.511 1.00 97.75 330 VAL A C 1
ATOM 2723 O O . VAL A 1 330 ? -7.826 -9.365 -1.294 1.00 97.75 330 VAL A O 1
ATOM 2726 N N . SER A 1 331 ? -8.840 -9.594 -3.285 1.00 97.44 331 SER A N 1
ATOM 2727 C CA . SER A 1 331 ? -10.014 -10.261 -2.726 1.00 97.44 331 SER A CA 1
ATOM 2728 C C . SER A 1 331 ? -9.688 -11.656 -2.195 1.00 97.44 331 SER A C 1
ATOM 2730 O O . SER A 1 331 ? -10.101 -12.015 -1.095 1.00 97.44 331 SER A O 1
ATOM 2732 N N . LEU A 1 332 ? -8.873 -12.423 -2.917 1.00 97.62 332 LEU A N 1
ATOM 2733 C CA . LEU A 1 332 ? -8.508 -13.792 -2.558 1.00 97.62 332 LEU A CA 1
ATOM 2734 C C . LEU A 1 332 ? -7.491 -13.847 -1.412 1.00 97.62 332 LEU A C 1
ATOM 2736 O O . LEU A 1 332 ? -7.643 -14.632 -0.473 1.00 97.62 332 LEU A O 1
ATOM 2740 N N . VAL A 1 333 ? -6.451 -13.013 -1.469 1.00 97.38 333 VAL A N 1
ATOM 2741 C CA . VAL A 1 333 ? -5.348 -13.031 -0.500 1.00 97.38 333 VAL A CA 1
ATOM 2742 C C . VAL A 1 333 ? -5.728 -12.306 0.782 1.00 97.38 333 VAL A C 1
ATOM 2744 O O . VAL A 1 333 ? -5.420 -12.814 1.860 1.00 97.38 333 VAL A O 1
ATOM 2747 N N . LEU A 1 334 ? -6.403 -11.153 0.693 1.00 97.50 334 LEU A N 1
ATOM 2748 C CA . LEU A 1 334 ? -6.755 -10.351 1.870 1.00 97.50 334 LEU A CA 1
ATOM 2749 C C . LEU A 1 334 ? -8.191 -10.565 2.358 1.00 97.50 334 LEU A C 1
ATOM 2751 O O . LEU A 1 334 ? -8.489 -10.241 3.507 1.00 97.50 334 LEU A O 1
ATOM 2755 N N . GLY A 1 335 ? -9.090 -11.089 1.522 1.00 97.06 335 GLY A N 1
ATOM 2756 C CA . GLY A 1 335 ? -10.514 -11.164 1.858 1.00 97.06 335 GLY A CA 1
ATOM 2757 C C . GLY A 1 335 ? -11.194 -9.794 1.901 1.00 97.06 335 GLY A C 1
ATOM 2758 O O . GLY A 1 335 ? -12.189 -9.642 2.605 1.00 97.06 335 GLY A O 1
ATOM 2759 N N . LEU A 1 336 ? -10.638 -8.787 1.216 1.00 97.88 336 LEU A N 1
ATOM 2760 C CA . LEU A 1 336 ? -11.208 -7.440 1.151 1.00 97.88 336 LEU A CA 1
ATOM 2761 C C . LEU A 1 336 ? -12.171 -7.298 -0.032 1.00 97.88 336 LEU A C 1
ATOM 2763 O O . LEU A 1 336 ? -11.989 -7.902 -1.093 1.00 97.88 336 LEU A O 1
ATOM 2767 N N . GLN A 1 337 ? -13.186 -6.454 0.148 1.00 95.88 337 GLN A N 1
ATOM 2768 C CA . GLN A 1 337 ? -14.162 -6.138 -0.887 1.00 95.88 337 GLN A CA 1
ATOM 2769 C C . GLN A 1 337 ? -13.523 -5.276 -1.989 1.00 95.88 337 GLN A C 1
ATOM 2771 O O . GLN A 1 337 ? -12.942 -4.227 -1.714 1.00 95.88 337 GLN A O 1
ATOM 2776 N N . ILE A 1 338 ? -13.620 -5.730 -3.237 1.00 96.56 338 ILE A N 1
ATOM 2777 C CA . ILE A 1 338 ? -13.028 -5.074 -4.421 1.00 96.56 338 ILE A CA 1
ATOM 2778 C C . ILE A 1 338 ? -14.047 -4.327 -5.279 1.00 96.56 338 ILE A C 1
ATOM 2780 O O . ILE A 1 338 ? -13.685 -3.699 -6.267 1.00 96.56 338 ILE A O 1
ATOM 2784 N N . ASP A 1 339 ? -15.313 -4.407 -4.892 1.00 95.81 339 ASP A N 1
ATOM 2785 C CA . ASP A 1 339 ? -16.455 -3.838 -5.589 1.00 95.81 339 ASP A CA 1
ATOM 2786 C C . ASP A 1 339 ? -17.203 -2.882 -4.655 1.00 95.81 339 ASP A C 1
ATOM 2788 O O . ASP A 1 339 ? -17.149 -3.059 -3.444 1.00 95.81 339 ASP A O 1
ATOM 2792 N N . GLY A 1 340 ? -17.901 -1.891 -5.199 1.00 96.31 340 GLY A N 1
ATOM 2793 C CA . GLY A 1 340 ? -18.658 -0.914 -4.414 1.00 96.31 340 GLY A CA 1
ATOM 2794 C C . GLY A 1 340 ? -18.159 0.514 -4.596 1.00 96.31 340 GLY A C 1
ATOM 2795 O O . GLY A 1 340 ? -17.525 0.845 -5.605 1.00 96.31 340 GLY A O 1
ATOM 2796 N N . ASP A 1 341 ? -18.471 1.365 -3.623 1.00 97.25 341 ASP A N 1
ATOM 2797 C CA . ASP A 1 341 ? -18.173 2.793 -3.685 1.00 97.25 341 ASP A CA 1
ATOM 2798 C C . ASP A 1 341 ? -16.655 3.035 -3.583 1.00 97.25 341 ASP A C 1
ATOM 2800 O O . ASP A 1 341 ? -15.972 2.377 -2.786 1.00 97.25 341 ASP A O 1
ATOM 2804 N N . PRO A 1 342 ? -16.086 3.979 -4.353 1.00 96.94 342 PRO A N 1
ATOM 2805 C CA . PRO A 1 342 ? -14.679 4.330 -4.210 1.00 96.94 342 PRO A CA 1
ATOM 2806 C C . PRO A 1 342 ? -14.417 4.920 -2.816 1.00 96.94 342 PRO A C 1
ATOM 2808 O O . PRO A 1 342 ? -15.256 5.621 -2.247 1.00 96.94 342 PRO A O 1
ATOM 2811 N N . VAL A 1 343 ? -13.229 4.669 -2.253 1.00 96.94 343 VAL A N 1
ATOM 2812 C CA . VAL A 1 343 ? -12.857 5.184 -0.922 1.00 96.94 343 VAL A CA 1
ATOM 2813 C C . VAL A 1 343 ? -12.487 6.662 -1.039 1.00 96.94 343 VAL A C 1
ATOM 2815 O O . VAL A 1 343 ? -11.329 7.036 -1.253 1.00 96.94 343 VAL A O 1
ATOM 2818 N N . VAL A 1 344 ? -13.499 7.509 -0.893 1.00 93.88 344 VAL A N 1
ATOM 2819 C CA . VAL A 1 344 ? -13.403 8.970 -0.882 1.00 93.88 344 VAL A CA 1
ATOM 2820 C C . VAL A 1 344 ? -14.210 9.531 0.284 1.00 93.88 344 VAL A C 1
ATOM 2822 O O . VAL A 1 344 ? -15.140 8.903 0.781 1.00 93.88 344 VAL A O 1
ATOM 2825 N N . GLY A 1 345 ? -13.846 10.720 0.753 1.00 88.25 345 GLY A N 1
ATOM 2826 C CA . GLY A 1 345 ? -14.491 11.343 1.902 1.00 88.25 345 GLY A CA 1
ATOM 2827 C C . GLY A 1 345 ? -14.181 12.832 2.000 1.00 88.25 345 GLY A C 1
ATOM 2828 O O . GLY A 1 345 ? -13.432 13.362 1.173 1.00 88.25 345 GLY A O 1
ATOM 2829 N N . PRO A 1 346 ? -14.739 13.519 3.009 1.00 82.75 346 PRO A N 1
ATOM 2830 C CA . PRO A 1 346 ? -14.516 14.945 3.190 1.00 82.75 346 PRO A CA 1
ATOM 2831 C C . PRO A 1 346 ? -13.028 15.248 3.402 1.00 82.75 346 PRO A C 1
ATOM 2833 O O . PRO A 1 346 ? -12.294 14.478 4.030 1.00 82.75 346 PRO A O 1
ATOM 2836 N N . LYS A 1 347 ? -12.577 16.402 2.896 1.00 79.00 347 LYS A N 1
ATOM 2837 C CA . LYS A 1 347 ? -11.229 16.916 3.167 1.00 79.00 347 LYS A CA 1
ATOM 2838 C C . LYS A 1 347 ? -11.159 17.288 4.652 1.00 79.00 347 LYS A C 1
ATOM 2840 O O . LYS A 1 347 ? -11.796 18.244 5.081 1.00 79.00 347 LYS A O 1
ATOM 2845 N N . VAL A 1 348 ? -10.404 16.521 5.440 1.00 77.44 348 VAL A N 1
ATOM 2846 C CA . VAL A 1 348 ? -10.172 16.808 6.864 1.00 77.44 348 VAL A CA 1
ATOM 2847 C C . VAL A 1 348 ? -8.866 17.584 6.994 1.00 77.44 348 VAL A C 1
ATOM 2849 O O . VAL A 1 348 ? -7.800 17.035 6.719 1.00 77.44 348 VAL A O 1
ATOM 2852 N N . GLY A 1 349 ? -8.967 18.862 7.361 1.00 75.12 349 GLY A N 1
ATOM 2853 C CA . GLY A 1 349 ? -7.816 19.709 7.677 1.00 75.12 349 GLY A CA 1
ATOM 2854 C C . GLY A 1 349 ? -7.310 19.507 9.108 1.00 75.12 349 GLY A C 1
ATOM 2855 O O . GLY A 1 349 ? -7.989 18.909 9.944 1.00 75.12 349 GLY A O 1
ATOM 2856 N N . ASP A 1 350 ? -6.128 20.056 9.398 1.00 72.25 350 ASP A N 1
ATOM 2857 C CA . ASP A 1 350 ? -5.427 19.845 10.674 1.00 72.25 350 ASP A CA 1
ATOM 2858 C C . ASP A 1 350 ? -6.230 20.316 11.890 1.00 72.25 350 ASP A C 1
ATOM 2860 O O . ASP A 1 350 ? -6.234 19.644 12.921 1.00 72.25 350 ASP A O 1
ATOM 2864 N N . GLU A 1 351 ? -6.959 21.424 11.748 1.00 72.38 351 GLU A N 1
ATOM 2865 C CA . GLU A 1 351 ? -7.802 21.998 12.803 1.00 72.38 351 GLU A CA 1
ATOM 2866 C C . GLU A 1 351 ? -8.984 21.083 13.163 1.00 72.38 351 GLU A C 1
ATOM 2868 O O . GLU A 1 351 ? -9.328 20.937 14.334 1.00 72.38 351 GLU A O 1
ATOM 2873 N N . ALA A 1 352 ? -9.553 20.385 12.175 1.00 83.25 352 ALA A N 1
ATOM 2874 C CA . ALA A 1 352 ? -10.698 19.494 12.366 1.00 83.25 352 ALA A CA 1
ATOM 2875 C C . ALA A 1 352 ? -10.301 18.099 12.881 1.00 83.25 352 ALA A C 1
ATOM 2877 O O . ALA A 1 352 ? -11.156 17.316 13.293 1.00 83.25 352 ALA A O 1
ATOM 2878 N N . ALA A 1 353 ? -9.011 17.751 12.862 1.00 86.12 353 ALA A N 1
ATOM 2879 C CA . ALA A 1 353 ? -8.570 16.397 13.176 1.00 86.12 353 ALA A CA 1
ATOM 2880 C C . ALA A 1 353 ? -8.779 16.011 14.652 1.00 86.12 353 ALA A C 1
ATOM 2882 O O . ALA A 1 353 ? -9.118 14.860 14.941 1.00 86.12 353 ALA A O 1
ATOM 2883 N N . MET A 1 354 ? -8.593 16.957 15.581 1.00 87.25 354 MET A N 1
ATOM 2884 C CA . MET A 1 354 ? -8.852 16.732 17.010 1.00 87.25 354 MET A CA 1
ATOM 2885 C C . MET A 1 354 ? -10.341 16.555 17.285 1.00 87.25 354 MET A C 1
ATOM 2887 O O . MET A 1 354 ? -10.717 15.579 17.932 1.00 87.25 354 MET A O 1
ATOM 2891 N N . ASP A 1 355 ? -11.167 17.457 16.753 1.00 88.56 355 ASP A N 1
ATOM 2892 C CA . ASP A 1 355 ? -12.623 17.399 16.882 1.00 88.56 355 ASP A CA 1
ATOM 2893 C C . ASP A 1 355 ? -13.175 16.074 16.343 1.00 88.56 355 ASP A C 1
ATOM 2895 O O . ASP A 1 355 ? -13.915 15.375 17.032 1.00 88.56 355 ASP A O 1
ATOM 2899 N N . MET A 1 356 ? -12.689 15.635 15.177 1.00 92.19 356 MET A N 1
ATOM 2900 C CA . MET A 1 356 ? -13.067 14.348 14.595 1.00 92.19 356 MET A CA 1
ATOM 2901 C C . MET A 1 356 ? -12.746 13.164 15.520 1.00 92.19 356 MET A C 1
ATOM 2903 O O . MET A 1 356 ? -13.558 12.247 15.655 1.00 92.19 356 MET A O 1
ATOM 2907 N N . CYS A 1 357 ? -11.581 13.174 16.181 1.00 94.06 357 CYS A N 1
ATOM 2908 C CA . CYS A 1 357 ? -11.237 12.147 17.168 1.00 94.06 357 CYS A CA 1
ATOM 2909 C C . CYS A 1 357 ? -12.167 12.213 18.386 1.00 94.06 357 CYS A C 1
ATOM 2911 O O . CYS A 1 357 ? -12.662 11.178 18.824 1.00 94.06 357 CYS A O 1
ATOM 2913 N N . GLY A 1 358 ? -12.445 13.412 18.904 1.00 93.44 358 GLY A N 1
ATO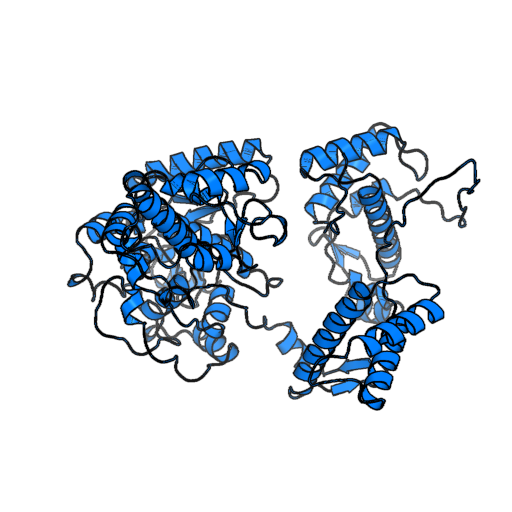M 2914 C CA . GLY A 1 358 ? -13.363 13.604 20.027 1.00 93.44 358 GLY A CA 1
ATOM 2915 C C . GLY A 1 358 ? -14.769 13.093 19.716 1.00 93.44 358 GLY A C 1
ATOM 2916 O O . GLY A 1 358 ? -15.320 12.313 20.485 1.00 93.44 358 GLY A O 1
ATOM 2917 N N . ARG A 1 359 ? -15.307 13.454 18.550 1.00 94.88 359 ARG A N 1
ATOM 2918 C CA . ARG A 1 359 ? -16.659 13.098 18.109 1.00 94.88 359 ARG A CA 1
ATOM 2919 C C . ARG A 1 359 ? -16.824 11.608 17.815 1.00 94.88 359 ARG A C 1
ATOM 2921 O O . ARG A 1 359 ? -17.808 11.012 18.236 1.00 94.88 359 ARG A O 1
ATOM 2928 N N . LEU A 1 360 ? -15.887 11.000 17.082 1.00 96.38 360 LEU A N 1
ATOM 2929 C CA . LEU A 1 360 ? -16.048 9.626 16.580 1.00 96.38 360 LEU A CA 1
ATOM 2930 C C . LEU A 1 360 ? -15.363 8.554 17.434 1.00 96.38 360 LEU A C 1
ATOM 2932 O O . LEU A 1 360 ? -15.782 7.395 17.375 1.00 96.38 360 LEU A O 1
ATOM 2936 N N . LEU A 1 361 ? -14.333 8.915 18.207 1.00 97.00 361 LEU A N 1
ATOM 2937 C CA . LEU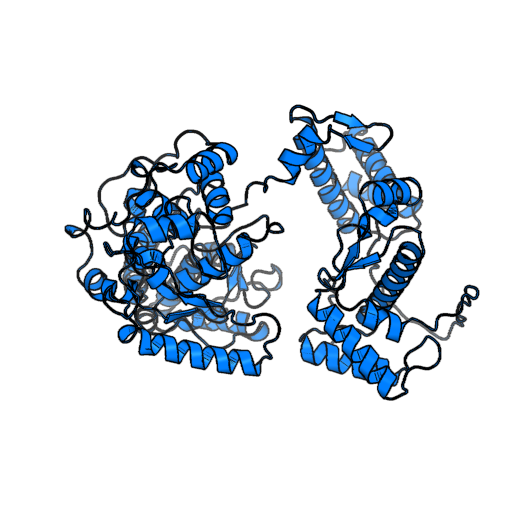 A 1 361 ? -13.652 8.011 19.145 1.00 97.00 361 LEU A CA 1
ATOM 2938 C C . LEU A 1 361 ? -13.999 8.302 20.612 1.00 97.00 361 LEU A C 1
ATOM 2940 O O . LEU A 1 361 ? -13.610 7.531 21.485 1.00 97.00 361 LEU A O 1
ATOM 2944 N N . GLY A 1 362 ? -14.677 9.412 20.915 1.00 94.62 362 GLY A N 1
ATOM 2945 C CA . GLY A 1 362 ? -15.048 9.792 22.283 1.00 94.62 362 GLY A CA 1
ATOM 2946 C C . GLY A 1 362 ? -13.883 10.281 23.154 1.00 94.62 362 GLY A C 1
ATOM 2947 O O . GLY A 1 362 ? -14.082 10.557 24.334 1.00 94.62 362 GLY A O 1
ATOM 2948 N N . LYS A 1 363 ? -12.656 10.374 22.617 1.00 93.06 363 LYS A N 1
ATOM 2949 C CA . LYS A 1 363 ? -11.462 10.837 23.347 1.00 93.06 363 LYS A CA 1
ATOM 2950 C C . LYS A 1 363 ? -10.565 11.689 22.455 1.00 93.06 363 LYS A C 1
ATOM 2952 O O . LYS A 1 363 ? -10.365 11.386 21.279 1.00 93.06 363 LYS A O 1
ATOM 2957 N N . LEU A 1 364 ? -9.971 12.724 23.046 1.00 90.44 364 LEU A N 1
ATOM 2958 C CA . LEU A 1 364 ? -9.062 13.635 22.356 1.00 90.44 364 LEU A CA 1
ATOM 2959 C C . LEU A 1 364 ? -7.601 13.161 22.478 1.00 90.44 364 LEU A C 1
ATOM 2961 O O . LEU A 1 364 ? -7.144 12.875 23.589 1.00 90.44 364 LEU A O 1
ATOM 2965 N N . PRO A 1 365 ? -6.841 13.083 21.372 1.00 88.50 365 PRO A N 1
ATOM 2966 C CA . PRO A 1 365 ? -5.399 12.866 21.429 1.00 88.50 365 PRO A CA 1
ATOM 2967 C C . PRO A 1 365 ? -4.685 14.089 22.021 1.00 88.50 365 PRO A C 1
ATOM 2969 O O . PRO A 1 365 ? -5.086 15.231 21.799 1.00 88.50 365 PRO A O 1
ATOM 2972 N N . SER A 1 366 ? -3.589 13.872 22.752 1.00 83.75 366 SER A N 1
ATOM 2973 C CA . SER A 1 366 ? -2.836 14.966 23.368 1.00 83.75 366 SER A CA 1
ATOM 2974 C C . SER A 1 366 ? -2.002 15.734 22.340 1.00 83.75 366 SER A C 1
ATOM 2976 O O . SER A 1 366 ? -1.051 15.205 21.747 1.00 83.75 366 SER A O 1
ATOM 2978 N N . ALA A 1 367 ? -2.310 17.025 22.187 1.00 76.06 367 ALA A N 1
ATOM 2979 C CA . ALA A 1 367 ? -1.501 17.962 21.409 1.00 76.06 367 ALA A CA 1
ATOM 2980 C C . ALA A 1 367 ? -0.080 18.105 21.989 1.00 76.06 367 ALA A C 1
ATOM 2982 O O . ALA A 1 367 ? 0.900 18.091 21.243 1.00 76.06 367 ALA A O 1
ATOM 2983 N N . ALA A 1 368 ? 0.051 18.146 23.322 1.00 74.56 368 ALA A N 1
ATOM 2984 C CA . ALA A 1 368 ? 1.337 18.276 24.015 1.00 74.56 368 ALA A CA 1
ATOM 2985 C C . ALA A 1 368 ? 2.286 17.096 23.725 1.00 74.56 368 ALA A C 1
ATOM 2987 O O . ALA A 1 368 ? 3.482 17.291 23.510 1.00 74.56 368 ALA A O 1
ATOM 2988 N N . ASN A 1 369 ? 1.745 15.878 23.618 1.00 77.88 369 ASN A N 1
ATOM 2989 C CA . ASN A 1 369 ? 2.512 14.668 23.292 1.00 77.88 369 ASN A CA 1
ATOM 2990 C C . ASN A 1 369 ? 2.656 14.422 21.776 1.00 77.88 369 ASN A C 1
ATOM 2992 O O . ASN A 1 369 ? 3.173 13.376 21.346 1.00 77.88 369 ASN A O 1
ATOM 2996 N N . LYS A 1 370 ? 2.195 15.374 20.948 1.00 80.25 370 LYS A N 1
ATOM 2997 C CA . LYS A 1 370 ? 2.144 15.269 19.482 1.00 80.25 370 LYS A CA 1
ATOM 2998 C C . LYS A 1 370 ? 1.476 13.964 19.035 1.00 80.25 370 LYS A C 1
ATOM 3000 O O . LYS A 1 370 ? 1.990 13.269 18.155 1.00 80.25 370 LYS A O 1
ATOM 3005 N N . GLU A 1 371 ? 0.404 13.564 19.719 1.00 83.25 371 GLU A N 1
ATOM 3006 C CA . GLU A 1 371 ? -0.349 12.337 19.418 1.00 83.25 371 GLU A CA 1
ATOM 3007 C C . GLU A 1 371 ? -1.230 12.496 18.184 1.00 83.25 371 GLU A C 1
ATOM 3009 O O . GLU A 1 371 ? -1.498 11.511 17.500 1.00 83.25 371 GLU A O 1
ATOM 3014 N N . VAL A 1 372 ? -1.573 13.739 17.856 1.00 82.25 372 VAL A N 1
ATOM 3015 C CA . VAL A 1 372 ? -2.120 14.151 16.569 1.00 82.25 372 VAL A CA 1
ATOM 3016 C C . VAL A 1 372 ? -1.230 15.240 15.971 1.00 82.25 372 VAL A C 1
ATOM 3018 O O . VAL A 1 372 ? -0.772 16.136 16.679 1.00 82.25 372 VAL A O 1
ATOM 3021 N N . ASN A 1 373 ? -0.922 15.127 14.683 1.00 80.56 373 ASN A N 1
ATOM 3022 C CA . ASN A 1 373 ? -0.231 16.158 13.910 1.00 80.56 373 ASN A CA 1
ATOM 3023 C C . ASN A 1 373 ? -0.510 15.945 12.416 1.00 80.56 373 ASN A C 1
ATOM 3025 O O . ASN A 1 373 ? -0.573 14.795 11.979 1.00 80.56 373 ASN A O 1
ATOM 3029 N N . CYS A 1 374 ? -0.634 17.025 11.643 1.00 78.38 374 CYS A N 1
ATOM 3030 C CA . CYS A 1 374 ? -0.875 16.991 10.199 1.00 78.38 374 CYS A CA 1
ATOM 3031 C C . CYS A 1 374 ? -2.061 16.085 9.818 1.00 78.38 374 CYS A C 1
ATOM 3033 O O . CYS A 1 374 ? -1.924 15.224 8.948 1.00 78.38 374 CYS A O 1
ATOM 3035 N N . SER A 1 375 ? -3.186 16.190 10.539 1.00 85.56 375 SER A N 1
ATOM 3036 C CA . SER A 1 375 ? -4.390 15.369 10.328 1.00 85.56 375 SER A CA 1
ATOM 3037 C C . SER A 1 375 ? -4.157 13.860 10.454 1.00 85.56 375 SER A C 1
ATOM 3039 O O . SER A 1 375 ? -4.807 13.035 9.799 1.00 85.56 375 SER A O 1
ATOM 3041 N N . ARG A 1 376 ? -3.186 13.469 11.283 1.00 90.25 376 ARG A N 1
ATOM 3042 C CA . ARG A 1 376 ? -2.822 12.072 11.512 1.00 90.25 376 ARG A CA 1
ATOM 3043 C C . ARG A 1 376 ? -2.642 11.798 12.992 1.00 90.25 376 ARG A C 1
ATOM 3045 O O . ARG A 1 376 ? -2.009 12.578 13.699 1.00 90.25 376 ARG A O 1
ATOM 3052 N N . VAL A 1 377 ? -3.174 10.670 13.440 1.00 92.88 377 VAL A N 1
ATOM 3053 C CA . VAL A 1 377 ? -3.139 10.220 14.831 1.00 92.88 377 VAL A CA 1
ATOM 3054 C C . VAL A 1 377 ? -2.156 9.066 14.996 1.00 92.88 377 VAL A C 1
ATOM 3056 O O . VAL A 1 377 ? -2.015 8.228 14.104 1.00 92.88 377 VAL A O 1
ATOM 3059 N N . LYS A 1 378 ? -1.449 9.017 16.129 1.00 92.94 378 LYS A N 1
ATOM 3060 C CA . LYS A 1 378 ? -0.474 7.960 16.416 1.00 92.94 378 LYS A CA 1
ATOM 3061 C C . LYS A 1 378 ? -1.146 6.598 16.596 1.00 92.94 378 LYS A C 1
ATOM 3063 O O . LYS A 1 378 ? -2.042 6.446 17.426 1.00 92.94 378 LYS A O 1
ATOM 3068 N N . LEU A 1 379 ? -0.610 5.575 15.931 1.00 94.12 379 LEU A N 1
ATOM 3069 C CA . LEU A 1 379 ? -1.030 4.177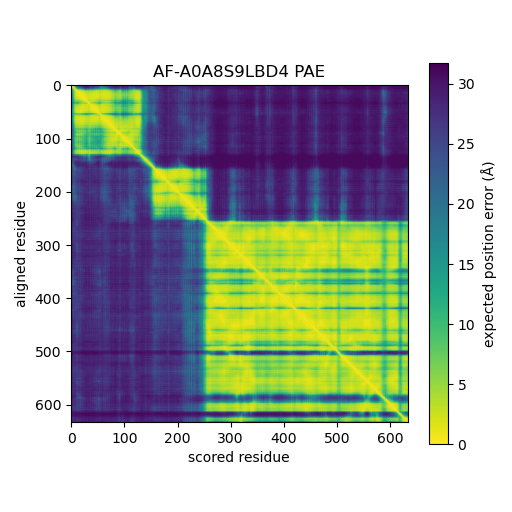 16.090 1.00 94.12 379 LEU A CA 1
ATOM 3070 C C . LEU A 1 379 ? -0.886 3.710 17.546 1.00 94.12 379 LEU A C 1
ATOM 3072 O O . LEU A 1 379 ? -1.778 3.063 18.088 1.00 94.12 379 LEU A O 1
ATOM 3076 N N . ASN A 1 380 ? 0.201 4.099 18.220 1.00 93.00 380 ASN A N 1
ATOM 3077 C CA . ASN A 1 380 ? 0.409 3.751 19.628 1.00 93.00 380 ASN A CA 1
ATOM 3078 C C . ASN A 1 380 ? -0.644 4.383 20.558 1.00 93.00 380 ASN A C 1
ATOM 3080 O O . ASN A 1 380 ? -1.037 3.768 21.545 1.00 93.00 380 ASN A O 1
ATOM 3084 N N . TRP A 1 381 ? -1.128 5.592 20.246 1.00 94.62 381 TRP A N 1
ATOM 3085 C CA . TRP A 1 381 ? -2.198 6.218 21.026 1.00 94.62 381 TRP A CA 1
ATOM 3086 C C . TRP A 1 381 ? -3.517 5.462 20.857 1.00 94.62 381 TRP A C 1
ATOM 3088 O O . TRP A 1 381 ? -4.150 5.148 21.864 1.00 94.62 381 TRP A O 1
ATOM 3098 N N . LEU A 1 382 ? -3.882 5.102 19.619 1.00 96.31 382 LEU A N 1
ATOM 3099 C CA . LEU A 1 382 ? -5.070 4.285 19.344 1.00 96.31 382 LEU A CA 1
ATOM 3100 C C . LEU A 1 382 ? -5.021 2.973 20.133 1.00 96.31 382 LEU A C 1
ATOM 3102 O O . LEU A 1 382 ? -5.941 2.662 20.884 1.00 96.31 382 LEU A O 1
ATOM 3106 N N . LYS A 1 383 ? -3.897 2.253 20.041 1.00 95.44 383 LYS A N 1
ATOM 3107 C CA . LYS A 1 383 ? -3.692 1.000 20.769 1.00 95.44 383 LYS A CA 1
ATOM 3108 C C . LYS A 1 383 ? -3.814 1.206 22.275 1.00 95.44 383 LYS A C 1
ATOM 3110 O O . LYS A 1 383 ? -4.634 0.560 22.915 1.00 95.44 383 LYS A O 1
ATOM 3115 N N . ARG A 1 384 ? -3.028 2.112 22.862 1.00 95.44 384 ARG A N 1
ATOM 3116 C CA . ARG A 1 384 ? -3.018 2.331 24.319 1.00 95.44 384 ARG A CA 1
ATOM 3117 C C . ARG A 1 384 ? -4.393 2.721 24.868 1.00 95.44 384 ARG A C 1
ATOM 3119 O O . ARG A 1 384 ? -4.692 2.401 26.008 1.00 95.44 384 ARG A O 1
ATOM 3126 N N . THR A 1 385 ? -5.199 3.420 24.076 1.00 95.94 385 THR A N 1
ATOM 3127 C CA . THR A 1 385 ? -6.448 4.031 24.542 1.00 95.94 385 THR A CA 1
ATOM 3128 C C . THR A 1 385 ? -7.679 3.153 24.307 1.00 95.94 385 THR A C 1
ATOM 3130 O O . THR A 1 385 ? -8.637 3.263 25.073 1.00 95.94 385 THR A O 1
ATOM 3133 N N . PHE A 1 386 ? -7.663 2.308 23.266 1.00 97.31 386 PHE A N 1
ATOM 3134 C CA . PHE A 1 386 ? -8.853 1.592 22.786 1.00 97.31 386 PHE A CA 1
ATOM 3135 C C . PHE A 1 386 ? -8.673 0.078 22.592 1.00 97.31 386 PHE A C 1
ATOM 3137 O O . PHE A 1 386 ? -9.648 -0.583 22.241 1.00 97.31 386 PHE A O 1
ATOM 3144 N N . SER A 1 387 ? -7.469 -0.479 22.803 1.00 96.62 387 SER A N 1
ATOM 3145 C CA . SER A 1 387 ? -7.194 -1.909 22.532 1.00 96.62 387 SER A CA 1
ATOM 3146 C C . SER A 1 387 ? -7.988 -2.903 23.374 1.00 96.62 387 SER A C 1
ATOM 3148 O O . SER A 1 387 ? -8.113 -4.055 22.965 1.00 96.62 387 SER A O 1
ATOM 3150 N N . GLU A 1 388 ? -8.540 -2.456 24.499 1.00 96.38 388 GLU A N 1
ATOM 3151 C CA . GLU A 1 388 ? -9.436 -3.232 25.348 1.00 96.38 388 GLU A CA 1
ATOM 3152 C C . GLU A 1 388 ? -10.691 -2.391 25.611 1.00 96.38 388 GLU A C 1
ATOM 3154 O O . GLU A 1 388 ? -10.599 -1.222 26.001 1.00 96.38 388 GLU A O 1
ATOM 3159 N N . CYS A 1 389 ? -11.862 -2.956 25.315 1.00 95.56 389 CYS A N 1
ATOM 3160 C CA . CYS A 1 389 ? -13.155 -2.341 25.603 1.00 95.56 389 CYS A CA 1
ATOM 3161 C C . CYS A 1 389 ? -13.641 -2.812 26.988 1.00 95.56 389 CYS A C 1
ATOM 3163 O O . CYS A 1 389 ? -13.508 -4.005 27.262 1.00 95.56 389 CYS A O 1
ATOM 3165 N N . PRO A 1 390 ? -14.171 -1.928 27.858 1.00 94.38 390 PRO A N 1
ATOM 3166 C CA . PRO A 1 390 ? -14.751 -2.343 29.140 1.00 94.38 390 PRO A CA 1
ATOM 3167 C C . PRO A 1 390 ? -15.887 -3.362 28.959 1.00 94.38 390 PRO A C 1
ATOM 3169 O O . PRO A 1 390 ? -16.648 -3.261 27.997 1.00 94.38 390 PRO A O 1
ATOM 3172 N N . GLU A 1 391 ? -16.017 -4.322 29.879 1.00 88.94 391 GLU A N 1
ATOM 3173 C CA . GLU A 1 391 ? -17.023 -5.398 29.787 1.00 88.94 391 GLU A CA 1
ATOM 3174 C C . GLU A 1 391 ? -18.469 -4.874 29.851 1.00 88.94 391 GLU A C 1
ATOM 3176 O O . GLU A 1 391 ? -19.353 -5.408 29.186 1.00 88.94 391 GLU A O 1
ATOM 3181 N N . ASP A 1 392 ? -18.698 -3.790 30.591 1.00 91.25 392 ASP A N 1
ATOM 3182 C CA . ASP A 1 392 ? -19.982 -3.111 30.798 1.00 91.25 392 ASP A CA 1
ATOM 3183 C C . ASP A 1 392 ? -20.148 -1.852 29.921 1.00 91.25 392 ASP A C 1
ATOM 3185 O O . ASP A 1 392 ? -20.979 -0.981 30.192 1.00 91.25 392 ASP A O 1
ATOM 3189 N N . ALA A 1 393 ? -19.350 -1.734 28.854 1.00 94.12 393 ALA A N 1
ATOM 3190 C CA . ALA A 1 393 ? -19.368 -0.577 27.970 1.00 94.12 393 ALA A CA 1
ATOM 3191 C C . ALA A 1 393 ? -20.736 -0.372 27.296 1.00 94.12 393 ALA A C 1
ATOM 3193 O O . ALA A 1 393 ? -21.336 -1.292 26.737 1.00 94.12 393 ALA A O 1
ATOM 3194 N N . SER A 1 394 ? -21.196 0.883 27.257 1.00 96.81 394 SER A N 1
ATOM 3195 C CA . SER A 1 394 ? -22.381 1.252 26.482 1.00 96.81 394 SER A CA 1
ATOM 3196 C C . SER A 1 394 ? -22.162 1.026 24.981 1.00 96.81 394 SER A C 1
ATOM 3198 O O . SER A 1 394 ? -21.029 1.027 24.488 1.00 96.81 394 SER A O 1
ATOM 3200 N N . SER A 1 395 ? -23.257 0.902 24.221 1.00 96.38 395 SER A N 1
ATOM 3201 C CA . SER A 1 395 ? -23.198 0.719 22.762 1.00 96.38 395 SER A CA 1
ATOM 3202 C C . SER A 1 395 ? -22.326 1.778 22.073 1.00 96.38 395 SER A C 1
ATOM 3204 O O . SER A 1 395 ? -21.542 1.451 21.183 1.00 96.38 395 SER A O 1
ATOM 3206 N N . ASP A 1 396 ? -22.388 3.038 22.506 1.00 96.56 396 ASP A N 1
ATOM 3207 C CA . ASP A 1 396 ? -21.598 4.108 21.891 1.00 96.56 396 ASP A CA 1
ATOM 3208 C C . ASP A 1 396 ? -20.102 3.991 22.198 1.00 96.56 396 ASP A C 1
ATOM 3210 O O . ASP A 1 396 ? -19.277 4.221 21.310 1.00 96.56 396 ASP A O 1
ATOM 3214 N N . VAL A 1 397 ? -19.731 3.539 23.401 1.00 97.56 397 VAL A N 1
ATOM 3215 C CA . VAL A 1 397 ? -18.331 3.236 23.740 1.00 97.56 397 VAL A CA 1
ATOM 3216 C C . VAL A 1 397 ? -17.818 2.071 22.888 1.00 97.56 397 VAL A C 1
ATOM 3218 O O . VAL A 1 397 ? -16.731 2.170 22.313 1.00 97.56 397 VAL A O 1
ATOM 3221 N N . VAL A 1 398 ? -18.615 1.012 22.713 1.00 98.25 398 VAL A N 1
ATOM 3222 C CA . VAL A 1 398 ? -18.279 -0.122 21.834 1.00 98.25 398 VAL A CA 1
ATOM 3223 C C . VAL A 1 398 ? -18.038 0.351 20.396 1.00 98.25 398 VAL A C 1
ATOM 3225 O O . VAL A 1 398 ? -17.030 -0.018 19.782 1.00 98.25 398 VAL A O 1
ATOM 3228 N N . LYS A 1 399 ? -18.896 1.230 19.856 1.00 98.50 399 LYS A N 1
ATOM 3229 C CA . LYS A 1 399 ? -18.713 1.814 18.515 1.00 98.50 399 LYS A CA 1
ATOM 3230 C C . LYS A 1 399 ? -17.428 2.643 18.427 1.00 98.50 399 LYS A C 1
ATOM 3232 O O . LYS A 1 399 ? -16.667 2.466 17.478 1.00 98.50 399 LYS A O 1
ATOM 3237 N N . CYS A 1 400 ? -17.140 3.496 19.412 1.00 98.38 400 CYS A N 1
ATOM 3238 C CA . CYS A 1 400 ? -15.905 4.287 19.466 1.00 98.38 400 CYS A CA 1
ATOM 3239 C C . CYS A 1 400 ? -14.646 3.404 19.447 1.00 98.38 400 CYS A C 1
ATOM 3241 O O . CYS A 1 400 ? -13.742 3.625 18.636 1.00 98.38 400 CYS A O 1
ATOM 3243 N N . HIS A 1 401 ? -14.609 2.359 20.280 1.00 98.44 401 HIS A N 1
ATOM 3244 C CA . HIS A 1 401 ? -13.500 1.401 20.304 1.00 98.44 401 HIS A CA 1
ATOM 3245 C C . HIS A 1 401 ? -13.386 0.619 18.986 1.00 98.44 401 HIS A C 1
ATOM 3247 O O . HIS A 1 401 ? -12.281 0.379 18.501 1.00 98.44 401 HIS A O 1
ATOM 3253 N N . THR A 1 402 ? -14.514 0.274 18.360 1.00 98.69 402 THR A N 1
ATOM 3254 C CA . THR A 1 402 ? -14.536 -0.391 17.047 1.00 98.69 402 THR A CA 1
ATOM 3255 C C . THR A 1 402 ? -13.952 0.501 15.951 1.00 98.69 402 THR A C 1
ATOM 3257 O O . THR A 1 402 ? -13.101 0.052 15.185 1.00 98.69 402 THR A O 1
ATOM 3260 N N . ARG A 1 403 ? -14.334 1.786 15.890 1.00 98.69 403 ARG A N 1
ATOM 3261 C CA . ARG A 1 403 ? -13.760 2.746 14.928 1.00 98.69 403 ARG A CA 1
ATOM 3262 C C . ARG A 1 403 ? -12.262 2.936 15.144 1.00 98.69 403 ARG A C 1
ATOM 3264 O O . ARG A 1 403 ? -11.512 2.994 14.171 1.00 98.69 403 ARG A O 1
ATOM 3271 N N . ALA A 1 404 ? -11.813 2.984 16.401 1.00 98.44 404 ALA A N 1
ATOM 3272 C CA . ALA A 1 404 ? -10.391 3.045 16.729 1.00 98.44 404 ALA A CA 1
ATOM 3273 C C . ALA A 1 404 ? -9.634 1.802 16.236 1.00 98.44 404 ALA A C 1
ATOM 3275 O O . ALA A 1 404 ? -8.553 1.944 15.661 1.00 98.44 404 ALA A O 1
ATOM 3276 N N . TYR A 1 405 ? -10.207 0.607 16.419 1.00 98.56 405 TYR A N 1
ATOM 3277 C CA . TYR A 1 405 ? -9.641 -0.639 15.905 1.00 98.56 405 TYR A CA 1
ATOM 3278 C C . TYR A 1 405 ? -9.564 -0.647 14.378 1.00 98.56 405 TYR A C 1
ATOM 3280 O O . TYR A 1 405 ? -8.500 -0.925 13.836 1.00 98.56 405 TYR A O 1
ATOM 3288 N N . LEU A 1 406 ? -10.646 -0.296 13.676 1.00 98.62 406 LEU A N 1
ATOM 3289 C CA . LEU A 1 406 ? -10.669 -0.245 12.210 1.00 98.62 406 LEU A CA 1
ATOM 3290 C C . LEU A 1 406 ? -9.641 0.754 11.667 1.00 98.62 406 LEU A C 1
ATOM 3292 O O . LEU A 1 406 ? -8.870 0.418 10.769 1.00 98.62 406 LEU A O 1
ATOM 3296 N N . LEU A 1 407 ? -9.565 1.951 12.260 1.00 98.00 407 LEU A N 1
ATOM 3297 C CA . LEU A 1 407 ? -8.579 2.968 11.896 1.00 98.00 407 LEU A CA 1
ATOM 3298 C C . LEU A 1 407 ? -7.141 2.479 12.139 1.00 98.00 407 LEU A C 1
ATOM 3300 O O . LEU A 1 407 ? -6.261 2.703 11.305 1.00 98.00 407 LEU A O 1
ATOM 3304 N N . TYR A 1 408 ? -6.899 1.789 13.257 1.00 97.38 408 TYR A N 1
ATOM 3305 C CA . TYR A 1 408 ? -5.609 1.165 13.538 1.00 97.38 408 TYR A CA 1
ATOM 3306 C C . TYR A 1 408 ? -5.281 0.070 12.517 1.00 97.38 408 TYR A C 1
ATOM 3308 O O . TYR A 1 408 ? -4.187 0.070 11.952 1.00 97.38 408 TYR A O 1
ATOM 3316 N N . LEU A 1 409 ? -6.229 -0.832 12.250 1.00 97.62 409 LEU A N 1
ATOM 3317 C CA . LEU A 1 409 ? -6.086 -1.956 11.332 1.00 97.62 409 LEU A CA 1
ATOM 3318 C C . LEU A 1 409 ? -5.663 -1.455 9.954 1.00 97.62 409 LEU A C 1
ATOM 3320 O O . LEU A 1 409 ? -4.573 -1.811 9.506 1.00 97.62 409 LEU A O 1
ATOM 3324 N N . ILE A 1 410 ? -6.433 -0.556 9.330 1.00 96.75 410 ILE A N 1
ATOM 3325 C CA . ILE A 1 410 ? -6.091 -0.027 8.000 1.00 96.75 410 ILE A CA 1
ATOM 3326 C C . ILE A 1 410 ? -4.787 0.779 8.017 1.00 96.75 410 ILE A C 1
ATOM 3328 O O . ILE A 1 410 ? -3.993 0.686 7.085 1.00 96.75 410 ILE A O 1
ATOM 3332 N N . GLY A 1 411 ? -4.530 1.537 9.088 1.00 95.31 411 GLY A N 1
ATOM 3333 C CA . GLY A 1 411 ? -3.349 2.388 9.220 1.00 95.31 411 GLY A CA 1
ATOM 3334 C C . GLY A 1 411 ? -2.047 1.623 9.426 1.00 95.31 411 GLY A C 1
ATOM 3335 O O . GLY A 1 411 ? -0.990 2.084 9.009 1.00 95.31 411 GLY A O 1
ATOM 3336 N N . SER A 1 412 ? -2.117 0.453 10.058 1.00 94.06 412 SER A N 1
ATOM 3337 C CA . SER A 1 412 ? -0.971 -0.435 10.271 1.00 94.06 412 SER A CA 1
ATOM 3338 C C . SER A 1 412 ? -0.726 -1.418 9.122 1.00 94.06 412 SER A C 1
ATOM 3340 O O . SER A 1 412 ? 0.339 -2.033 9.089 1.00 94.06 412 SER A O 1
ATOM 3342 N N . THR A 1 413 ? -1.691 -1.561 8.204 1.00 94.50 413 THR A N 1
ATOM 3343 C CA . THR A 1 413 ? -1.678 -2.548 7.114 1.00 94.50 413 THR A CA 1
ATOM 3344 C C . THR A 1 413 ? -1.788 -1.867 5.744 1.00 94.50 413 THR A C 1
ATOM 3346 O O . THR A 1 413 ? -0.802 -1.357 5.219 1.00 94.50 413 THR A O 1
ATOM 3349 N N . ILE A 1 414 ? -2.988 -1.801 5.163 1.00 94.19 414 ILE A N 1
ATOM 3350 C CA . ILE A 1 414 ? -3.233 -1.392 3.777 1.00 94.19 414 ILE A CA 1
ATOM 3351 C C . ILE A 1 414 ? -2.873 0.066 3.474 1.00 94.19 414 ILE A C 1
ATOM 3353 O O . ILE A 1 414 ? -2.512 0.383 2.342 1.00 94.19 414 ILE A O 1
ATOM 3357 N N . PHE A 1 415 ? -2.902 0.941 4.480 1.00 94.44 415 PHE A N 1
ATOM 3358 C CA . PHE A 1 415 ? -2.543 2.357 4.372 1.00 94.44 415 PHE A CA 1
ATOM 3359 C C . PHE A 1 415 ? -1.335 2.733 5.232 1.00 94.44 415 PHE A C 1
ATOM 3361 O O . PHE A 1 415 ? -1.183 3.905 5.588 1.00 94.44 415 PHE A O 1
ATOM 3368 N N . ALA A 1 416 ? -0.473 1.760 5.547 1.00 91.12 416 ALA A N 1
ATOM 3369 C CA . ALA A 1 416 ? 0.794 2.017 6.215 1.00 91.12 416 ALA A CA 1
ATOM 3370 C C . ALA A 1 416 ? 1.648 3.018 5.423 1.00 91.12 416 ALA A C 1
ATOM 3372 O O . ALA A 1 416 ? 1.710 3.003 4.190 1.00 91.12 416 ALA A O 1
ATOM 3373 N N . THR A 1 417 ? 2.321 3.900 6.150 1.00 87.19 417 THR A N 1
ATOM 3374 C CA . THR A 1 417 ? 3.120 5.010 5.621 1.00 87.19 417 THR A CA 1
ATOM 3375 C C . THR A 1 417 ? 4.579 4.880 6.044 1.00 87.19 417 THR A C 1
ATOM 3377 O O . THR A 1 417 ? 4.915 4.152 6.971 1.00 87.19 417 THR A O 1
ATOM 3380 N N . THR A 1 418 ? 5.475 5.619 5.391 1.00 77.62 418 THR A N 1
ATOM 3381 C CA . THR A 1 418 ? 6.924 5.517 5.633 1.00 77.62 418 THR A CA 1
ATOM 3382 C C . THR A 1 418 ? 7.396 6.070 6.982 1.00 77.62 418 THR A C 1
ATOM 3384 O O . THR A 1 418 ? 8.471 5.691 7.442 1.00 77.62 418 THR A O 1
ATOM 3387 N N . ASP A 1 419 ? 6.625 6.950 7.624 1.00 72.56 419 ASP A N 1
ATOM 3388 C CA . ASP A 1 419 ? 6.883 7.430 8.992 1.00 72.56 419 ASP A CA 1
ATOM 3389 C C . ASP A 1 419 ? 6.434 6.436 10.075 1.00 72.56 419 ASP A C 1
ATOM 3391 O O . ASP A 1 419 ? 6.886 6.525 11.215 1.00 72.56 419 ASP A O 1
ATOM 3395 N N . GLY A 1 420 ? 5.580 5.483 9.704 1.00 69.56 420 GLY A N 1
ATOM 3396 C CA . GLY A 1 420 ? 5.268 4.256 10.426 1.00 69.56 420 GLY A CA 1
ATOM 3397 C C . GLY A 1 420 ? 4.531 4.369 11.760 1.00 69.56 420 GLY A C 1
ATOM 3398 O O . GLY A 1 420 ? 4.053 3.371 12.292 1.00 69.56 420 GLY A O 1
ATOM 3399 N N . ASP A 1 421 ? 4.392 5.566 12.326 1.00 84.25 421 ASP A N 1
ATOM 3400 C CA . ASP A 1 421 ? 3.809 5.744 13.657 1.00 84.25 421 ASP A CA 1
ATOM 3401 C C . ASP A 1 421 ? 2.389 6.320 13.647 1.00 84.25 421 ASP A C 1
ATOM 3403 O O . ASP A 1 421 ? 1.789 6.436 14.719 1.00 84.25 421 ASP A O 1
ATOM 3407 N N . LYS A 1 422 ? 1.832 6.673 12.477 1.00 89.94 422 LYS A N 1
ATOM 3408 C CA . LYS A 1 422 ? 0.591 7.459 12.363 1.00 89.94 422 LYS A CA 1
ATOM 3409 C C . LYS A 1 422 ? -0.321 7.062 11.206 1.00 89.94 422 LYS A C 1
ATOM 3411 O O . LYS A 1 422 ? 0.134 6.800 10.098 1.00 89.94 422 LYS A O 1
ATOM 3416 N N . VAL A 1 423 ? -1.626 7.217 11.416 1.00 93.31 423 VAL A N 1
ATOM 3417 C CA . VAL A 1 423 ? -2.687 7.028 10.413 1.00 93.31 423 VAL A CA 1
ATOM 3418 C C . VAL A 1 423 ? -3.501 8.308 10.232 1.00 93.31 423 VAL A C 1
ATOM 3420 O O . VAL A 1 423 ? -3.708 9.054 11.184 1.00 93.31 423 VAL A O 1
ATOM 3423 N N . SER A 1 424 ? -3.936 8.601 9.004 1.00 93.06 424 SER A N 1
ATOM 3424 C CA . SER A 1 424 ? -4.749 9.793 8.731 1.00 93.06 424 SER A CA 1
ATOM 3425 C C . SER A 1 424 ? -6.166 9.655 9.267 1.00 93.06 424 SER A C 1
ATOM 3427 O O . SER A 1 424 ? -6.832 8.654 9.021 1.00 93.06 424 SER A O 1
ATOM 3429 N N . VAL A 1 425 ? -6.645 10.699 9.946 1.00 94.00 425 VAL A N 1
ATOM 3430 C CA . VAL A 1 425 ? -8.008 10.739 10.493 1.00 94.00 425 VAL A CA 1
ATOM 3431 C C . VAL A 1 425 ? -9.077 10.865 9.403 1.00 94.00 425 VAL A C 1
ATOM 3433 O O . VAL A 1 425 ? -10.252 10.682 9.691 1.00 94.00 425 VAL A O 1
ATOM 3436 N N . LYS A 1 426 ? -8.693 11.118 8.142 1.00 93.50 426 LYS A N 1
ATOM 3437 C CA . LYS A 1 426 ? -9.623 11.223 7.005 1.00 93.50 426 LYS A CA 1
ATOM 3438 C C . LYS A 1 426 ? -10.443 9.954 6.752 1.00 93.50 426 LYS A C 1
ATOM 3440 O O . LYS A 1 426 ? -11.507 10.032 6.153 1.00 93.50 426 LYS A O 1
ATOM 3445 N N . TYR A 1 427 ? -9.955 8.796 7.201 1.00 95.94 427 TYR A N 1
ATOM 3446 C CA . TYR A 1 427 ? -10.684 7.530 7.096 1.00 95.94 427 TYR A CA 1
ATOM 3447 C C . TYR A 1 427 ? -11.742 7.365 8.192 1.00 95.94 427 TYR A C 1
ATOM 3449 O O . TYR A 1 427 ? -12.655 6.565 8.043 1.00 95.94 427 TYR A O 1
ATOM 3457 N N . LEU A 1 428 ? -11.643 8.116 9.292 1.00 96.19 428 LEU A N 1
ATOM 3458 C CA . LEU A 1 428 ? -12.519 7.956 10.447 1.00 96.19 428 LEU A CA 1
ATOM 3459 C C . LEU A 1 428 ? -14.003 8.265 10.141 1.00 96.19 428 LEU A C 1
ATOM 3461 O O . LEU A 1 428 ? -14.840 7.462 10.553 1.00 96.19 428 LEU A O 1
ATOM 3465 N N . PRO A 1 429 ? -14.353 9.313 9.359 1.00 96.19 429 PRO A N 1
ATOM 3466 C CA . PRO A 1 429 ? -15.726 9.520 8.884 1.00 96.19 429 PRO A CA 1
ATOM 3467 C C . PRO A 1 429 ? -16.294 8.346 8.077 1.00 96.19 429 PRO A C 1
ATOM 3469 O O . PRO A 1 429 ? -17.500 8.122 8.082 1.00 96.19 429 PRO A O 1
ATOM 3472 N N . LEU A 1 430 ? -15.444 7.570 7.397 1.00 97.56 430 LEU A N 1
ATOM 3473 C CA . LEU A 1 430 ? -15.892 6.412 6.615 1.00 97.56 430 LEU A CA 1
ATOM 3474 C C . LEU A 1 430 ? -16.329 5.242 7.504 1.00 97.56 430 LEU A C 1
ATOM 3476 O O . LEU A 1 430 ? -17.034 4.364 7.025 1.00 97.56 430 LEU A O 1
ATOM 3480 N N . PHE A 1 431 ? -15.949 5.256 8.786 1.00 98.12 431 PHE A N 1
ATOM 3481 C CA . PHE A 1 431 ? -16.375 4.298 9.808 1.00 98.12 431 PHE A CA 1
ATOM 3482 C C . PHE A 1 431 ? -17.473 4.845 10.728 1.00 98.12 431 PHE A C 1
ATOM 3484 O O . PHE A 1 431 ? -17.775 4.242 11.758 1.00 98.12 431 PHE A O 1
ATOM 3491 N N . GLU A 1 432 ? -18.056 6.003 10.412 1.00 96.56 432 GLU A N 1
ATOM 3492 C CA . GLU A 1 432 ? -19.151 6.566 11.205 1.00 96.56 432 GLU A CA 1
ATOM 3493 C C . GLU A 1 432 ? -20.367 5.624 11.207 1.00 96.56 432 GLU A C 1
ATOM 3495 O O . GLU A 1 432 ? -20.878 5.290 12.279 1.00 96.56 432 GLU A O 1
ATOM 3500 N N . ASP A 1 433 ? -20.723 5.113 10.027 1.00 97.88 433 ASP A N 1
ATOM 3501 C CA . ASP A 1 433 ? -21.720 4.067 9.795 1.00 97.88 433 ASP A CA 1
ATOM 3502 C C . ASP A 1 433 ? -21.010 2.796 9.299 1.00 97.88 433 ASP A C 1
ATOM 3504 O O . ASP A 1 433 ? -20.388 2.800 8.235 1.00 97.88 433 ASP A O 1
ATOM 3508 N N . PHE A 1 434 ? -21.085 1.711 10.074 1.00 98.56 434 PHE A N 1
ATOM 3509 C CA . PHE A 1 434 ? -20.398 0.455 9.758 1.00 98.56 434 PHE A CA 1
ATOM 3510 C C . PHE A 1 434 ? -21.012 -0.275 8.557 1.00 98.56 434 PHE A C 1
ATOM 3512 O O . PHE A 1 434 ? -20.275 -0.865 7.777 1.00 98.56 434 PHE A O 1
ATOM 3519 N N . ASP A 1 435 ? -22.330 -0.209 8.362 1.00 98.19 435 ASP A N 1
ATOM 3520 C CA . ASP A 1 435 ? -23.002 -0.844 7.223 1.00 98.19 435 ASP A CA 1
ATOM 3521 C C . ASP A 1 435 ? -22.688 -0.088 5.917 1.00 98.19 435 ASP A C 1
ATOM 3523 O O . ASP A 1 435 ? -22.523 -0.682 4.850 1.00 98.19 435 ASP A O 1
ATOM 3527 N N . ARG A 1 436 ? -22.537 1.242 5.978 1.00 97.81 436 ARG A N 1
ATOM 3528 C CA . ARG A 1 436 ? -21.990 2.033 4.865 1.00 97.81 436 ARG A CA 1
ATOM 3529 C C . ARG A 1 436 ? -20.502 1.767 4.655 1.00 97.81 436 ARG A C 1
ATOM 3531 O O . ARG A 1 436 ? -20.077 1.678 3.507 1.00 97.81 436 ARG A O 1
ATOM 3538 N N . ALA A 1 437 ? -19.723 1.603 5.724 1.00 98.31 437 ALA A N 1
ATOM 3539 C CA . ALA A 1 437 ? -18.306 1.270 5.614 1.00 98.31 437 ALA A CA 1
ATOM 3540 C C . ALA A 1 437 ? -18.091 -0.023 4.807 1.00 98.31 437 ALA A C 1
ATOM 3542 O O . ALA A 1 437 ? -17.193 -0.067 3.972 1.00 98.31 437 ALA A O 1
ATOM 3543 N N . GLY A 1 438 ? -18.948 -1.032 4.992 1.00 97.62 438 GLY A N 1
ATOM 3544 C CA . GLY A 1 438 ? -18.901 -2.300 4.255 1.00 97.62 438 GLY A CA 1
ATOM 3545 C C . GLY A 1 438 ? -19.332 -2.248 2.787 1.00 97.62 438 GLY A C 1
ATOM 3546 O O . GLY A 1 438 ? -19.328 -3.293 2.139 1.00 97.62 438 GLY A O 1
ATOM 3547 N N . ARG A 1 439 ? -19.720 -1.074 2.268 1.00 97.56 439 ARG A N 1
ATOM 3548 C CA . ARG A 1 439 ? -20.050 -0.851 0.848 1.00 97.56 439 ARG A CA 1
ATOM 3549 C C . ARG A 1 439 ? -18.914 -0.216 0.048 1.00 97.56 439 ARG A C 1
ATOM 3551 O O . ARG A 1 439 ? -19.041 -0.073 -1.167 1.00 97.56 439 ARG A O 1
ATOM 3558 N N . TYR A 1 440 ? -17.831 0.197 0.707 1.00 98.31 440 TYR A N 1
ATOM 3559 C CA . TYR A 1 440 ? -16.669 0.734 0.011 1.00 98.31 440 TYR A CA 1
ATOM 3560 C C . TYR A 1 440 ? -15.775 -0.383 -0.525 1.00 98.31 440 TYR A C 1
ATOM 3562 O O . TYR A 1 440 ? -15.489 -1.367 0.161 1.00 98.31 440 TYR A O 1
ATOM 3570 N N . ALA A 1 441 ? -15.206 -0.150 -1.705 1.00 97.81 441 ALA A N 1
ATOM 3571 C CA . ALA A 1 441 ? -14.198 -1.002 -2.321 1.00 97.81 441 ALA A CA 1
ATOM 3572 C C . ALA A 1 441 ? -12.824 -0.857 -1.625 1.00 97.81 441 ALA A C 1
ATOM 3574 O O . ALA A 1 441 ? -11.834 -0.425 -2.223 1.00 97.81 441 ALA A O 1
ATOM 3575 N N . TRP A 1 442 ? -12.741 -1.212 -0.337 1.00 98.38 442 TRP A N 1
ATOM 3576 C CA . TRP A 1 442 ? -11.516 -1.129 0.473 1.00 98.38 442 TRP A CA 1
ATOM 3577 C C . TRP A 1 442 ? -10.339 -1.889 -0.137 1.00 98.38 442 TRP A C 1
ATOM 3579 O O . TRP A 1 442 ? -9.193 -1.462 -0.002 1.00 98.38 442 TRP A O 1
ATOM 3589 N N . GLY A 1 443 ? -10.613 -2.990 -0.836 1.00 98.06 443 GLY A N 1
ATOM 3590 C CA . GLY A 1 443 ? -9.620 -3.748 -1.581 1.00 98.06 443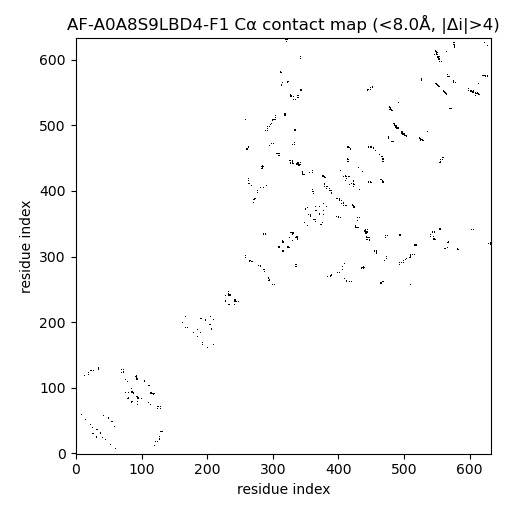 GLY A CA 1
ATOM 3591 C C . GLY A 1 443 ? -9.046 -2.961 -2.761 1.00 98.06 443 GLY A C 1
ATOM 3592 O O . GLY A 1 443 ? -7.828 -2.850 -2.894 1.00 98.06 443 GLY A O 1
ATOM 3593 N N . ALA A 1 444 ? -9.896 -2.327 -3.570 1.00 98.00 444 ALA A N 1
ATOM 3594 C CA . ALA A 1 444 ? -9.436 -1.467 -4.662 1.00 98.00 444 ALA A CA 1
ATOM 3595 C C . ALA A 1 444 ? -8.617 -0.277 -4.136 1.00 98.00 444 ALA A C 1
ATOM 3597 O O . ALA A 1 444 ? -7.576 0.074 -4.695 1.00 98.00 444 ALA A O 1
ATOM 3598 N N . ALA A 1 445 ? -9.027 0.291 -2.999 1.00 98.19 445 ALA A N 1
ATOM 3599 C CA . ALA A 1 445 ? -8.290 1.359 -2.337 1.00 98.19 445 ALA A CA 1
ATOM 3600 C C . ALA A 1 445 ? -6.923 0.904 -1.795 1.00 98.19 445 ALA A C 1
ATOM 3602 O O . ALA A 1 445 ? -5.929 1.629 -1.926 1.00 98.19 445 ALA A O 1
ATOM 3603 N N . ALA A 1 446 ? -6.851 -0.300 -1.217 1.00 98.19 446 ALA A N 1
ATOM 3604 C CA . ALA A 1 446 ? -5.599 -0.922 -0.793 1.00 98.19 446 ALA A CA 1
ATOM 3605 C C . ALA A 1 446 ? -4.649 -1.115 -1.984 1.00 98.19 446 ALA A C 1
ATOM 3607 O O . ALA A 1 446 ? -3.463 -0.788 -1.883 1.00 98.19 446 ALA A O 1
ATOM 3608 N N . LEU A 1 447 ? -5.177 -1.560 -3.128 1.00 98.25 447 LEU A N 1
ATOM 3609 C CA . LEU A 1 447 ? -4.401 -1.744 -4.350 1.00 98.25 447 LEU A CA 1
ATOM 3610 C C . LEU A 1 447 ? -3.891 -0.417 -4.921 1.00 98.25 447 LEU A C 1
ATOM 3612 O O . LEU A 1 447 ? -2.705 -0.310 -5.225 1.00 98.25 447 LEU A O 1
ATOM 3616 N N . ALA A 1 448 ? -4.729 0.625 -4.965 1.00 97.25 448 ALA A N 1
ATOM 3617 C CA . ALA A 1 448 ? -4.311 1.973 -5.363 1.00 97.25 448 ALA A CA 1
ATOM 3618 C C . ALA A 1 448 ? -3.150 2.488 -4.493 1.00 97.25 448 ALA A C 1
ATOM 3620 O O . ALA A 1 448 ? -2.172 3.058 -4.987 1.00 97.25 448 ALA A O 1
ATOM 3621 N N . CYS A 1 449 ? -3.236 2.267 -3.177 1.00 96.62 449 CYS A N 1
ATOM 3622 C CA . CYS A 1 449 ? -2.177 2.639 -2.244 1.00 96.62 449 CYS A CA 1
ATOM 3623 C C . CYS A 1 449 ? -0.889 1.847 -2.482 1.00 96.62 449 CYS A C 1
ATOM 3625 O O . CYS A 1 449 ? 0.189 2.446 -2.485 1.00 96.62 449 CYS A O 1
ATOM 3627 N N . LEU A 1 450 ? -0.995 0.536 -2.707 1.00 97.81 450 LEU A N 1
ATOM 3628 C CA . LEU A 1 450 ? 0.151 -0.330 -2.962 1.00 97.81 450 LEU A CA 1
ATOM 3629 C C . LEU A 1 450 ? 0.828 -0.003 -4.299 1.00 97.81 450 LEU A C 1
ATOM 3631 O O . LEU A 1 450 ? 2.045 0.150 -4.326 1.00 97.81 450 LEU A O 1
ATOM 3635 N N . TYR A 1 451 ? 0.073 0.207 -5.379 1.00 97.00 451 TYR A N 1
ATOM 3636 C CA . TYR A 1 451 ? 0.609 0.632 -6.680 1.00 97.00 451 TYR A CA 1
ATOM 3637 C C . TYR A 1 451 ? 1.365 1.958 -6.576 1.00 97.00 451 TYR A C 1
ATOM 3639 O O . TYR A 1 451 ? 2.487 2.085 -7.071 1.00 97.00 451 TYR A O 1
ATOM 3647 N N . ARG A 1 452 ? 0.800 2.944 -5.863 1.00 94.00 452 ARG A N 1
ATOM 3648 C CA . ARG A 1 452 ? 1.491 4.213 -5.590 1.00 94.00 452 ARG A CA 1
ATOM 3649 C C . ARG A 1 452 ? 2.773 3.990 -4.787 1.00 94.00 452 ARG A C 1
ATOM 3651 O O . ARG A 1 452 ? 3.789 4.620 -5.086 1.00 94.00 452 ARG A O 1
ATOM 3658 N N . ALA A 1 453 ? 2.737 3.126 -3.773 1.00 95.06 453 ALA A N 1
ATOM 3659 C CA . ALA A 1 453 ? 3.897 2.829 -2.941 1.00 95.06 453 ALA A CA 1
ATOM 3660 C C . ALA A 1 453 ? 5.005 2.119 -3.730 1.00 95.06 453 ALA A C 1
ATOM 3662 O O . ALA A 1 453 ? 6.150 2.554 -3.653 1.00 95.06 453 ALA A O 1
ATOM 3663 N N . LEU A 1 454 ? 4.668 1.119 -4.549 1.00 95.81 454 LEU A N 1
ATOM 3664 C CA . LEU A 1 454 ? 5.577 0.443 -5.479 1.00 95.81 454 LEU A CA 1
ATOM 3665 C C . LEU A 1 454 ? 6.159 1.424 -6.502 1.00 95.81 454 LEU A C 1
ATOM 3667 O O . LEU A 1 454 ? 7.367 1.456 -6.719 1.00 95.81 454 LEU A O 1
ATOM 3671 N N . GLY A 1 455 ? 5.324 2.291 -7.079 1.00 89.44 455 GLY A N 1
ATOM 3672 C CA . GLY A 1 455 ? 5.751 3.301 -8.045 1.00 89.44 455 GLY A CA 1
ATOM 3673 C C . GLY A 1 455 ? 6.727 4.317 -7.456 1.00 89.44 455 GLY A C 1
ATOM 3674 O O . GLY A 1 455 ? 7.698 4.681 -8.118 1.00 89.44 455 GLY A O 1
ATOM 3675 N N . ASN A 1 456 ? 6.504 4.753 -6.215 1.00 87.75 456 ASN A N 1
ATOM 3676 C CA . ASN A 1 456 ? 7.440 5.613 -5.493 1.00 87.75 456 ASN A CA 1
ATOM 3677 C C . ASN A 1 456 ? 8.712 4.844 -5.140 1.00 87.75 456 ASN A C 1
ATOM 3679 O O . ASN A 1 456 ? 9.812 5.302 -5.441 1.00 87.75 456 ASN A O 1
ATOM 3683 N N . ALA A 1 457 ? 8.560 3.659 -4.552 1.00 89.88 457 ALA A N 1
ATOM 3684 C CA . ALA A 1 457 ? 9.664 2.817 -4.145 1.00 89.88 457 ALA A CA 1
ATOM 3685 C C . ALA A 1 457 ? 10.466 2.289 -5.336 1.00 89.88 457 ALA A C 1
ATOM 3687 O O . ALA A 1 457 ? 11.593 1.903 -5.124 1.00 89.88 457 ALA A O 1
ATOM 3688 N N . SER A 1 458 ? 10.009 2.299 -6.586 1.00 84.62 458 SER A N 1
ATOM 3689 C CA . SER A 1 458 ? 10.871 1.912 -7.717 1.00 84.62 458 SER A CA 1
ATOM 3690 C C . SER A 1 458 ? 11.921 2.977 -8.079 1.00 84.62 458 SER A C 1
ATOM 3692 O O . SER A 1 458 ? 12.841 2.715 -8.851 1.00 84.62 458 SER A O 1
ATOM 3694 N N . LEU A 1 459 ? 11.834 4.192 -7.516 1.00 78.56 459 LEU A N 1
ATOM 3695 C CA . LEU A 1 459 ? 12.867 5.220 -7.674 1.00 78.56 459 LEU A CA 1
ATOM 3696 C C . LEU A 1 459 ? 14.163 4.831 -6.951 1.00 78.56 459 LEU A C 1
ATOM 3698 O O . LEU A 1 459 ? 14.151 4.559 -5.751 1.00 78.56 459 LEU A O 1
ATOM 3702 N N . LYS A 1 460 ? 15.302 4.962 -7.646 1.00 70.56 460 LYS A N 1
ATOM 3703 C CA . LYS A 1 460 ? 16.648 4.718 -7.087 1.00 70.56 460 LYS A CA 1
ATOM 3704 C C . LYS A 1 460 ? 16.955 5.525 -5.817 1.00 70.56 460 LYS A C 1
ATOM 3706 O O . LYS A 1 460 ? 17.730 5.076 -4.987 1.00 70.56 460 LYS A O 1
ATOM 3711 N N . SER A 1 461 ? 16.344 6.700 -5.647 1.00 72.56 461 SER A N 1
ATOM 3712 C CA . SER A 1 461 ? 16.545 7.556 -4.469 1.00 72.56 461 SER A CA 1
ATOM 3713 C C . SER A 1 461 ? 15.821 7.078 -3.207 1.00 72.56 461 SER A C 1
ATOM 3715 O O . SER A 1 461 ? 16.043 7.639 -2.135 1.00 72.56 461 SER A O 1
ATOM 3717 N N . GLN A 1 462 ? 14.927 6.091 -3.310 1.00 80.25 462 GLN A N 1
ATOM 3718 C CA . GLN A 1 462 ? 14.110 5.645 -2.185 1.00 80.25 462 GLN A CA 1
ATOM 3719 C C . GLN A 1 462 ? 14.753 4.473 -1.448 1.00 80.25 462 GLN A C 1
ATOM 3721 O O . GLN A 1 462 ? 15.163 3.487 -2.059 1.00 80.25 462 GLN A O 1
ATOM 3726 N N . SER A 1 463 ? 14.755 4.565 -0.118 1.00 84.12 463 SER A N 1
ATOM 3727 C CA . SER A 1 463 ? 15.273 3.551 0.812 1.00 84.12 463 SER A CA 1
ATOM 3728 C C . SER A 1 463 ? 14.189 2.895 1.679 1.00 84.12 463 SER A C 1
ATOM 3730 O O . SER A 1 463 ? 14.492 2.072 2.541 1.00 84.12 463 SER A O 1
ATOM 3732 N N . ASN A 1 464 ? 12.916 3.240 1.463 1.00 88.25 464 ASN A N 1
ATOM 3733 C CA . ASN A 1 464 ? 11.783 2.686 2.204 1.00 88.25 464 ASN A CA 1
ATOM 3734 C C . ASN A 1 464 ? 10.639 2.334 1.248 1.00 88.25 464 ASN A C 1
ATOM 3736 O O . ASN A 1 464 ? 10.473 2.977 0.210 1.00 88.25 464 ASN A O 1
ATOM 3740 N N . ILE A 1 465 ? 9.816 1.370 1.652 1.00 93.44 465 ILE A N 1
ATOM 3741 C CA . ILE A 1 465 ? 8.526 1.060 1.032 1.00 93.44 465 ILE A CA 1
ATOM 3742 C C . ILE A 1 465 ? 7.473 0.850 2.124 1.00 93.44 465 ILE A C 1
ATOM 3744 O O . ILE A 1 465 ? 7.791 0.396 3.221 1.00 93.44 465 ILE A O 1
ATOM 3748 N N . CYS A 1 466 ? 6.229 1.220 1.834 1.00 92.25 466 CYS A N 1
ATOM 3749 C CA . CYS A 1 466 ? 5.082 1.104 2.731 1.00 92.25 466 CYS A CA 1
ATOM 3750 C C . CYS A 1 466 ? 3.847 0.586 1.968 1.00 92.25 466 CYS A C 1
ATOM 3752 O O . CYS A 1 466 ? 3.955 0.213 0.800 1.00 92.25 466 CYS A O 1
ATOM 3754 N N . GLY A 1 467 ? 2.677 0.590 2.607 1.00 91.75 467 GLY A N 1
ATOM 3755 C CA . GLY A 1 467 ? 1.440 0.014 2.071 1.00 91.75 467 GLY A CA 1
ATOM 3756 C C . GLY A 1 467 ? 1.264 -1.451 2.477 1.00 91.75 467 GLY A C 1
ATOM 3757 O O . GLY A 1 467 ? 1.929 -1.924 3.395 1.00 91.75 467 GLY A O 1
ATOM 3758 N N . CYS A 1 468 ? 0.367 -2.175 1.800 1.00 95.25 468 CYS A N 1
ATOM 3759 C CA . CYS A 1 468 ? 0.106 -3.585 2.103 1.00 95.25 468 CYS A CA 1
ATOM 3760 C C . CYS A 1 468 ? 1.219 -4.501 1.561 1.00 95.25 468 CYS A C 1
ATOM 3762 O O . CYS A 1 468 ? 1.081 -5.104 0.496 1.00 95.25 468 CYS A O 1
ATOM 3764 N N . LEU A 1 469 ? 2.339 -4.608 2.275 1.00 96.00 469 LEU A N 1
ATOM 3765 C CA . LEU A 1 469 ? 3.470 -5.449 1.865 1.00 96.00 469 LEU A CA 1
ATOM 3766 C C . LEU A 1 469 ? 3.177 -6.935 2.076 1.00 96.00 469 LEU A C 1
ATOM 3768 O O . LEU A 1 469 ? 3.661 -7.767 1.312 1.00 96.00 469 LEU A O 1
ATOM 3772 N N . THR A 1 470 ? 2.307 -7.258 3.031 1.00 95.00 470 THR A N 1
ATOM 3773 C CA . THR A 1 470 ? 1.689 -8.576 3.181 1.00 95.00 470 THR A CA 1
ATOM 3774 C C . THR A 1 470 ? 1.064 -9.060 1.868 1.00 95.00 470 THR A C 1
ATOM 3776 O O . THR A 1 470 ? 1.299 -10.201 1.471 1.00 95.00 470 THR A O 1
ATOM 3779 N N . LEU A 1 471 ? 0.321 -8.198 1.158 1.00 97.69 471 LEU A N 1
ATOM 3780 C CA . LEU A 1 471 ? -0.274 -8.538 -0.138 1.00 97.69 471 LEU A CA 1
ATOM 3781 C C . LEU A 1 471 ? 0.796 -8.780 -1.203 1.00 97.69 471 LEU A C 1
ATOM 3783 O O . LEU A 1 471 ? 0.744 -9.806 -1.871 1.00 97.69 471 LEU A O 1
ATOM 3787 N N . LEU A 1 472 ? 1.777 -7.880 -1.327 1.00 97.75 472 LEU A N 1
ATOM 3788 C CA . LEU A 1 472 ? 2.887 -8.022 -2.278 1.00 97.75 472 LEU A CA 1
ATOM 3789 C C . LEU A 1 472 ? 3.642 -9.342 -2.085 1.00 97.75 472 LEU A C 1
ATOM 3791 O O . LEU A 1 472 ? 3.890 -10.079 -3.036 1.00 97.75 472 LEU A O 1
ATOM 3795 N N . GLN A 1 473 ? 3.985 -9.650 -0.840 1.00 95.31 473 GLN A N 1
ATOM 3796 C CA . GLN A 1 473 ? 4.713 -10.859 -0.497 1.00 95.31 473 GLN A CA 1
ATOM 3797 C C . GLN A 1 473 ? 3.873 -12.117 -0.751 1.00 95.31 473 GLN A C 1
ATOM 3799 O O . GLN A 1 473 ? 4.349 -13.065 -1.374 1.00 95.31 473 GLN A O 1
ATOM 3804 N N . CYS A 1 474 ? 2.616 -12.139 -0.306 1.00 95.62 474 CYS A N 1
ATOM 3805 C CA . CYS A 1 474 ? 1.749 -13.294 -0.524 1.00 95.62 474 CYS A CA 1
ATOM 3806 C C . CYS A 1 474 ? 1.471 -13.513 -2.015 1.00 95.62 474 CYS A C 1
ATOM 3808 O O . CYS A 1 474 ? 1.498 -14.655 -2.463 1.00 95.62 474 CYS A O 1
ATOM 3810 N N . TRP A 1 475 ? 1.268 -12.439 -2.787 1.00 97.00 475 TRP A N 1
ATOM 3811 C CA . TRP A 1 475 ? 1.187 -12.499 -4.246 1.00 97.00 475 TRP A CA 1
ATOM 3812 C C . TRP A 1 475 ? 2.413 -13.205 -4.833 1.00 97.00 475 TRP A C 1
ATOM 3814 O O . TRP A 1 475 ? 2.250 -14.170 -5.581 1.00 97.00 475 TRP A O 1
ATOM 3824 N N . SER A 1 476 ? 3.627 -12.820 -4.414 1.00 96.12 476 SER A N 1
ATOM 3825 C CA . SER A 1 476 ? 4.835 -13.491 -4.902 1.00 96.12 476 SER A CA 1
ATOM 3826 C C . SER A 1 476 ? 4.885 -14.964 -4.513 1.00 96.12 476 SER A C 1
ATOM 3828 O O . SER A 1 476 ? 5.288 -15.767 -5.332 1.00 96.12 476 SER A O 1
ATOM 3830 N N . TYR A 1 477 ? 4.401 -15.368 -3.335 1.00 94.88 477 TYR A N 1
ATOM 3831 C CA . TYR A 1 477 ? 4.406 -16.783 -2.939 1.00 94.88 477 TYR A CA 1
ATOM 3832 C C . TYR A 1 477 ? 3.425 -17.654 -3.734 1.00 94.88 477 TYR A C 1
ATOM 3834 O O . TYR A 1 477 ? 3.641 -18.863 -3.881 1.00 94.88 477 TYR A O 1
ATOM 3842 N N . PHE A 1 478 ? 2.335 -17.063 -4.231 1.00 95.31 478 PHE A N 1
ATOM 3843 C CA . PHE A 1 478 ? 1.389 -17.761 -5.099 1.00 95.31 478 PHE A CA 1
ATOM 3844 C C . PHE A 1 478 ? 1.908 -17.880 -6.530 1.00 95.31 478 PHE A C 1
ATOM 3846 O O . PHE A 1 478 ? 1.833 -18.968 -7.100 1.00 95.31 478 PHE A O 1
ATOM 3853 N N . HIS A 1 479 ? 2.438 -16.789 -7.086 1.00 95.38 479 HIS A N 1
ATOM 3854 C CA . HIS A 1 479 ? 2.854 -16.726 -8.488 1.00 95.38 479 HIS A CA 1
ATOM 3855 C C . HIS A 1 479 ? 4.286 -17.199 -8.728 1.00 95.38 479 HIS A C 1
ATOM 3857 O O . HIS A 1 479 ? 4.564 -17.722 -9.799 1.00 95.38 479 HIS A O 1
ATOM 3863 N N . LEU A 1 480 ? 5.185 -17.053 -7.756 1.00 93.88 480 LEU A N 1
ATOM 3864 C CA . LEU A 1 480 ? 6.613 -17.343 -7.886 1.00 93.88 480 LEU A CA 1
ATOM 3865 C C . LEU A 1 480 ? 7.052 -18.386 -6.850 1.00 93.88 480 LEU A C 1
ATOM 3867 O O . LEU A 1 480 ? 6.858 -18.237 -5.642 1.00 93.88 480 LEU A O 1
ATOM 3871 N N . ASP A 1 481 ? 7.713 -19.443 -7.310 1.00 90.69 481 ASP A N 1
ATOM 3872 C CA . ASP A 1 481 ? 8.418 -20.398 -6.452 1.00 90.69 481 ASP A CA 1
ATOM 3873 C C . ASP A 1 481 ? 9.796 -19.862 -6.037 1.00 90.69 481 ASP A C 1
ATOM 3875 O O . ASP A 1 481 ? 10.836 -20.462 -6.308 1.00 90.69 481 ASP A O 1
ATOM 3879 N N . ILE A 1 482 ? 9.796 -18.676 -5.425 1.00 88.75 482 ILE A N 1
ATOM 3880 C CA . ILE A 1 482 ? 10.992 -17.972 -4.957 1.00 88.75 482 ILE A CA 1
ATOM 3881 C C . ILE A 1 482 ? 10.724 -17.475 -3.539 1.00 88.75 482 ILE A C 1
ATOM 3883 O O . ILE A 1 482 ? 9.791 -16.713 -3.293 1.00 88.75 482 ILE A O 1
ATOM 3887 N N . GLY A 1 483 ? 11.538 -17.923 -2.581 1.00 83.69 483 GLY A N 1
ATOM 3888 C CA . GLY A 1 483 ? 11.482 -17.451 -1.193 1.00 83.69 483 GLY A CA 1
ATOM 3889 C C . GLY A 1 483 ? 10.189 -17.760 -0.424 1.00 83.69 483 GLY A C 1
ATOM 3890 O O . GLY A 1 483 ? 10.025 -17.247 0.684 1.00 83.69 483 GLY A O 1
ATOM 3891 N N . ARG A 1 484 ? 9.277 -18.578 -0.971 1.00 86.25 484 ARG A N 1
ATOM 3892 C CA . ARG A 1 484 ? 8.011 -18.920 -0.307 1.00 86.25 484 ARG A CA 1
ATOM 3893 C C . ARG A 1 484 ? 8.224 -19.837 0.909 1.00 86.25 484 ARG A C 1
ATOM 3895 O O . ARG A 1 484 ? 9.030 -20.767 0.828 1.00 86.25 484 ARG A O 1
ATOM 3902 N N . PRO A 1 485 ? 7.536 -19.588 2.039 1.00 87.19 485 PRO A N 1
ATOM 3903 C CA . PRO A 1 485 ? 7.600 -20.446 3.216 1.00 87.19 485 PRO A CA 1
ATOM 3904 C C . PRO A 1 485 ? 6.796 -21.736 3.006 1.00 87.19 485 PRO A C 1
ATOM 3906 O O . PRO A 1 485 ? 6.088 -21.896 2.009 1.00 87.19 485 PRO A O 1
ATOM 3909 N N . GLU A 1 486 ? 6.883 -22.655 3.965 1.00 85.50 486 GLU A N 1
ATOM 3910 C CA . GLU A 1 486 ? 6.002 -23.823 3.994 1.00 85.50 486 GLU A CA 1
ATOM 3911 C C . GLU A 1 486 ? 4.542 -23.401 4.188 1.00 85.50 486 GLU A C 1
ATOM 3913 O O . GLU A 1 486 ? 4.239 -22.451 4.917 1.00 85.50 486 GLU A O 1
ATOM 3918 N N . LYS A 1 487 ? 3.637 -24.104 3.501 1.00 84.94 487 LYS A N 1
ATOM 3919 C CA . LYS A 1 487 ? 2.203 -23.834 3.580 1.00 84.94 487 LYS A CA 1
ATOM 3920 C C . LYS A 1 487 ? 1.635 -24.387 4.880 1.00 84.94 487 LYS A C 1
ATOM 3922 O O . LYS A 1 487 ? 1.858 -25.546 5.217 1.00 84.94 487 LYS A O 1
ATOM 3927 N N . SER A 1 488 ? 0.840 -23.567 5.544 1.00 86.19 488 SER A N 1
ATOM 3928 C CA . SER A 1 488 ? -0.032 -23.963 6.643 1.00 86.19 488 SER A CA 1
ATOM 3929 C C . SER A 1 488 ? -1.313 -24.620 6.124 1.00 86.19 488 SER A C 1
ATOM 3931 O O . SER A 1 488 ? -1.550 -24.719 4.916 1.00 86.19 488 SER A O 1
ATOM 3933 N N . GLU A 1 489 ? -2.154 -25.068 7.055 1.00 84.88 489 GLU A N 1
ATOM 3934 C CA . GLU A 1 489 ? -3.469 -25.624 6.751 1.00 84.88 489 GLU A CA 1
ATOM 3935 C C . GLU A 1 489 ? -4.326 -24.655 5.919 1.00 84.88 489 GLU A C 1
ATOM 3937 O O . GLU A 1 489 ? -4.293 -23.431 6.090 1.00 84.88 489 GLU A O 1
ATOM 3942 N N . ALA A 1 490 ? -5.097 -25.230 4.998 1.00 81.62 490 ALA A N 1
ATOM 3943 C CA . ALA A 1 490 ? -5.974 -24.506 4.097 1.00 81.62 490 ALA A CA 1
ATOM 3944 C C . ALA A 1 490 ? -7.008 -23.652 4.847 1.00 81.62 490 ALA A C 1
ATOM 3946 O O . ALA A 1 490 ? -7.897 -24.173 5.513 1.00 81.62 490 ALA A O 1
ATOM 3947 N N . SER A 1 491 ? -6.928 -22.327 4.688 1.00 89.88 491 SER A N 1
ATOM 3948 C CA . SER A 1 491 ? -7.887 -21.382 5.266 1.00 89.88 491 SER A CA 1
ATOM 3949 C C . SER A 1 491 ? -8.065 -20.150 4.378 1.00 89.88 491 SER A C 1
ATOM 3951 O O . SER A 1 491 ? -7.136 -19.714 3.700 1.00 89.88 491 SER A O 1
ATOM 3953 N N . PHE A 1 492 ? -9.256 -19.550 4.446 1.00 93.88 492 PHE A N 1
ATOM 3954 C CA . PHE A 1 492 ? -9.577 -18.267 3.818 1.00 93.88 492 PHE A CA 1
ATOM 3955 C C . PHE A 1 492 ? -9.601 -17.133 4.864 1.00 93.88 492 PHE A C 1
ATOM 3957 O O . PHE A 1 492 ? -10.152 -17.345 5.952 1.00 93.88 492 PHE A O 1
ATOM 3964 N N . PRO A 1 493 ? -9.055 -15.932 4.583 1.00 96.38 493 PRO A N 1
ATOM 3965 C CA . PRO A 1 493 ? -8.424 -15.502 3.326 1.00 96.38 493 PRO A CA 1
ATOM 3966 C C . PRO A 1 493 ? -7.065 -16.169 3.068 1.00 96.38 493 PRO A C 1
ATOM 3968 O O . PRO A 1 493 ? -6.391 -16.596 4.008 1.00 96.38 493 PRO A O 1
ATOM 3971 N N . LEU A 1 494 ? -6.664 -16.261 1.795 1.00 96.06 494 LEU A N 1
ATOM 3972 C CA . LEU A 1 494 ? -5.559 -17.130 1.367 1.00 96.06 494 LEU A CA 1
ATOM 3973 C C . LEU A 1 494 ? -4.184 -16.722 1.917 1.00 96.06 494 LEU A C 1
ATOM 3975 O O . LEU A 1 494 ? -3.285 -17.557 1.951 1.00 96.06 494 LEU A O 1
ATOM 3979 N N . ALA A 1 495 ? -4.000 -15.488 2.406 1.00 94.88 495 ALA A N 1
ATOM 3980 C CA . ALA A 1 495 ? -2.778 -15.103 3.123 1.00 94.88 495 ALA A CA 1
ATOM 3981 C C . ALA A 1 495 ? -2.485 -16.007 4.337 1.00 94.88 495 ALA A C 1
ATOM 3983 O O . ALA A 1 495 ? -1.324 -16.196 4.700 1.00 94.88 495 ALA A O 1
ATOM 3984 N N . LEU A 1 496 ? -3.519 -16.606 4.944 1.00 93.88 496 LEU A N 1
ATOM 3985 C CA . LEU A 1 496 ? -3.372 -17.520 6.080 1.00 93.88 496 LEU A CA 1
ATOM 3986 C C . LEU A 1 496 ? -2.573 -18.785 5.741 1.00 93.88 496 LEU A C 1
ATOM 3988 O O . LEU A 1 496 ? -1.932 -19.333 6.636 1.00 93.88 496 LEU A O 1
ATOM 3992 N N . LEU A 1 497 ? -2.528 -19.194 4.468 1.00 92.38 497 LEU A N 1
ATOM 3993 C CA . LEU A 1 497 ? -1.691 -20.307 4.005 1.00 92.38 497 LEU A CA 1
ATOM 3994 C C . LEU A 1 497 ? -0.202 -20.072 4.264 1.00 92.38 497 LEU A C 1
ATOM 3996 O O . LEU A 1 497 ? 0.552 -21.027 4.385 1.00 92.38 497 LEU A O 1
ATOM 4000 N N . TRP A 1 498 ? 0.230 -18.816 4.354 1.00 90.31 498 TRP A N 1
ATOM 4001 C CA . TRP A 1 498 ? 1.638 -18.451 4.518 1.00 90.31 498 TRP A CA 1
ATOM 4002 C C . TRP A 1 498 ? 1.959 -17.971 5.940 1.00 90.31 498 TRP A C 1
ATOM 4004 O O . TRP A 1 498 ? 3.008 -17.372 6.184 1.00 90.31 498 TRP A O 1
ATOM 4014 N N . LYS A 1 499 ? 1.047 -18.197 6.893 1.00 84.81 499 LYS A N 1
ATOM 4015 C CA . LYS A 1 499 ? 1.201 -17.809 8.298 1.00 84.81 499 LYS A CA 1
ATOM 4016 C C . LYS A 1 499 ? 1.920 -18.923 9.069 1.00 84.81 499 LYS A C 1
ATOM 4018 O O . LYS A 1 499 ? 1.325 -19.969 9.303 1.00 84.81 499 LYS A O 1
ATOM 4023 N N . GLY A 1 500 ? 3.174 -18.713 9.490 1.00 71.56 500 GLY A N 1
ATOM 4024 C CA . GLY A 1 500 ? 3.965 -19.746 10.182 1.00 71.56 500 GLY A CA 1
ATOM 4025 C C . GLY A 1 500 ? 5.442 -19.392 10.422 1.00 71.56 500 GLY A C 1
ATOM 4026 O O . GLY A 1 500 ? 5.879 -18.278 10.127 1.00 71.56 500 GLY A O 1
ATOM 4027 N N . LYS A 1 501 ? 6.209 -20.332 11.006 1.00 55.91 501 LYS A N 1
ATOM 4028 C CA . LYS A 1 501 ? 7.631 -20.157 11.360 1.00 55.91 501 LYS A CA 1
ATOM 4029 C C . LYS A 1 501 ? 8.499 -20.018 10.107 1.00 55.91 501 LYS A C 1
ATOM 4031 O O . LYS A 1 501 ? 8.852 -21.017 9.506 1.00 55.91 501 LYS A O 1
ATOM 4036 N N . GLY A 1 502 ? 8.905 -18.780 9.835 1.00 54.09 502 GLY A N 1
ATOM 4037 C CA . GLY A 1 502 ? 10.202 -18.429 9.260 1.00 54.09 502 GLY A CA 1
ATOM 4038 C C . GLY A 1 502 ? 10.440 -18.841 7.809 1.00 54.09 502 GLY A C 1
ATOM 4039 O O . GLY A 1 502 ? 10.482 -20.012 7.461 1.00 54.09 502 GLY A O 1
ATOM 4040 N N . SER A 1 503 ? 10.715 -17.835 6.981 1.00 48.81 503 SER A N 1
ATOM 4041 C CA . SER A 1 503 ? 11.460 -17.983 5.730 1.00 48.81 503 SER A CA 1
ATOM 4042 C C . SER A 1 503 ? 12.607 -18.995 5.874 1.00 48.81 503 SER A C 1
ATOM 4044 O O . SER A 1 503 ? 13.289 -19.008 6.906 1.00 48.81 503 SER A O 1
ATOM 4046 N N . ARG A 1 504 ? 12.890 -19.756 4.803 1.00 51.81 504 ARG A N 1
ATOM 4047 C CA . ARG A 1 504 ? 14.226 -20.343 4.588 1.00 51.81 504 ARG A CA 1
ATOM 4048 C C . ARG A 1 504 ? 15.286 -19.275 4.908 1.00 51.81 504 ARG A C 1
ATOM 4050 O O . ARG A 1 504 ? 15.009 -18.086 4.716 1.00 51.81 504 ARG A O 1
ATOM 4057 N N . SER A 1 505 ? 16.417 -19.702 5.487 1.00 50.00 505 SER A N 1
ATOM 4058 C CA . SER A 1 505 ? 17.532 -18.872 5.992 1.00 50.00 505 SER A CA 1
ATOM 4059 C C . SER A 1 505 ? 17.646 -17.532 5.275 1.00 50.00 505 SER A C 1
ATOM 4061 O O . SER A 1 505 ? 17.607 -17.565 4.056 1.00 50.00 505 SER A O 1
ATOM 4063 N N . LYS A 1 506 ? 17.808 -16.408 6.000 1.00 57.41 506 LYS A N 1
ATOM 4064 C CA . LYS A 1 506 ? 17.956 -15.036 5.460 1.00 57.41 506 LYS A CA 1
ATOM 4065 C C . LYS A 1 506 ? 18.704 -15.018 4.114 1.00 57.41 506 LYS A C 1
ATOM 4067 O O . LYS A 1 506 ? 19.921 -14.886 4.096 1.00 57.41 506 LYS A O 1
ATOM 4072 N N . THR A 1 507 ? 17.954 -15.172 3.029 1.00 64.81 507 THR A N 1
ATOM 4073 C CA . THR A 1 507 ? 18.463 -15.166 1.663 1.00 64.81 507 THR A CA 1
ATOM 4074 C C . THR A 1 507 ? 18.856 -13.733 1.370 1.00 64.81 507 THR A C 1
ATOM 4076 O O . THR A 1 507 ? 18.103 -12.793 1.677 1.00 64.81 507 THR A O 1
ATOM 4079 N N . ASP A 1 508 ? 20.071 -13.559 0.867 1.00 78.25 508 ASP A N 1
ATOM 4080 C CA . ASP A 1 508 ? 20.578 -12.227 0.586 1.00 78.25 508 ASP A CA 1
ATOM 4081 C C . ASP A 1 508 ? 19.787 -11.598 -0.572 1.00 78.25 508 ASP A C 1
ATOM 4083 O O . ASP A 1 508 ? 19.248 -12.285 -1.443 1.00 78.25 508 ASP A O 1
ATOM 4087 N N . LEU A 1 509 ? 19.692 -10.270 -0.582 1.00 87.44 509 LEU A N 1
ATOM 4088 C CA . LEU A 1 509 ? 19.030 -9.520 -1.649 1.00 87.44 509 LEU A CA 1
ATOM 4089 C C . LEU A 1 509 ? 19.583 -9.902 -3.032 1.00 87.44 509 LEU A C 1
ATOM 4091 O O . LEU A 1 509 ? 18.819 -10.047 -3.988 1.00 87.44 509 LEU A O 1
ATOM 4095 N N . SER A 1 510 ? 20.895 -10.114 -3.113 1.00 85.12 510 SER A N 1
ATOM 4096 C CA . SER A 1 510 ? 21.615 -10.515 -4.323 1.00 85.12 510 SER A CA 1
ATOM 4097 C C . SER A 1 510 ? 21.131 -11.859 -4.878 1.00 85.12 510 SER A C 1
ATOM 4099 O O . SER A 1 510 ? 21.010 -12.027 -6.090 1.00 85.12 510 SER A O 1
ATOM 4101 N N . GLU A 1 511 ? 20.786 -12.809 -4.006 1.00 86.25 511 GLU A N 1
ATOM 4102 C CA . GLU A 1 511 ? 20.296 -14.126 -4.422 1.00 86.25 511 GLU A CA 1
ATOM 4103 C C . GLU A 1 511 ? 18.890 -14.032 -5.017 1.00 86.25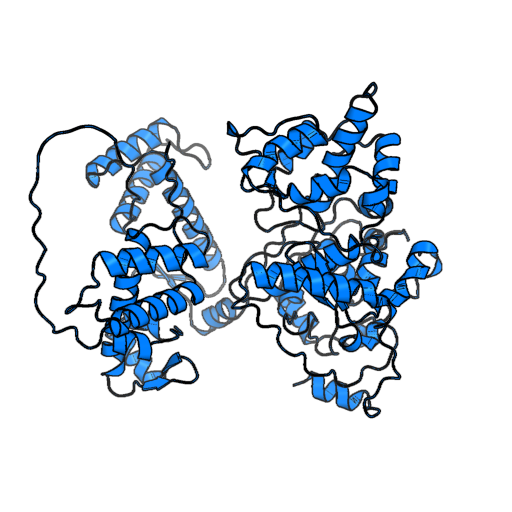 511 GLU A C 1
ATOM 4105 O O . GLU A 1 511 ? 18.643 -14.603 -6.079 1.00 86.25 511 GLU A O 1
ATOM 4110 N N . TYR A 1 512 ? 17.995 -13.247 -4.405 1.00 90.44 512 TYR A N 1
ATOM 4111 C CA . TYR A 1 512 ? 16.660 -13.020 -4.965 1.00 90.44 512 TYR A CA 1
ATOM 4112 C C . TYR A 1 512 ? 16.693 -12.275 -6.296 1.00 90.44 512 TYR A C 1
ATOM 4114 O O . TYR A 1 512 ? 15.877 -12.566 -7.166 1.00 90.44 512 TYR A O 1
ATOM 4122 N N . ARG A 1 513 ? 17.626 -11.332 -6.480 1.00 88.50 513 ARG A N 1
ATOM 4123 C CA . ARG A 1 513 ? 17.826 -10.682 -7.785 1.00 88.50 513 ARG A CA 1
ATOM 4124 C C . ARG A 1 513 ? 18.163 -11.706 -8.854 1.00 88.50 513 ARG A C 1
ATOM 4126 O O . ARG A 1 513 ? 17.467 -11.759 -9.860 1.00 88.50 513 ARG A O 1
ATOM 4133 N N . ARG A 1 514 ? 19.162 -12.552 -8.589 1.00 86.94 514 ARG A N 1
ATOM 4134 C CA . ARG A 1 514 ? 19.577 -13.618 -9.504 1.00 86.94 514 ARG A CA 1
ATOM 4135 C C . ARG A 1 514 ? 18.424 -14.572 -9.817 1.00 86.94 514 ARG A C 1
ATOM 4137 O O . ARG A 1 514 ? 18.171 -14.834 -10.980 1.00 86.94 514 ARG A O 1
ATOM 4144 N N . GLU A 1 515 ? 17.673 -15.034 -8.815 1.00 89.94 515 GLU A N 1
ATOM 4145 C CA . GLU A 1 515 ? 16.521 -15.921 -9.059 1.00 89.94 515 GLU A CA 1
ATOM 4146 C C . GLU A 1 515 ? 15.400 -15.270 -9.888 1.00 89.94 515 GLU A C 1
ATOM 4148 O O . GLU A 1 515 ? 14.703 -15.971 -10.618 1.00 89.94 515 GLU A O 1
ATOM 4153 N N . LEU A 1 516 ? 15.204 -13.952 -9.775 1.00 88.56 516 LEU A N 1
ATOM 4154 C CA . LEU A 1 516 ? 14.217 -13.216 -10.573 1.00 88.56 516 LEU A CA 1
ATOM 4155 C C . LEU A 1 516 ? 14.715 -12.889 -11.987 1.00 88.56 516 LEU A C 1
ATOM 4157 O O . LEU A 1 516 ? 13.897 -12.818 -12.903 1.00 88.56 516 LEU A O 1
ATOM 4161 N N . ASP A 1 517 ? 16.018 -12.665 -12.162 1.00 84.88 517 ASP A N 1
ATOM 4162 C CA . ASP A 1 517 ? 16.637 -12.399 -13.466 1.00 84.88 517 ASP A CA 1
ATOM 4163 C C . ASP A 1 517 ? 16.765 -13.684 -14.295 1.00 84.88 517 ASP A C 1
ATOM 4165 O O . ASP A 1 517 ? 16.462 -13.676 -15.487 1.00 84.88 517 ASP A O 1
ATOM 4169 N N . ASP A 1 518 ? 17.087 -14.800 -13.640 1.00 82.75 518 ASP A N 1
ATOM 4170 C CA . ASP A 1 518 ? 17.178 -16.142 -14.225 1.00 82.75 518 ASP A CA 1
ATOM 4171 C C . ASP A 1 518 ? 15.888 -16.955 -13.983 1.00 82.75 518 ASP A C 1
ATOM 4173 O O . ASP A 1 518 ? 15.926 -18.156 -13.699 1.00 82.75 518 ASP A O 1
ATOM 4177 N N . LEU A 1 519 ? 14.723 -16.294 -14.033 1.00 85.81 519 LEU A N 1
ATOM 4178 C CA . LEU A 1 519 ? 13.441 -16.908 -13.677 1.00 85.81 519 LEU A CA 1
ATOM 4179 C C . LEU A 1 519 ? 13.088 -18.083 -14.607 1.00 85.81 519 LEU A C 1
ATOM 4181 O O . LEU A 1 519 ? 12.711 -17.896 -15.766 1.00 85.81 519 LEU A O 1
ATOM 4185 N N . ASP A 1 520 ? 13.137 -19.292 -14.051 1.00 84.25 520 ASP A N 1
ATOM 4186 C CA . ASP A 1 520 ? 12.757 -20.531 -14.730 1.00 84.25 520 ASP A CA 1
ATOM 4187 C C . ASP A 1 520 ? 11.232 -20.586 -14.998 1.00 84.25 520 ASP A C 1
ATOM 4189 O O . ASP A 1 520 ? 10.443 -20.330 -14.078 1.00 84.25 520 ASP A O 1
ATOM 4193 N N . PRO A 1 521 ? 10.775 -20.958 -16.214 1.00 86.50 521 PRO A N 1
ATOM 4194 C CA . PRO A 1 521 ? 9.353 -21.131 -16.535 1.00 86.50 521 PRO A CA 1
ATOM 4195 C C . PRO A 1 521 ? 8.567 -22.057 -15.597 1.00 86.50 521 PRO A C 1
ATOM 4197 O O . PRO A 1 521 ? 7.366 -21.874 -15.422 1.00 86.50 521 PRO A O 1
ATOM 4200 N N . THR A 1 522 ? 9.220 -23.035 -14.974 1.00 88.81 522 THR A N 1
ATOM 4201 C CA . THR A 1 522 ? 8.615 -23.953 -13.996 1.00 88.81 522 THR A CA 1
ATOM 4202 C C . THR A 1 522 ? 8.394 -23.303 -12.630 1.00 88.81 522 THR A C 1
ATOM 4204 O O . THR A 1 522 ? 7.554 -23.766 -11.856 1.00 88.81 522 THR A O 1
ATOM 4207 N N . LYS A 1 523 ? 9.107 -22.209 -12.331 1.00 89.50 523 LYS A N 1
ATOM 4208 C CA . LYS A 1 523 ? 8.983 -21.452 -11.080 1.00 89.50 523 LYS A CA 1
ATOM 4209 C C . LYS A 1 523 ? 7.888 -20.386 -11.118 1.00 89.50 523 LYS A C 1
ATOM 4211 O O . LYS A 1 523 ? 7.663 -19.750 -10.091 1.00 89.50 523 LYS A O 1
ATOM 4216 N N . ILE A 1 524 ? 7.190 -20.188 -12.239 1.00 91.94 524 ILE A N 1
ATOM 4217 C CA . ILE A 1 524 ? 6.038 -19.281 -12.320 1.00 91.94 524 ILE A CA 1
ATOM 4218 C C . ILE A 1 524 ? 4.722 -20.059 -12.438 1.00 91.94 524 ILE A C 1
ATOM 4220 O O . ILE A 1 524 ? 4.578 -20.974 -13.244 1.00 91.94 524 ILE A O 1
ATOM 4224 N N . CYS A 1 525 ? 3.732 -19.689 -11.630 1.00 94.00 525 CYS A N 1
ATOM 4225 C CA . CYS A 1 525 ? 2.380 -20.229 -11.691 1.00 94.00 525 CYS A CA 1
ATOM 4226 C C . CYS A 1 525 ? 1.411 -19.105 -12.037 1.00 94.00 525 CYS A C 1
ATOM 4228 O O . CYS A 1 525 ? 1.110 -18.277 -11.191 1.00 94.00 525 CYS A O 1
ATOM 4230 N N . TRP A 1 526 ? 0.915 -19.095 -13.273 1.00 92.31 526 TRP A N 1
ATOM 4231 C CA . TRP A 1 526 ? 0.049 -18.025 -13.768 1.00 92.31 526 TRP A CA 1
ATOM 4232 C C . TRP A 1 526 ? -1.344 -18.026 -13.131 1.00 92.31 526 TRP A C 1
ATOM 4234 O O . TRP A 1 526 ? -1.879 -16.971 -12.824 1.00 92.31 526 TRP A O 1
ATOM 4244 N N . CYS A 1 527 ? -1.921 -19.206 -12.897 1.00 94.31 527 CYS A N 1
ATOM 4245 C CA . CYS A 1 527 ? -3.269 -19.362 -12.341 1.00 94.31 527 CYS A CA 1
ATOM 4246 C C . CYS A 1 527 ? -3.212 -20.119 -11.002 1.00 94.31 527 CYS A C 1
ATOM 4248 O O . CYS A 1 527 ? -3.667 -21.259 -10.899 1.00 94.31 527 CYS A O 1
ATOM 4250 N N . PRO A 1 528 ? -2.611 -19.543 -9.942 1.00 93.62 528 PRO A N 1
ATOM 4251 C CA . PRO A 1 528 ? -2.330 -20.295 -8.722 1.00 93.62 528 PRO A CA 1
ATOM 4252 C C . PRO A 1 528 ? -3.582 -20.606 -7.894 1.00 93.62 528 PRO A C 1
ATOM 4254 O O . PRO A 1 528 ? -3.517 -21.474 -7.017 1.00 93.62 528 PRO A O 1
ATOM 4257 N N . TYR A 1 529 ? -4.699 -19.923 -8.167 1.00 93.19 529 TYR A N 1
ATOM 4258 C CA . TYR A 1 529 ? -5.902 -19.919 -7.334 1.00 93.19 529 TYR A CA 1
ATOM 4259 C C . TYR A 1 529 ? -6.944 -20.988 -7.673 1.00 93.19 529 TYR A C 1
ATOM 4261 O O . TYR A 1 529 ? -7.771 -21.288 -6.816 1.00 93.19 529 TYR A O 1
ATOM 4269 N N . GLU A 1 530 ? -6.874 -21.614 -8.851 1.00 89.69 530 GLU A N 1
ATOM 4270 C CA . GLU A 1 530 ? -7.823 -22.658 -9.285 1.00 89.69 530 GLU A CA 1
ATOM 4271 C C . GLU A 1 530 ? -7.912 -23.806 -8.268 1.00 89.69 530 GLU A C 1
ATOM 4273 O O . GLU A 1 530 ? -8.987 -24.259 -7.889 1.00 89.69 530 GLU A O 1
ATOM 4278 N N . ARG A 1 531 ? -6.768 -24.201 -7.699 1.00 89.56 531 ARG A N 1
ATOM 4279 C CA . ARG A 1 531 ? -6.686 -25.262 -6.682 1.00 89.56 531 ARG A CA 1
ATOM 4280 C C . ARG A 1 531 ? -7.368 -24.926 -5.346 1.00 89.56 531 ARG A C 1
ATOM 4282 O O . ARG A 1 531 ? -7.487 -25.799 -4.491 1.00 89.56 531 ARG A O 1
ATOM 4289 N N . TYR A 1 532 ? -7.752 -23.669 -5.133 1.00 92.06 532 TYR A N 1
ATOM 4290 C CA . TYR A 1 532 ? -8.401 -23.186 -3.914 1.00 92.06 532 TYR A CA 1
ATOM 4291 C C . TYR A 1 532 ? -9.865 -22.799 -4.161 1.00 92.06 532 TYR A C 1
ATOM 4293 O O . TYR A 1 532 ? -10.493 -22.192 -3.300 1.00 92.06 532 TYR A O 1
ATOM 4301 N N . GLU A 1 533 ? -10.445 -23.155 -5.307 1.00 90.31 533 GLU A N 1
ATOM 4302 C CA . GLU A 1 533 ? -11.801 -22.737 -5.677 1.00 90.31 533 GLU A CA 1
ATOM 4303 C C . GLU A 1 533 ? -12.861 -23.100 -4.621 1.00 90.31 533 GLU A C 1
ATOM 4305 O O . GLU A 1 533 ? -13.731 -22.289 -4.306 1.00 90.31 533 GLU A O 1
ATOM 4310 N N . ASN A 1 534 ? -12.726 -24.274 -3.998 1.00 90.81 534 ASN A N 1
ATOM 4311 C CA . ASN A 1 534 ? -13.670 -24.786 -3.001 1.00 90.81 534 ASN A CA 1
ATOM 4312 C C . ASN A 1 534 ? -13.655 -24.031 -1.659 1.00 90.81 534 ASN A C 1
ATOM 4314 O O . ASN A 1 534 ? -14.608 -24.148 -0.894 1.00 90.81 534 ASN A O 1
ATOM 4318 N N . MET A 1 535 ? -12.594 -23.277 -1.346 1.00 91.06 535 MET A N 1
ATOM 4319 C CA . MET A 1 535 ? -12.501 -22.507 -0.092 1.00 91.06 535 MET A CA 1
ATOM 4320 C C . MET A 1 535 ? -12.868 -21.030 -0.256 1.00 91.06 535 MET A C 1
ATOM 4322 O O . MET A 1 535 ? -12.939 -20.307 0.738 1.00 91.06 535 MET A O 1
ATOM 4326 N N . ILE A 1 536 ? -13.081 -20.566 -1.490 1.00 94.06 536 ILE A N 1
ATOM 4327 C CA . ILE A 1 536 ? -13.437 -19.175 -1.764 1.00 94.06 536 ILE A CA 1
ATOM 4328 C C . ILE A 1 536 ? -14.925 -18.980 -1.439 1.00 94.06 536 ILE A C 1
ATOM 4330 O O . ILE A 1 536 ? -15.772 -19.660 -2.025 1.00 94.06 536 ILE A O 1
ATOM 4334 N N . PRO A 1 537 ? -15.287 -18.040 -0.545 1.00 94.81 537 PRO A N 1
ATOM 4335 C CA . PRO A 1 537 ? -16.686 -17.765 -0.248 1.00 94.81 537 PRO A CA 1
ATOM 4336 C C . PRO A 1 537 ? -17.479 -17.374 -1.511 1.00 94.81 537 PRO A C 1
ATOM 4338 O O . PRO A 1 537 ? -16.976 -16.579 -2.312 1.00 94.81 537 PRO A O 1
ATOM 4341 N N . PRO A 1 538 ? -18.739 -17.828 -1.683 1.00 94.38 538 PRO A N 1
ATOM 4342 C CA . PRO A 1 538 ? -19.515 -17.563 -2.900 1.00 94.38 538 PRO A CA 1
ATOM 4343 C C . PRO A 1 538 ? -19.642 -16.075 -3.253 1.00 94.38 538 PRO A C 1
ATOM 4345 O O . PRO A 1 538 ? -19.540 -15.699 -4.419 1.00 94.38 538 PRO A O 1
ATOM 4348 N N . HIS A 1 539 ? -19.798 -15.215 -2.241 1.00 91.38 539 HIS A N 1
ATOM 4349 C CA . HIS A 1 539 ? -19.899 -13.767 -2.431 1.00 91.38 539 HIS A CA 1
ATOM 4350 C C . HIS A 1 539 ? -18.593 -13.127 -2.937 1.00 91.38 539 HIS A C 1
ATOM 4352 O O . HIS A 1 539 ? -18.654 -12.135 -3.656 1.00 91.38 539 HIS A O 1
ATOM 4358 N N . VAL A 1 540 ? -17.427 -13.693 -2.594 1.00 94.25 540 VAL A N 1
ATOM 4359 C CA . VAL A 1 540 ? -16.123 -13.278 -3.139 1.00 94.25 540 VAL A CA 1
ATOM 4360 C C . VAL A 1 540 ? -16.009 -13.748 -4.585 1.00 94.25 540 VAL A C 1
ATOM 4362 O O . VAL A 1 540 ? -15.728 -12.949 -5.476 1.00 94.25 540 VAL A O 1
ATOM 4365 N N . LYS A 1 541 ? -16.309 -15.029 -4.834 1.00 92.94 541 LYS A N 1
ATOM 4366 C CA . LYS A 1 541 ? -16.232 -15.644 -6.166 1.00 92.94 541 LYS A CA 1
ATOM 4367 C C . LYS A 1 541 ? -17.072 -14.894 -7.204 1.00 92.94 541 LYS A C 1
ATOM 4369 O O . LYS A 1 541 ? -16.609 -14.668 -8.317 1.00 92.94 541 LYS A O 1
ATOM 4374 N N . ALA A 1 542 ? -18.267 -14.443 -6.819 1.00 92.62 542 ALA A N 1
ATOM 4375 C CA . ALA A 1 542 ? -19.176 -13.687 -7.681 1.00 92.62 542 ALA A CA 1
ATOM 4376 C C . ALA A 1 542 ? -18.609 -12.345 -8.191 1.00 92.62 542 ALA A C 1
ATOM 4378 O O . ALA A 1 542 ? -19.163 -11.774 -9.128 1.00 92.62 542 ALA A O 1
ATOM 4379 N N . LYS A 1 543 ? -17.536 -11.823 -7.581 1.00 93.06 543 LYS A N 1
ATOM 4380 C CA . LYS A 1 543 ? -16.943 -10.520 -7.916 1.00 93.06 543 LYS A CA 1
ATOM 4381 C C . LYS A 1 543 ? -15.602 -10.613 -8.646 1.00 93.06 543 LYS A C 1
ATOM 4383 O O . LYS A 1 543 ? -15.128 -9.590 -9.127 1.00 93.06 543 LYS A O 1
ATOM 4388 N N . LEU A 1 544 ? -15.022 -11.808 -8.794 1.00 92.50 544 LEU A N 1
ATOM 4389 C CA . LEU A 1 544 ? -13.711 -11.998 -9.441 1.00 92.50 544 LEU A CA 1
ATOM 4390 C C . LEU A 1 544 ? -13.712 -11.649 -10.941 1.00 92.50 544 LEU A C 1
ATOM 4392 O O . LEU A 1 544 ? -12.677 -11.367 -11.531 1.00 92.50 544 LEU A O 1
ATOM 4396 N N . SER A 1 545 ? -14.878 -11.578 -11.593 1.00 90.94 545 SER A N 1
ATOM 4397 C CA . SER A 1 545 ? -14.951 -11.057 -12.968 1.00 90.94 545 SER A CA 1
ATOM 4398 C C . SER A 1 545 ? -14.438 -9.613 -13.076 1.00 90.94 545 SER A C 1
ATOM 4400 O O . SER A 1 545 ? -13.851 -9.249 -14.097 1.00 90.94 545 SER A O 1
ATOM 4402 N N . LEU A 1 546 ? -14.583 -8.816 -12.010 1.00 92.44 546 LEU A N 1
ATOM 4403 C CA . LEU A 1 546 ? -14.086 -7.441 -11.927 1.00 92.44 546 LEU A CA 1
ATOM 4404 C C . LEU A 1 546 ? -12.558 -7.367 -11.812 1.00 92.44 546 LEU A C 1
ATOM 4406 O O . LEU A 1 546 ? -11.988 -6.320 -12.116 1.00 92.44 546 LEU A O 1
ATOM 4410 N N . GLY A 1 547 ? -11.885 -8.472 -11.468 1.00 90.19 547 GLY A N 1
ATOM 4411 C CA . GLY A 1 547 ? -10.429 -8.628 -11.527 1.00 90.19 547 GLY A CA 1
ATOM 4412 C C . GLY A 1 547 ? -9.817 -8.235 -12.863 1.00 90.19 547 GLY A C 1
ATOM 4413 O O . GLY A 1 547 ? -8.686 -7.762 -12.921 1.00 90.19 547 GLY A O 1
ATOM 4414 N N . ARG A 1 548 ? -10.596 -8.367 -13.942 1.00 92.25 548 ARG A N 1
ATOM 4415 C CA . ARG A 1 548 ? -10.195 -8.037 -15.312 1.00 92.25 548 ARG A CA 1
ATOM 4416 C C . ARG A 1 548 ? -10.709 -6.689 -15.801 1.00 92.25 548 ARG A C 1
ATOM 4418 O O . ARG A 1 548 ? -10.579 -6.393 -16.983 1.00 92.25 548 ARG A O 1
ATOM 4425 N N . SER A 1 549 ? -11.273 -5.860 -14.930 1.00 94.19 549 SER A N 1
ATOM 4426 C CA . SER A 1 549 ? -11.716 -4.523 -15.314 1.00 94.19 549 SER A CA 1
ATOM 4427 C C . SER A 1 549 ? -10.534 -3.588 -15.577 1.00 94.19 549 SER A C 1
ATOM 4429 O O . SER A 1 549 ? -9.718 -3.338 -14.687 1.00 94.19 549 SER A O 1
ATOM 4431 N N . LYS A 1 550 ? -10.444 -3.041 -16.789 1.00 93.88 550 LYS A N 1
ATOM 4432 C CA . LYS A 1 550 ? -9.528 -1.949 -17.121 1.00 93.88 550 LYS A CA 1
ATOM 4433 C C . LYS A 1 550 ? -10.149 -0.631 -16.667 1.00 93.88 550 LYS A C 1
ATOM 4435 O O . LYS A 1 550 ? -11.047 -0.112 -17.316 1.00 93.88 550 LYS A O 1
ATOM 4440 N N . THR A 1 551 ? -9.685 -0.109 -15.538 1.00 94.44 551 THR A N 1
ATOM 4441 C CA . THR A 1 551 ? -10.309 1.037 -14.857 1.00 94.44 551 THR A CA 1
ATOM 4442 C C . THR A 1 551 ? -9.279 1.828 -14.042 1.00 94.44 551 THR A C 1
ATOM 4444 O O . THR A 1 551 ? -8.086 1.503 -14.011 1.00 94.44 551 THR A O 1
ATOM 4447 N N . THR A 1 552 ? -9.739 2.859 -13.342 1.00 93.81 552 THR A N 1
ATOM 4448 C CA . THR A 1 552 ? -8.956 3.656 -12.407 1.00 93.81 552 THR A CA 1
ATOM 4449 C C . THR A 1 552 ? -9.310 3.276 -10.966 1.00 93.81 552 THR A C 1
ATOM 4451 O O . THR A 1 552 ? -10.454 3.363 -10.538 1.00 93.81 552 THR A O 1
ATOM 4454 N N . LEU A 1 553 ? -8.302 2.896 -10.183 1.00 95.94 553 LEU A N 1
ATOM 4455 C CA . LEU A 1 553 ? -8.411 2.648 -8.748 1.00 95.94 553 LEU A CA 1
ATOM 4456 C C . LEU A 1 553 ? -8.375 3.976 -7.985 1.00 95.94 553 LEU A C 1
ATOM 4458 O O . LEU A 1 553 ? -7.479 4.800 -8.207 1.00 95.94 553 LEU A O 1
ATOM 4462 N N . VAL A 1 554 ? -9.307 4.155 -7.046 1.00 95.25 554 VAL A N 1
ATOM 4463 C CA . VAL A 1 554 ? -9.494 5.420 -6.321 1.00 95.25 554 VAL A CA 1
ATOM 4464 C C . VAL A 1 554 ? -9.397 5.221 -4.807 1.00 95.25 554 VAL A C 1
ATOM 4466 O O . VAL A 1 554 ? -10.151 4.457 -4.206 1.00 95.25 554 VAL A O 1
ATOM 4469 N N . CYS A 1 555 ? -8.477 5.954 -4.176 1.00 95.38 555 CYS A N 1
ATOM 4470 C CA . CYS A 1 555 ? -8.370 6.078 -2.722 1.00 95.38 555 CYS A CA 1
ATOM 4471 C C . CYS A 1 555 ? -7.921 7.491 -2.331 1.00 95.38 555 CYS A C 1
ATOM 4473 O O . CYS A 1 555 ? -6.716 7.764 -2.225 1.00 95.38 555 CYS A O 1
ATOM 4475 N N . PHE A 1 556 ? -8.877 8.388 -2.065 1.00 91.81 556 PHE A N 1
ATOM 4476 C CA . PHE A 1 556 ? -8.610 9.824 -1.910 1.00 91.81 556 PHE A CA 1
ATOM 4477 C C . PHE A 1 556 ? -7.632 10.302 -3.004 1.00 91.81 556 PHE A C 1
ATOM 4479 O O . PHE A 1 556 ? -7.780 9.933 -4.158 1.00 91.81 556 PHE A O 1
ATOM 4486 N N . GLU A 1 557 ? -6.571 11.040 -2.661 1.00 85.75 557 GLU A N 1
ATOM 4487 C CA . GLU A 1 557 ? -5.564 11.568 -3.592 1.00 85.75 557 GLU A CA 1
ATOM 4488 C C . GLU A 1 557 ? -4.784 10.519 -4.414 1.00 85.75 557 GLU A C 1
ATOM 4490 O O . GLU A 1 557 ? -3.986 10.879 -5.288 1.00 85.75 557 GLU A O 1
ATOM 4495 N N . LYS A 1 558 ? -4.952 9.224 -4.126 1.00 90.06 558 LYS A N 1
ATOM 4496 C CA . LYS A 1 558 ? -4.278 8.140 -4.841 1.00 90.06 558 LYS A CA 1
ATOM 4497 C C . LYS A 1 558 ? -5.199 7.602 -5.926 1.00 90.06 558 LYS A C 1
ATOM 4499 O O . LYS A 1 558 ? -6.078 6.788 -5.667 1.00 90.06 558 LYS A O 1
ATOM 4504 N N . ILE A 1 559 ? -4.940 8.087 -7.133 1.00 90.88 559 ILE A N 1
ATOM 4505 C CA . ILE A 1 559 ? -5.590 7.677 -8.373 1.00 90.88 559 ILE A CA 1
ATOM 4506 C C . ILE A 1 559 ? -4.562 6.878 -9.181 1.00 90.88 559 ILE A C 1
ATOM 4508 O O . ILE A 1 559 ? -3.536 7.437 -9.589 1.00 90.88 559 ILE A O 1
ATOM 4512 N N . GLU A 1 560 ? -4.808 5.585 -9.382 1.00 92.38 560 GLU A N 1
ATOM 4513 C CA . GLU A 1 560 ? -3.906 4.666 -10.089 1.00 92.38 560 GLU A CA 1
ATOM 4514 C C . GLU A 1 560 ? -4.631 3.906 -11.197 1.00 92.38 560 GLU A C 1
ATOM 4516 O O . GLU A 1 560 ? -5.795 3.565 -11.056 1.00 92.38 560 GLU A O 1
ATOM 4521 N N . LEU A 1 561 ? -3.943 3.640 -12.307 1.00 92.12 561 LEU A N 1
ATOM 4522 C CA . LEU A 1 561 ? -4.515 2.888 -13.426 1.00 92.12 561 LEU A CA 1
ATOM 4523 C C . LEU A 1 561 ? -4.371 1.384 -13.174 1.00 92.12 561 LEU A C 1
ATOM 4525 O O . LEU A 1 561 ? -3.305 0.942 -12.734 1.00 92.12 561 LEU A O 1
ATOM 4529 N N . HIS A 1 562 ? -5.421 0.625 -13.476 1.00 94.31 562 HIS A N 1
ATOM 4530 C CA . HIS A 1 562 ? -5.458 -0.833 -13.423 1.00 94.31 562 HIS A CA 1
ATOM 4531 C C . HIS A 1 562 ? -5.548 -1.391 -14.847 1.00 94.31 562 HIS A C 1
ATOM 4533 O O . HIS A 1 562 ? -6.514 -1.135 -15.566 1.00 94.31 562 HIS A O 1
ATOM 4539 N N . PHE A 1 563 ? -4.516 -2.134 -15.256 1.00 92.31 563 PHE A N 1
ATOM 4540 C CA . PHE A 1 563 ? -4.341 -2.625 -16.626 1.00 92.31 563 PHE A CA 1
ATOM 4541 C C . PHE A 1 563 ? -4.265 -4.157 -16.684 1.00 92.31 563 PHE A C 1
ATOM 4543 O O . PHE A 1 563 ? -3.201 -4.715 -16.953 1.00 92.31 563 PHE A O 1
ATOM 4550 N N . PRO A 1 564 ? -5.372 -4.871 -16.433 1.00 92.44 564 PRO A N 1
ATOM 4551 C CA . PRO A 1 564 ? -5.376 -6.333 -16.458 1.00 92.44 564 PRO A CA 1
ATOM 4552 C C . PRO A 1 564 ? -5.135 -6.912 -17.863 1.00 92.44 564 PRO A C 1
ATOM 4554 O O . PRO A 1 564 ? -4.661 -8.039 -17.983 1.00 92.44 564 PRO A O 1
ATOM 4557 N N . ASP A 1 565 ? -5.361 -6.132 -18.929 1.00 91.44 565 ASP A N 1
ATOM 4558 C CA . ASP A 1 565 ? -5.033 -6.476 -20.324 1.00 91.44 565 ASP A CA 1
ATOM 4559 C C . ASP A 1 565 ? -3.537 -6.742 -20.564 1.00 91.44 565 ASP A C 1
ATOM 4561 O O . ASP A 1 565 ? -3.152 -7.364 -21.555 1.00 91.44 565 ASP A O 1
ATOM 4565 N N . ARG A 1 566 ? -2.683 -6.293 -19.643 1.00 91.31 566 ARG A N 1
ATOM 4566 C CA . ARG A 1 566 ? -1.228 -6.467 -19.679 1.00 91.31 566 ARG A CA 1
ATOM 4567 C C . ARG A 1 566 ? -0.740 -7.763 -19.037 1.00 91.31 566 ARG A C 1
ATOM 4569 O O . ARG A 1 566 ? 0.434 -8.092 -19.195 1.00 91.31 566 ARG A O 1
ATOM 4576 N N . CYS A 1 567 ? -1.614 -8.447 -18.303 1.00 92.00 567 CYS A N 1
ATOM 4577 C CA . CYS A 1 567 ? -1.284 -9.607 -17.481 1.00 92.00 567 CYS A CA 1
ATOM 4578 C C . CYS A 1 567 ? -2.324 -10.729 -17.654 1.00 92.00 567 CYS A C 1
ATOM 4580 O O . CYS A 1 567 ? -2.633 -11.454 -16.712 1.00 92.00 567 CYS A O 1
ATOM 4582 N N . LEU A 1 568 ? -2.866 -10.898 -18.865 1.00 92.06 568 LEU A N 1
ATOM 4583 C CA . LEU A 1 568 ? -3.941 -11.840 -19.193 1.00 92.06 568 LEU A CA 1
ATOM 4584 C C . LEU A 1 568 ? -3.614 -13.302 -18.868 1.00 92.06 568 LEU A C 1
ATOM 4586 O O . LEU A 1 568 ? -4.521 -14.076 -18.556 1.00 92.06 568 LEU A O 1
ATOM 4590 N N . ARG A 1 569 ? -2.328 -13.671 -18.848 1.00 90.94 569 ARG A N 1
ATOM 4591 C CA . ARG A 1 569 ? -1.896 -15.006 -18.405 1.00 90.94 569 ARG A CA 1
ATOM 4592 C C . ARG A 1 569 ? -2.291 -15.304 -16.961 1.00 90.94 569 ARG A C 1
ATOM 4594 O O . ARG A 1 569 ? -2.622 -16.450 -16.681 1.00 90.94 569 ARG A O 1
ATOM 4601 N N . GLN A 1 570 ? -2.361 -14.296 -16.082 1.00 92.69 570 GLN A N 1
ATOM 4602 C CA . GLN A 1 570 ? -2.844 -14.475 -14.702 1.00 92.69 570 GLN A CA 1
ATOM 4603 C C . GLN A 1 570 ? -4.313 -14.914 -14.615 1.00 92.69 570 GLN A C 1
ATOM 4605 O O . GLN A 1 570 ? -4.763 -15.382 -13.574 1.00 92.69 570 GLN A O 1
ATOM 4610 N N . PHE A 1 571 ? -5.049 -14.792 -15.721 1.00 91.62 571 PHE A N 1
ATOM 4611 C CA . PHE A 1 571 ? -6.447 -15.191 -15.855 1.00 91.62 571 PHE A CA 1
ATOM 4612 C C . PHE A 1 571 ? -6.631 -16.392 -16.797 1.00 91.62 571 PHE A C 1
ATOM 4614 O O . PHE A 1 571 ? -7.728 -16.599 -17.318 1.00 91.62 571 PHE A O 1
ATOM 4621 N N . GLY A 1 572 ? -5.557 -17.130 -17.094 1.00 90.19 572 GLY A N 1
ATOM 4622 C CA . GLY A 1 572 ? -5.592 -18.297 -17.981 1.00 90.19 572 GLY A CA 1
ATOM 4623 C C . GLY A 1 572 ? -5.833 -17.945 -19.450 1.00 90.19 572 GLY A C 1
ATOM 4624 O O . GLY A 1 572 ? -6.295 -18.779 -20.226 1.00 90.19 572 GLY A O 1
ATOM 4625 N N . LYS A 1 573 ? -5.562 -16.696 -19.847 1.00 88.88 573 LYS A N 1
ATOM 4626 C CA . LYS A 1 573 ? -5.783 -16.191 -21.208 1.00 88.88 573 LYS A CA 1
ATOM 4627 C C . LYS A 1 573 ? -4.457 -15.952 -21.930 1.00 88.88 573 LYS A C 1
ATOM 4629 O O . LYS A 1 573 ? -3.425 -15.702 -21.309 1.00 88.88 573 LYS A O 1
ATOM 4634 N N . ARG A 1 574 ? -4.500 -15.985 -23.265 1.00 86.00 574 ARG A N 1
ATOM 4635 C CA . ARG A 1 574 ? -3.360 -15.601 -24.114 1.00 86.00 574 ARG A CA 1
ATOM 4636 C C . ARG A 1 574 ? -3.048 -14.115 -23.950 1.00 86.00 574 ARG A C 1
ATOM 4638 O O . ARG A 1 574 ? -3.966 -13.302 -23.841 1.00 86.00 574 ARG A O 1
ATOM 4645 N N . GLN A 1 575 ? -1.762 -13.773 -23.952 1.00 87.38 575 GLN A N 1
ATOM 4646 C CA . GLN A 1 575 ? -1.295 -12.398 -23.800 1.00 87.38 575 GLN A CA 1
ATOM 4647 C C . GLN A 1 575 ? -0.924 -11.806 -25.168 1.00 87.38 575 GLN A C 1
ATOM 4649 O O . GLN A 1 575 ? 0.098 -12.194 -25.729 1.00 87.38 575 GLN A O 1
ATOM 4654 N N . PRO A 1 576 ? -1.701 -10.849 -25.707 1.00 86.25 576 PRO A N 1
ATOM 4655 C CA . PRO A 1 576 ? -1.280 -10.093 -26.879 1.00 86.25 576 PRO A CA 1
ATOM 4656 C C . PRO A 1 576 ? -0.181 -9.090 -26.507 1.00 86.25 576 PRO A C 1
ATOM 4658 O O . PRO A 1 576 ? 0.009 -8.765 -25.330 1.00 86.25 576 PRO A O 1
ATOM 4661 N N . ILE A 1 577 ? 0.493 -8.532 -27.519 1.00 83.50 577 ILE A N 1
ATOM 4662 C CA . ILE A 1 577 ? 1.403 -7.397 -27.322 1.00 83.50 577 ILE A CA 1
ATOM 4663 C C . ILE A 1 577 ? 0.605 -6.221 -26.728 1.00 83.50 577 ILE A C 1
ATOM 4665 O O . ILE A 1 577 ? -0.347 -5.746 -27.357 1.00 83.50 577 ILE A O 1
ATOM 4669 N N . PRO A 1 578 ? 0.966 -5.740 -25.526 1.00 83.81 578 PRO A N 1
ATOM 4670 C CA . PRO A 1 578 ? 0.242 -4.670 -24.859 1.00 83.81 578 PRO A CA 1
ATOM 4671 C C . PRO A 1 578 ? 0.261 -3.352 -25.633 1.00 83.81 578 PRO A C 1
ATOM 4673 O O . PRO A 1 578 ? 1.281 -2.940 -26.190 1.00 83.81 578 PRO A O 1
ATOM 4676 N N . GLN A 1 579 ? -0.855 -2.622 -25.592 1.00 81.38 579 GLN A N 1
ATOM 4677 C CA . GLN A 1 579 ? -0.902 -1.266 -26.132 1.00 81.38 579 GLN A CA 1
ATOM 4678 C C . GLN A 1 579 ? -0.047 -0.304 -25.295 1.00 81.38 579 GLN A C 1
ATOM 4680 O O . GLN A 1 579 ? 0.065 -0.424 -24.070 1.00 81.38 579 GLN A O 1
ATOM 4685 N N . LYS A 1 580 ? 0.529 0.709 -25.954 1.00 76.25 580 LYS A N 1
ATOM 4686 C CA . LYS A 1 580 ? 1.272 1.772 -25.267 1.00 76.25 580 LYS A CA 1
ATOM 4687 C C . LYS A 1 580 ? 0.339 2.557 -24.344 1.00 76.25 580 LYS A C 1
ATOM 4689 O O . LYS A 1 580 ? -0.669 3.111 -24.781 1.00 76.25 580 LYS A O 1
ATOM 4694 N N . VAL A 1 581 ? 0.720 2.668 -23.075 1.00 76.81 581 VAL A N 1
ATOM 4695 C CA . VAL A 1 581 ? -0.007 3.474 -22.091 1.00 76.81 581 VAL A CA 1
ATOM 4696 C C . VAL A 1 581 ? 0.313 4.952 -22.318 1.00 76.81 581 VAL A C 1
ATOM 4698 O O . VAL A 1 581 ? 1.472 5.368 -22.248 1.00 76.81 581 VAL A O 1
ATOM 4701 N N . LYS A 1 582 ? -0.715 5.771 -22.573 1.00 63.31 582 LYS A N 1
ATOM 4702 C CA . LYS A 1 582 ? -0.561 7.231 -22.620 1.00 63.31 582 LYS A CA 1
ATOM 4703 C C . LYS A 1 582 ? -0.217 7.736 -21.216 1.00 63.31 582 LYS A C 1
ATOM 4705 O O . LYS A 1 582 ? -0.964 7.506 -20.266 1.00 63.31 582 LYS A O 1
ATOM 4710 N N . ARG A 1 583 ? 0.915 8.432 -21.071 1.00 53.47 583 ARG A N 1
ATOM 4711 C CA . ARG A 1 583 ? 1.329 9.019 -19.788 1.00 53.47 583 ARG A CA 1
ATOM 4712 C C . ARG A 1 583 ? 0.283 10.043 -19.325 1.00 53.47 583 ARG A C 1
ATOM 4714 O O . ARG A 1 583 ? 0.103 11.064 -19.976 1.00 53.47 583 ARG A O 1
ATOM 4721 N N . ARG A 1 584 ? -0.366 9.816 -18.173 1.00 53.53 584 ARG A N 1
ATOM 4722 C CA . ARG A 1 584 ? -1.029 10.909 -17.434 1.00 53.53 584 ARG A CA 1
ATOM 4723 C C . ARG A 1 584 ? 0.074 11.809 -16.880 1.00 53.53 584 ARG A C 1
ATOM 4725 O O . ARG A 1 584 ? 0.830 11.377 -16.007 1.00 53.53 584 ARG A O 1
ATOM 4732 N N . ASP A 1 585 ? 0.167 13.046 -17.359 1.00 42.81 585 ASP A N 1
ATOM 4733 C CA . ASP A 1 585 ? 1.094 14.032 -16.806 1.00 42.81 585 ASP A CA 1
ATOM 4734 C C . ASP A 1 585 ? 0.758 14.311 -15.334 1.00 42.81 585 ASP A C 1
ATOM 4736 O O . ASP A 1 585 ? -0.235 14.953 -14.989 1.00 42.81 585 ASP A O 1
ATOM 4740 N N . ARG A 1 586 ? 1.602 13.792 -14.436 1.00 49.75 586 ARG A N 1
ATOM 4741 C CA . ARG A 1 586 ? 1.498 14.003 -12.980 1.00 49.75 586 ARG A CA 1
ATOM 4742 C C . ARG A 1 586 ? 2.179 15.300 -12.522 1.00 49.75 586 ARG A C 1
ATOM 4744 O O . ARG A 1 586 ? 2.108 15.631 -11.345 1.00 49.75 586 ARG A O 1
ATOM 4751 N N . LYS A 1 587 ? 2.873 16.016 -13.418 1.00 36.78 587 LYS A N 1
ATOM 4752 C CA . LYS A 1 587 ? 3.813 17.094 -13.058 1.00 36.78 587 LYS A CA 1
ATOM 4753 C C . LYS A 1 587 ? 3.192 18.489 -12.869 1.00 36.78 587 LYS A C 1
ATOM 4755 O O . LYS A 1 587 ? 3.888 19.338 -12.331 1.00 36.78 587 LYS A O 1
ATOM 4760 N N . ASN A 1 588 ? 1.931 18.739 -13.245 1.00 33.34 588 ASN A N 1
ATOM 4761 C CA . ASN A 1 588 ? 1.352 20.099 -13.257 1.00 33.34 588 ASN A CA 1
ATOM 4762 C C . ASN A 1 588 ? -0.185 20.139 -13.064 1.00 33.34 588 ASN A C 1
ATOM 4764 O O . ASN A 1 588 ? -0.884 20.727 -13.880 1.00 33.34 588 ASN A O 1
ATOM 4768 N N . ARG A 1 589 ? -0.744 19.530 -12.010 1.00 42.31 589 ARG A N 1
ATOM 4769 C CA . ARG A 1 589 ? -2.192 19.660 -11.729 1.00 42.31 589 ARG A CA 1
ATOM 4770 C C . ARG A 1 589 ? -2.450 20.772 -10.712 1.00 42.31 589 ARG A C 1
ATOM 4772 O O . ARG A 1 589 ? -1.867 20.737 -9.628 1.00 42.31 589 ARG A O 1
ATOM 4779 N N . ARG A 1 590 ? -3.286 21.757 -11.058 1.00 39.47 590 ARG A N 1
ATOM 4780 C CA . ARG A 1 590 ? -3.830 22.747 -10.107 1.00 39.47 590 ARG A CA 1
ATOM 4781 C C . ARG A 1 590 ? -4.821 22.049 -9.159 1.00 39.47 590 ARG A C 1
ATOM 4783 O O . ARG A 1 590 ? -5.248 20.930 -9.431 1.00 39.47 590 ARG A O 1
ATOM 4790 N N . LEU A 1 591 ? -5.180 22.673 -8.033 1.00 42.66 591 LEU A N 1
ATOM 4791 C CA . LEU A 1 591 ? -6.126 22.082 -7.066 1.00 42.66 591 LEU A CA 1
ATOM 4792 C C . LEU A 1 591 ? -7.498 21.775 -7.700 1.00 42.66 591 LEU A C 1
ATOM 4794 O O . LEU A 1 591 ? -8.053 20.711 -7.428 1.00 42.66 591 LEU A O 1
ATOM 4798 N N . ASP A 1 592 ? -7.972 22.634 -8.604 1.00 41.75 592 ASP A N 1
ATOM 4799 C CA . ASP A 1 592 ? -9.222 22.436 -9.356 1.00 41.75 592 ASP A CA 1
ATOM 4800 C C . ASP A 1 592 ? -9.125 21.262 -10.352 1.00 41.75 592 ASP A C 1
ATOM 4802 O O . ASP A 1 592 ? -10.077 20.498 -10.528 1.00 41.75 592 ASP A O 1
ATOM 4806 N N . ASP A 1 593 ? -7.938 21.033 -10.928 1.00 55.09 593 ASP A N 1
ATOM 4807 C CA . ASP A 1 593 ? -7.674 19.884 -11.808 1.00 55.09 593 ASP A CA 1
ATOM 4808 C C . ASP A 1 593 ? -7.658 18.560 -11.028 1.00 55.09 593 ASP A C 1
ATOM 4810 O O . ASP A 1 593 ? -7.905 17.497 -11.598 1.00 55.09 593 ASP A O 1
ATOM 4814 N N . LEU A 1 594 ? -7.334 18.589 -9.727 1.00 58.75 594 LEU A N 1
ATOM 4815 C CA . LEU A 1 594 ? -7.327 17.393 -8.883 1.00 58.75 594 LEU A CA 1
ATOM 4816 C C . LEU A 1 594 ? -8.747 16.961 -8.510 1.00 58.75 594 LEU A C 1
ATOM 4818 O O . LEU A 1 594 ? -9.019 15.766 -8.522 1.00 58.75 594 LEU A O 1
ATOM 4822 N N . ASP A 1 595 ? -9.631 17.913 -8.209 1.00 62.44 595 ASP A N 1
ATOM 4823 C CA . ASP A 1 595 ? -11.041 17.653 -7.887 1.00 62.44 595 ASP A CA 1
ATOM 4824 C C . ASP A 1 595 ? -11.806 17.169 -9.131 1.00 62.44 595 ASP A C 1
ATOM 4826 O O . ASP A 1 595 ? -12.477 16.135 -9.102 1.00 62.44 595 ASP A O 1
ATOM 4830 N N . THR A 1 596 ? -11.566 17.824 -10.272 1.00 64.06 596 THR A N 1
ATOM 4831 C CA . THR A 1 596 ? -12.074 17.391 -11.583 1.00 64.06 596 THR A CA 1
ATOM 4832 C C . THR A 1 596 ? -11.528 16.009 -11.958 1.00 64.06 596 THR A C 1
ATOM 4834 O O . THR A 1 596 ? -12.277 15.127 -12.372 1.00 64.06 596 THR A O 1
ATOM 4837 N N . SER A 1 597 ? -10.228 15.760 -11.744 1.00 73.62 597 SER A N 1
ATOM 4838 C CA . SER A 1 597 ? -9.639 14.437 -11.983 1.00 73.62 597 SER A CA 1
ATOM 4839 C C . SER A 1 597 ? -10.141 13.366 -11.017 1.00 73.62 597 SER A C 1
ATOM 4841 O O . SER A 1 597 ? -10.102 12.197 -11.393 1.00 73.62 597 SER A O 1
ATOM 4843 N N . MET A 1 598 ? -10.522 13.719 -9.788 1.00 84.06 598 MET A N 1
ATOM 4844 C CA . MET A 1 598 ? -11.111 12.780 -8.833 1.00 84.06 598 MET A CA 1
ATOM 4845 C C . MET A 1 598 ? -12.499 12.367 -9.295 1.00 84.06 598 MET A C 1
ATOM 4847 O O . MET A 1 598 ? -12.801 11.183 -9.322 1.00 84.06 598 MET A O 1
ATOM 4851 N N . THR A 1 599 ? -13.304 13.348 -9.700 1.00 86.25 599 THR A N 1
ATOM 4852 C CA . THR A 1 599 ? -14.667 13.137 -10.196 1.00 86.25 599 THR A CA 1
ATOM 4853 C C . THR A 1 599 ? -14.652 12.222 -11.416 1.00 86.25 599 THR A C 1
ATOM 4855 O O . THR A 1 599 ? -15.255 11.155 -11.371 1.00 86.25 599 THR A O 1
ATOM 4858 N N . ALA A 1 600 ? -13.831 12.539 -12.423 1.00 87.62 600 ALA A N 1
ATOM 4859 C CA . ALA A 1 600 ? -13.670 11.693 -13.607 1.00 87.62 600 ALA A CA 1
ATOM 4860 C C . ALA A 1 600 ? -13.155 10.278 -13.271 1.00 87.62 600 ALA A C 1
ATOM 4862 O O . ALA A 1 600 ? -13.564 9.298 -13.883 1.00 87.62 600 ALA A O 1
ATOM 4863 N N . ALA A 1 601 ? -12.261 10.145 -12.284 1.00 90.12 601 ALA A N 1
ATOM 4864 C CA . ALA A 1 601 ? -11.781 8.835 -11.844 1.00 90.12 601 ALA A CA 1
ATOM 4865 C C . ALA A 1 601 ? -12.867 8.022 -11.119 1.00 90.12 601 ALA A C 1
ATOM 4867 O O . ALA A 1 601 ? -12.904 6.803 -11.259 1.00 90.12 601 ALA A O 1
ATOM 4868 N N . CYS A 1 602 ? -13.740 8.675 -10.348 1.00 92.81 602 CYS A N 1
ATOM 4869 C CA . CYS A 1 602 ? -14.889 8.034 -9.711 1.00 92.81 602 CYS A CA 1
ATOM 4870 C C . CYS A 1 602 ? -15.942 7.596 -10.739 1.00 92.81 602 CYS A C 1
ATOM 4872 O O . CYS A 1 602 ? -16.521 6.527 -10.570 1.00 92.81 602 CYS A O 1
ATOM 4874 N N . GLU A 1 603 ? -16.166 8.384 -11.794 1.00 92.88 603 GLU A N 1
ATOM 4875 C CA . GLU A 1 603 ? -17.033 8.023 -12.927 1.00 92.88 603 GLU A CA 1
ATOM 4876 C C . GLU A 1 603 ? -16.475 6.801 -13.675 1.00 92.88 603 GLU A C 1
ATOM 4878 O O . GLU A 1 603 ? -17.161 5.790 -13.799 1.00 92.88 603 GLU A O 1
ATOM 4883 N N . GLU A 1 604 ? -15.188 6.822 -14.045 1.00 93.19 604 GLU A N 1
ATOM 4884 C CA . GLU A 1 604 ? -14.503 5.678 -14.675 1.00 93.19 604 GLU A CA 1
ATOM 4885 C C . GLU A 1 604 ? -14.530 4.422 -13.778 1.00 93.19 604 GLU A C 1
ATOM 4887 O O . GLU A 1 604 ? -14.672 3.294 -14.256 1.00 93.19 604 GLU A O 1
ATOM 4892 N N . TRP A 1 605 ? -14.416 4.602 -12.455 1.00 96.00 605 TRP A N 1
ATOM 4893 C CA . TRP A 1 605 ? -14.581 3.514 -11.492 1.00 96.00 605 TRP A CA 1
ATOM 4894 C C . TRP A 1 605 ? -16.016 2.985 -11.473 1.00 96.00 605 TRP A C 1
ATOM 4896 O O . TRP A 1 605 ? -16.205 1.773 -11.386 1.00 96.00 605 TRP A O 1
ATOM 4906 N N . ALA A 1 606 ? -17.036 3.843 -11.547 1.00 95.94 606 ALA A N 1
ATOM 4907 C CA . ALA A 1 606 ? -18.439 3.428 -11.554 1.00 95.94 606 ALA A CA 1
ATOM 4908 C C . ALA A 1 606 ? -18.769 2.534 -12.764 1.00 95.94 606 ALA A C 1
ATOM 4910 O O . ALA A 1 606 ? -19.479 1.542 -12.607 1.00 95.94 606 ALA A O 1
ATOM 4911 N N . GLU A 1 607 ? -18.160 2.810 -13.918 1.00 94.94 607 GLU A N 1
ATOM 4912 C CA . GLU A 1 607 ? -18.319 2.069 -15.181 1.00 94.94 607 GLU A CA 1
ATOM 4913 C C . GLU A 1 607 ? -17.374 0.856 -15.315 1.00 94.94 607 GLU A C 1
ATOM 4915 O O . GLU A 1 607 ? -17.274 0.228 -16.372 1.00 94.94 607 GLU A O 1
ATOM 4920 N N . ARG A 1 608 ? -16.654 0.476 -14.251 1.00 95.12 608 ARG A N 1
ATOM 4921 C CA . ARG A 1 608 ? -15.680 -0.635 -14.273 1.00 95.12 608 ARG A CA 1
ATOM 4922 C C . ARG A 1 608 ? -16.258 -1.959 -14.795 1.00 95.12 608 ARG A C 1
ATOM 4924 O O . ARG A 1 608 ? -15.521 -2.746 -15.389 1.00 95.12 608 ARG A O 1
ATOM 4931 N N . GLY A 1 609 ? -17.547 -2.221 -14.570 1.00 93.50 609 GLY A N 1
ATOM 4932 C CA . GLY A 1 609 ? -18.217 -3.445 -15.025 1.00 93.50 609 GLY A CA 1
ATOM 4933 C C . GLY A 1 609 ? -18.269 -3.579 -16.549 1.00 93.50 609 GLY A C 1
ATOM 4934 O O . GLY A 1 609 ? -18.193 -4.695 -17.057 1.00 93.50 609 GLY A O 1
ATOM 4935 N N . ASP A 1 610 ? -18.297 -2.455 -17.265 1.00 93.62 610 ASP A N 1
ATOM 4936 C CA . ASP A 1 610 ? -18.379 -2.413 -18.730 1.00 93.62 610 ASP A CA 1
ATOM 4937 C C . ASP A 1 610 ? -17.001 -2.550 -19.394 1.00 93.62 610 ASP A C 1
ATOM 4939 O O . ASP A 1 610 ? -16.888 -2.837 -20.584 1.00 93.62 610 ASP A O 1
ATOM 4943 N N . HIS A 1 611 ? -15.933 -2.396 -18.609 1.00 92.50 611 HIS A N 1
ATOM 4944 C CA . HIS A 1 611 ? -14.547 -2.404 -19.069 1.00 92.50 611 HIS A CA 1
ATOM 4945 C C . HIS A 1 611 ? -13.802 -3.699 -18.707 1.00 92.50 611 HIS A C 1
ATOM 4947 O O . HIS A 1 611 ? -12.575 -3.709 -18.568 1.00 92.50 611 HIS A O 1
ATOM 4953 N N . ILE A 1 612 ? -14.525 -4.808 -18.525 1.00 93.19 612 ILE A N 1
ATOM 4954 C CA . ILE A 1 612 ? -13.925 -6.127 -18.294 1.00 93.19 612 ILE A CA 1
ATOM 4955 C C . ILE A 1 612 ? -13.215 -6.589 -19.569 1.00 93.19 612 ILE A C 1
ATOM 4957 O O . ILE A 1 612 ? -13.819 -6.758 -20.623 1.00 93.19 612 ILE A O 1
ATOM 4961 N N . VAL A 1 613 ? -11.908 -6.816 -19.467 1.00 88.81 613 VAL A N 1
ATOM 4962 C CA . VAL A 1 613 ? -11.079 -7.240 -20.594 1.00 88.81 613 VAL A CA 1
ATOM 4963 C C . VAL A 1 613 ? -11.294 -8.724 -20.877 1.00 88.81 613 VAL A C 1
ATOM 4965 O O . VAL A 1 613 ? -10.967 -9.578 -20.046 1.00 88.81 613 VAL A O 1
ATOM 4968 N N . ASP A 1 614 ? -11.759 -9.036 -22.085 1.00 75.75 614 ASP A N 1
ATOM 4969 C CA . ASP A 1 614 ? -11.792 -10.385 -22.653 1.00 75.75 614 ASP A CA 1
ATOM 4970 C C . ASP A 1 614 ? -10.729 -10.582 -23.743 1.00 75.75 614 ASP A C 1
ATOM 4972 O O . ASP A 1 614 ? -10.232 -9.641 -24.357 1.00 75.75 614 ASP A O 1
ATOM 4976 N N . SER A 1 615 ? -10.384 -11.845 -24.004 1.00 58.66 615 SER A N 1
ATOM 4977 C CA . SER A 1 615 ? -9.356 -12.253 -24.974 1.00 58.66 615 SER A CA 1
ATOM 4978 C C . SER A 1 615 ? -9.721 -11.991 -26.447 1.00 58.66 615 SER A C 1
ATOM 4980 O O . SER A 1 615 ? -8.920 -12.300 -27.321 1.00 58.66 615 SER A O 1
ATOM 4982 N N . SER A 1 616 ? -10.910 -11.460 -26.745 1.00 49.25 616 SER A N 1
ATOM 4983 C CA . SER A 1 616 ? -11.468 -11.328 -28.102 1.00 49.25 616 SER A CA 1
ATOM 4984 C C . SER A 1 616 ? -11.456 -9.902 -28.683 1.00 49.25 616 SER A C 1
ATOM 4986 O O . SER A 1 616 ? -11.890 -9.704 -29.816 1.00 49.25 616 SER A O 1
ATOM 4988 N N . GLY A 1 617 ? -10.946 -8.898 -27.964 1.00 41.88 617 GLY A N 1
ATOM 4989 C CA . GLY A 1 617 ? -10.998 -7.494 -28.393 1.00 41.88 617 GLY A CA 1
ATOM 4990 C C . GLY A 1 617 ? -9.774 -6.987 -29.172 1.00 41.88 617 GLY A C 1
ATOM 4991 O O . GLY A 1 617 ? -8.950 -6.277 -28.606 1.00 41.88 617 GLY A O 1
ATOM 4992 N N . GLY A 1 618 ? -9.690 -7.269 -30.478 1.00 40.38 618 GLY A N 1
ATOM 4993 C CA . GLY A 1 618 ? -9.166 -6.296 -31.459 1.00 40.38 618 GLY A CA 1
ATOM 4994 C C . GLY A 1 618 ? -7.648 -6.116 -31.642 1.00 40.38 618 GLY A C 1
ATOM 4995 O O . GLY A 1 618 ? -7.219 -5.024 -32.009 1.00 40.38 618 GLY A O 1
ATOM 4996 N N . GLY A 1 619 ? -6.829 -7.149 -31.450 1.00 39.62 619 GLY A N 1
ATOM 4997 C CA . GLY A 1 619 ? -5.434 -7.163 -31.914 1.00 39.62 619 GLY A CA 1
ATOM 4998 C C . GLY A 1 619 ? -5.156 -8.454 -32.672 1.00 39.62 619 GLY A C 1
ATOM 4999 O O . GLY A 1 619 ? -5.621 -9.504 -32.233 1.00 39.62 619 GLY A O 1
ATOM 5000 N N . ASN A 1 620 ? -4.450 -8.378 -33.809 1.00 42.81 620 ASN A N 1
ATOM 5001 C CA . ASN A 1 620 ? -3.999 -9.547 -34.576 1.00 42.81 620 ASN A CA 1
ATOM 5002 C C . ASN A 1 620 ? -3.541 -10.654 -33.627 1.00 42.81 620 ASN A C 1
ATOM 5004 O O . ASN A 1 620 ? -2.821 -10.371 -32.675 1.00 42.81 620 ASN A O 1
ATOM 5008 N N . VAL A 1 621 ? -3.977 -11.887 -33.877 1.00 46.16 621 VAL A N 1
ATOM 5009 C CA . VAL A 1 621 ? -3.568 -13.072 -33.117 1.00 46.16 621 VAL A CA 1
ATOM 5010 C C . VAL A 1 621 ? -2.040 -13.151 -33.165 1.00 46.16 621 VAL A C 1
ATOM 5012 O O . VAL A 1 621 ? -1.469 -13.559 -34.172 1.00 46.16 621 VAL A O 1
ATOM 5015 N N . VAL A 1 622 ? -1.376 -12.674 -32.113 1.00 53.41 622 VAL A N 1
ATOM 5016 C CA . VAL A 1 622 ? 0.079 -12.740 -31.979 1.00 53.41 622 VAL A CA 1
ATOM 5017 C C . VAL A 1 622 ? 0.403 -14.082 -31.332 1.00 53.41 622 VAL A C 1
ATOM 5019 O O . VAL A 1 622 ? -0.201 -14.437 -30.319 1.00 53.41 622 VAL A O 1
ATOM 5022 N N . ASP A 1 623 ? 1.314 -14.842 -31.937 1.00 61.34 623 ASP A N 1
ATOM 5023 C CA . ASP A 1 623 ? 1.861 -16.058 -31.335 1.00 61.34 623 ASP A CA 1
ATOM 5024 C C . ASP A 1 623 ? 2.586 -15.725 -30.016 1.00 61.34 623 ASP A C 1
ATOM 5026 O O . ASP A 1 623 ? 3.198 -14.659 -29.896 1.00 61.34 623 ASP A O 1
ATOM 5030 N N . ASP A 1 624 ? 2.549 -16.632 -29.034 1.00 67.69 624 ASP A N 1
ATOM 5031 C CA . ASP A 1 624 ? 3.190 -16.439 -27.723 1.00 67.69 624 ASP A CA 1
ATOM 5032 C C . ASP A 1 624 ? 4.689 -16.111 -27.892 1.00 67.69 624 ASP A C 1
ATOM 5034 O O . ASP A 1 624 ? 5.243 -15.321 -27.124 1.00 67.69 624 ASP A O 1
ATOM 5038 N N . GLY A 1 625 ? 5.329 -16.631 -28.949 1.00 71.56 625 GLY A N 1
ATOM 5039 C CA . GLY A 1 625 ? 6.704 -16.298 -29.325 1.00 71.56 625 GLY A CA 1
ATOM 5040 C C . GLY A 1 625 ? 6.934 -14.804 -29.575 1.00 71.56 625 GLY A C 1
ATOM 5041 O O . GLY A 1 625 ? 7.883 -14.234 -29.040 1.00 71.56 625 GLY A O 1
ATOM 5042 N N . ALA A 1 626 ? 6.037 -14.134 -30.300 1.00 76.25 626 ALA A N 1
ATOM 5043 C CA . ALA A 1 626 ? 6.189 -12.717 -30.634 1.00 76.25 626 ALA A CA 1
ATOM 5044 C C . ALA A 1 626 ? 5.923 -11.786 -29.435 1.00 76.25 626 ALA A C 1
ATOM 5046 O O . ALA A 1 626 ? 6.562 -10.739 -29.314 1.00 76.25 626 ALA A O 1
ATOM 5047 N N . TYR A 1 627 ? 5.051 -12.173 -28.494 1.00 78.00 627 TYR A N 1
ATOM 5048 C CA . TYR A 1 627 ? 4.958 -11.476 -27.204 1.00 78.00 627 TYR A CA 1
ATOM 5049 C C . TYR A 1 627 ? 6.252 -11.626 -26.388 1.00 78.00 627 TYR A C 1
ATOM 5051 O O . TYR A 1 627 ? 6.742 -10.651 -25.817 1.00 78.00 627 TYR A O 1
ATOM 5059 N N . MET A 1 628 ? 6.825 -12.833 -26.343 1.00 75.88 628 MET A N 1
ATOM 5060 C CA . MET A 1 628 ? 8.058 -13.089 -25.595 1.00 75.88 628 MET A CA 1
ATOM 5061 C C . MET A 1 628 ? 9.273 -12.383 -26.207 1.00 75.88 628 MET A C 1
ATOM 5063 O O . MET A 1 628 ? 10.142 -11.936 -25.464 1.00 75.88 628 MET A O 1
ATOM 5067 N N . GLU A 1 629 ? 9.338 -12.240 -27.532 1.00 70.75 629 GLU A N 1
ATOM 5068 C CA . GLU A 1 629 ? 10.337 -11.396 -28.198 1.00 70.75 629 GLU A CA 1
ATOM 5069 C C . GLU A 1 629 ? 10.163 -9.922 -27.836 1.00 70.75 629 GLU A C 1
ATOM 5071 O O . GLU A 1 629 ? 11.137 -9.275 -27.459 1.00 70.75 629 GLU A O 1
ATOM 5076 N N . TRP A 1 630 ? 8.928 -9.412 -27.869 1.00 79.44 630 TRP A N 1
ATOM 5077 C CA . TRP A 1 630 ? 8.626 -8.044 -27.450 1.00 79.44 630 TRP A CA 1
ATOM 5078 C C . TRP A 1 630 ? 9.022 -7.781 -25.991 1.00 79.44 630 TRP A C 1
ATOM 5080 O O . TRP A 1 630 ? 9.559 -6.722 -25.696 1.00 79.44 630 TRP A O 1
ATOM 5090 N N . ASN A 1 631 ? 8.810 -8.744 -25.090 1.00 69.62 631 ASN A N 1
ATOM 5091 C CA . ASN A 1 631 ? 9.121 -8.598 -23.666 1.00 69.62 631 ASN A CA 1
ATOM 5092 C C . ASN A 1 631 ? 10.628 -8.587 -23.344 1.00 69.62 631 ASN A C 1
ATOM 5094 O O . ASN A 1 631 ? 11.019 -8.156 -22.261 1.00 69.62 631 ASN A O 1
ATOM 5098 N N . LYS A 1 632 ? 11.480 -9.098 -24.242 1.00 58.25 632 LYS A N 1
ATOM 5099 C CA . LYS A 1 632 ? 12.944 -9.069 -24.067 1.00 58.25 632 LYS A CA 1
ATOM 5100 C C . LYS A 1 632 ? 13.545 -7.682 -24.329 1.00 58.25 632 LYS A C 1
ATOM 5102 O O . LYS A 1 632 ? 14.697 -7.460 -23.957 1.00 58.25 632 LYS A O 1
ATOM 5107 N N . VAL A 1 633 ? 12.795 -6.803 -24.998 1.00 38.50 633 VAL A N 1
ATOM 5108 C CA . VAL A 1 633 ? 13.172 -5.426 -25.361 1.00 38.50 633 VAL A CA 1
ATOM 5109 C C . VAL A 1 633 ? 12.664 -4.460 -24.299 1.00 38.50 633 VAL A C 1
ATOM 5111 O O . VAL A 1 633 ? 13.439 -3.550 -23.924 1.00 38.50 633 VAL A O 1
#

Sequence (633 aa):
MSSKETSKTEWTPVMDQYFISLMLDQIGRGNKTGNAFSKQAWTDMLALFNSRFSGQYGKRVLRHRYNKLSKYHKDMGAILKQDGFSWDETLQMIAADDAVWNSYIKEHPLGRTYRMRSLPSYNDLELIFANQVQGKDDAVPDETNASQPQSSDRTRTFWTPPMDNYLIDLLYDQVNKGNRVGQTFITSAWNEMITSFNTKFESQHGKDVLKNRYKHLRRLYNDIRFLLEQDGFSWDARRDMVVADDSVWYPYIKERGLLRCQEHTSLLHQWKLTDEQTKLVDKAGFGLFRRIGPMTLNNSLISALVERWRRETNTFHLPLGETTITLDEVSLVLGLQIDGDPVVGPKVGDEAAMDMCGRLLGKLPSAANKEVNCSRVKLNWLKRTFSECPEDASSDVVKCHTRAYLLYLIGSTIFATTDGDKVSVKYLPLFEDFDRAGRYAWGAAALACLYRALGNASLKSQSNICGCLTLLQCWSYFHLDIGRPEKSEASFPLALLWKGKGSRSKTDLSEYRRELDDLDPTKICWCPYERYENMIPPHVKAKLSLGRSKTTLVCFEKIELHFPDRCLRQFGKRQPIPQKVKRRDRKNRRLDDLDTSMTAACEEWAERGDHIVDSSGGGNVVDDGAYMEWNKV

Foldseek 3Di:
DDDDDDDDDDDDLLLVVLLLVLLVVQVVVVQDDQQDGHPVSLVVSVVVSCQFPVDPDDSVNSVVVLVVLLVVLVVVVVVCPDPQWDADPVQQAIDGDPVSQVVCCVVVVCSVVRPNDRRPCSVSSCVNHVRDDDDDDDDDDDDDDDDDDDDDDDDDDDDDPVLLVLLVVLVVVQVVVVQDDDPDGDPVSLVVSQVVSCVVVVHDDDSVVSVVVVVVVVVVVVVQVVQCVDPQWDADPVVRHIDGDCVVVVVVVVDFDFAAEFFQLPCLVLFDADPVLLVLCVLLQCNQQSVLGDDDDQRLLLLLQLLQADLLALWGQFLLFTDHCFLLLLCQQRVGAQDFAAADFDDQFQVCLQVLLCVQLVDGDDVVVPQDDGQKGFLVCLCVPQSDQDPPDDPSNSRNSSLSSVQSSCCNALVDDPVNGIGHSRCSVCSSPSNSSSRYSVSLQSSLNQSVQSNVSNDSPHRYGYGHSLSVVVVCLQFFLPQQDQFDDDAPSPSNRRPDDDTDPSDHSVRSNVCRRVPDPVGGDLASCPVVVVRRPPVSVVCCLLSQFQAWRHHHLRTGTDHCLRSCSSVVADRDQDDRRDDDPPSDADPVNSVVVNVVRSVRSVCRVVRRDDNPPDDPPDDSVVNSVVSVD

Organism: Brassica cretica (NCBI:txid69181)

Secondary structure (DSSP, 8-state):
------------HHHHHHHHHHHHHHHHTT-EETTEE-HHHHHHHHHHHHHHH-----HHHHHHHHHHHHHHHHHHHHHTTSTT-EEETTTTEEE--HHHHHHHHHH-GGGGGTTT---TTHHHHHHHHTT-------PPPP---S--------------HHHHHHHHHHHHHHHHTT-EETTEE-HHHHHHHHHHHHHHTT----HHHHHHHHHHHHHHHHHHHHHHTSTT-EEETTTTEEE--HHHHHHHHHSPPPPEEE--GGGGGG-B--HHHHHHHHHTT-TTGGGT------HHHHHHHHHTEETTTTEEEETTEEE---HHHIIIII----SSB-B------HHHHHHHHHHHHSSPPPTTTTSEETTEEEHHHHHHHHSB--TT--HHHHHHHHHHHHHHHHHHTTT--TT-SEEEGGGGGGGSSHHHHTTB-HHHHHHHHHHHHHHHHTSTT--EEES-HHHHHHHHHHHB-SSPPPP-S--SSGGGGG-SS--STT--HHHHHHHHHT--GGGB-SSTTGGGGGGS-HHHHTTGGGGGB-EEEEETBEEEEE-GGG-GGGGT---PPPPPPPP---S---HHHHHHHHHHHHHHHHTGGGGB--TTSSS----HHHHHHHHT-

Nearest PDB structures (foldseek):
  5b7j-assembly1_A  TM=4.584E-01  e=5.887E+00  Schizosaccharomyces pombe 972h-

Mean predicted aligned error: 18.23 Å

Solvent-accessible surface area (backbone atoms only — not comparable to full-atom values): 36275 Å² total; per-residue (Å²): 134,92,82,84,82,83,73,84,81,80,84,47,74,68,55,50,53,50,53,52,51,46,52,51,53,35,47,78,71,64,40,48,58,92,96,43,67,37,76,62,46,53,48,52,45,44,53,54,50,28,67,74,65,77,43,94,74,51,66,67,58,58,51,56,47,50,56,51,52,54,48,49,51,53,56,49,57,60,50,55,70,37,91,71,40,42,78,35,81,88,68,29,30,61,40,54,55,69,69,54,51,53,56,50,28,74,79,36,66,74,52,58,71,44,66,81,40,67,48,81,59,57,72,58,47,43,75,74,51,71,84,69,76,92,70,78,93,74,77,79,85,86,79,86,85,85,83,86,82,90,77,91,74,84,74,84,83,81,88,44,73,71,55,51,53,50,51,50,50,48,53,51,53,37,49,75,70,63,43,48,61,90,95,44,68,43,74,66,51,54,52,52,45,42,53,55,51,21,63,74,65,79,46,89,68,53,75,65,58,57,52,53,48,52,56,48,54,54,49,52,48,52,56,51,49,55,47,54,73,39,92,69,38,41,76,37,84,91,72,78,40,81,45,55,53,65,85,57,45,46,58,63,70,70,46,81,73,78,31,46,72,28,60,54,34,82,61,53,81,68,50,54,74,51,73,69,40,46,53,48,38,38,40,32,42,40,52,45,38,63,69,58,57,55,75,89,81,60,42,34,56,54,39,40,52,30,70,32,41,39,63,86,62,59,30,33,61,41,78,90,39,51,39,63,88,45,50,41,51,33,31,49,35,41,33,27,42,59,59,68,44,68,44,64,70,72,89,63,47,56,82,50,37,51,56,49,33,33,72,59,46,71,48,67,67,46,66,91,76,58,33,43,55,89,26,22,36,28,45,65,56,45,45,77,72,34,25,62,68,66,95,84,53,52,72,68,55,47,50,13,32,37,39,42,47,52,50,42,51,41,23,23,31,36,56,15,36,84,84,64,49,49,24,61,52,55,58,52,72,53,48,73,47,33,68,61,26,37,40,31,10,56,22,34,21,28,47,17,41,29,51,52,28,43,41,53,34,40,38,89,90,47,57,50,36,30,9,36,54,69,56,57,51,46,50,41,46,52,34,29,77,59,86,54,54,76,73,42,71,91,47,74,25,45,46,40,23,66,56,71,90,61,61,70,74,91,63,51,46,70,57,45,39,50,53,50,67,65,52,53,79,87,40,50,38,54,59,60,58,69,89,48,55,91,65,53,54,69,78,58,60,76,51,46,69,59,29,29,21,48,30,37,27,38,30,60,96,35,74,33,72,40,55,34,70,56,27,26,42,56,71,77,38,77,52,56,75,64,78,87,74,80,80,77,81,81,86,76,72,53,75,68,52,49,55,53,50,46,52,54,36,52,52,44,37,72,50,24,81,82,33,48,62,62,95,79,79,88,68,79,91,58,54,66,65,59,32,54,57,57,56,75,109

pLDDT: mean 78.26, std 18.43, range [23.72, 98.69]

InterPro domains:
  IPR019557 Aminotransferase-like, plant mobile domain [PF10536] (285-630)
  IPR024752 Myb/SANT-like domain [PF12776] (10-104)
  IPR024752 Myb/SANT-like domain [PF12776] (159-252)
  IPR044824 Protein MAINTENANCE OF MERISTEMS-like [PTHR46033] (265-630)